Protein AF-A0A175WFE7-F1 (afdb_monomer_lite)

Secondary structure (DSSP, 8-state):
-------------------------EEEEETTTEEEEE-TTSPPEEEE---------TT--SSEEPPPEEEEEPP---HHHHHHHHHHHHHHHT-S---S--------SSS-TTTGGG--HHHHHHHHS-EEEEE-HHHHHHTTTS-HHHHHHHHHHHHH--GGGGS--SEEEEEEEETT-SEEEEEEEEEEE-TTT--EEEEEEEEEEEEEEHHHHHHHHT-TT---EEEEE-STTS--EEEESS-TT---EEEPBPGGG--S-----TT--------SS--------SEEEEEHHHHHHHHHHH-SS--SEEE---EEEEBTTS-EEEEEEEEEPPPP---SSSSEEEEEE--TT-GGGG-EEEEEETTS-TTTTSHHHHHHHS---------------S-------------------------

Radius of gyration: 33.76 Å; chains: 1; bounding box: 78×84×144 Å

Sequence (427 aa):
MLSTTDEHPVQEQGPTSGRNKLLSVVVESSCESHLRLVAPGFEPITIVVEDHAPSEPQHAGFLDWTKFDEATLPPKANPRKSRLRKLFSPLNSIKAELPGNVTVEGLGGAIESAHNLFHSVRRLDFMESERRIYLPPEASLGLQNLPRRRELERFENELFDVSKYNGSCDYLTALAWAEESFCGSITLYRVLFDEVDGKMTGIRPVAAMRDVPIPVLVRMRTHETVKRKVVFVPVDEDAGSFRWSANPSRGPTYVKLNNAARSLPPPRSPGRSRSRSRSRHGSSRLADADGVCATIPQFLALLHAARSILEDVKSNNVAPLGTEDGDVKSAVALIDPPRPNPHAGGSVHVAVLLPNDAPWADEEIVWTDQNGLAEFRQRKYWDLIDLPSPRKSRGRSRSRARGWSRSRSRHPSHSRHGSRSQSRHVY

pLDDT: mean 72.41, std 21.55, range [31.78, 98.19]

Organism: NCBI:txid100816

Structure (mmCIF, N/CA/C/O backbone):
data_AF-A0A175WFE7-F1
#
_entry.id   AF-A0A175WFE7-F1
#
loop_
_atom_site.group_PDB
_atom_site.id
_atom_site.type_symbol
_atom_site.label_atom_id
_atom_site.label_alt_id
_atom_site.label_comp_id
_atom_site.label_asym_id
_atom_site.label_entity_id
_atom_site.label_seq_id
_atom_site.pdbx_PDB_ins_code
_atom_site.Cartn_x
_atom_site.Cartn_y
_atom_site.Cartn_z
_atom_site.occupancy
_atom_site.B_iso_or_equiv
_atom_site.auth_seq_id
_atom_site.auth_comp_id
_atom_site.auth_asym_id
_atom_site.auth_atom_id
_atom_site.pdbx_PDB_model_num
ATOM 1 N N . MET A 1 1 ? -3.155 52.609 80.205 1.00 40.59 1 MET A N 1
ATOM 2 C CA . MET A 1 1 ? -4.532 52.448 80.713 1.00 40.59 1 MET A CA 1
ATOM 3 C C . MET A 1 1 ? -5.471 53.129 79.736 1.00 40.59 1 MET A C 1
ATOM 5 O O . MET A 1 1 ? -5.237 54.290 79.450 1.00 40.59 1 MET A O 1
ATOM 9 N N . LEU A 1 2 ? -6.467 52.375 79.259 1.00 37.00 2 LEU A N 1
ATOM 10 C CA . LEU A 1 2 ? -7.699 52.804 78.581 1.00 37.00 2 LEU A CA 1
ATOM 11 C C . LEU A 1 2 ? -7.566 53.629 77.285 1.00 37.00 2 LEU A C 1
ATOM 13 O O . LEU A 1 2 ? -7.269 54.815 77.300 1.00 37.00 2 LEU A O 1
ATOM 17 N N . SER A 1 3 ? -7.938 53.013 76.164 1.00 38.44 3 SER A N 1
ATOM 18 C CA . SER A 1 3 ? -9.006 53.566 75.317 1.00 38.44 3 SER A CA 1
ATOM 19 C C . SER A 1 3 ? -9.631 52.442 74.490 1.00 38.44 3 SER A C 1
ATOM 21 O O . SER A 1 3 ? -9.117 51.987 73.474 1.00 38.44 3 SER A O 1
ATOM 23 N N . THR A 1 4 ? -10.734 51.950 75.035 1.00 37.62 4 THR A N 1
ATOM 24 C CA . THR A 1 4 ? -11.813 51.199 74.399 1.00 37.62 4 THR A CA 1
ATOM 25 C C . THR A 1 4 ? -12.770 52.189 73.733 1.00 37.62 4 THR A C 1
ATOM 27 O O . THR A 1 4 ? -13.110 53.198 74.341 1.00 37.62 4 THR A O 1
ATOM 30 N N . THR A 1 5 ? -13.195 51.894 72.507 1.00 44.00 5 THR A N 1
ATOM 31 C CA . THR A 1 5 ? -14.443 52.367 71.871 1.00 44.00 5 THR A CA 1
ATOM 32 C C . THR A 1 5 ? -14.895 51.199 70.986 1.00 44.00 5 THR A C 1
ATOM 34 O O . THR A 1 5 ? -14.147 50.770 70.112 1.00 44.00 5 THR A O 1
ATOM 37 N N . ASP A 1 6 ? -15.820 50.373 71.469 1.00 43.97 6 ASP A N 1
ATOM 38 C CA . ASP A 1 6 ? -17.292 50.501 71.435 1.00 43.97 6 ASP A CA 1
ATOM 39 C C . ASP A 1 6 ? -17.912 50.155 70.067 1.00 43.97 6 ASP A C 1
ATOM 41 O O . ASP A 1 6 ? -17.958 50.954 69.137 1.00 43.97 6 ASP A O 1
ATOM 45 N N . GLU A 1 7 ? -18.293 48.874 69.986 1.00 40.06 7 GLU A N 1
ATOM 46 C CA . GLU A 1 7 ? -19.631 48.323 69.702 1.00 40.06 7 GLU A CA 1
ATOM 47 C C . GLU A 1 7 ? -20.493 48.834 68.517 1.00 40.06 7 GLU A C 1
ATOM 49 O O . GLU A 1 7 ? -21.059 49.917 68.558 1.00 40.06 7 GLU A O 1
ATOM 54 N N . HIS A 1 8 ? -20.672 47.919 67.538 1.00 32.72 8 HIS A N 1
ATOM 55 C CA . HIS A 1 8 ? -21.932 47.309 67.024 1.00 32.72 8 HIS A CA 1
ATOM 56 C C . HIS A 1 8 ? -23.123 48.177 66.501 1.00 32.72 8 HIS A C 1
ATOM 58 O O . HIS A 1 8 ? -23.290 49.329 66.866 1.00 32.72 8 HIS A O 1
ATOM 64 N N . PRO A 1 9 ? -24.091 47.599 65.744 1.00 50.19 9 PRO A N 1
ATOM 65 C CA . PRO A 1 9 ? -23.977 46.954 64.427 1.00 50.19 9 PRO A CA 1
ATOM 66 C C . PRO A 1 9 ? -25.057 47.456 63.424 1.00 50.19 9 PRO A C 1
ATOM 68 O O . PRO A 1 9 ? -26.112 47.941 63.823 1.00 50.19 9 PRO A O 1
ATOM 71 N N . VAL A 1 10 ? -24.872 47.241 62.113 1.00 52.31 10 VAL A N 1
ATOM 72 C CA . VAL A 1 10 ? -25.982 47.299 61.134 1.00 52.31 10 VAL A CA 1
ATOM 73 C C . VAL A 1 10 ? -25.945 46.082 60.210 1.00 52.31 10 VAL A C 1
ATOM 75 O O . VAL A 1 10 ? -24.902 45.643 59.733 1.00 52.31 10 VAL A O 1
ATOM 78 N N . GLN A 1 11 ? -27.139 45.532 60.049 1.00 34.09 11 GLN A N 1
ATOM 79 C CA . GLN A 1 11 ? -27.571 44.297 59.417 1.00 34.09 11 GLN A CA 1
ATOM 80 C C . GLN A 1 11 ? -28.134 44.630 58.021 1.00 34.09 11 GLN A C 1
ATOM 82 O O . GLN A 1 11 ? -28.847 45.617 57.924 1.00 34.09 11 GLN A O 1
ATOM 87 N N . GLU A 1 12 ? -27.825 43.832 56.985 1.00 43.03 12 GLU A N 1
ATOM 88 C CA . GLU A 1 12 ? -28.624 43.539 55.759 1.00 43.03 12 GLU A CA 1
ATOM 89 C C . GLU A 1 12 ? -27.697 42.870 54.717 1.00 43.03 12 GLU A C 1
ATOM 91 O O . GLU A 1 12 ? -26.717 43.447 54.259 1.00 43.03 12 GLU A O 1
ATOM 96 N N . GLN A 1 13 ? -27.747 41.547 54.539 1.00 33.09 13 GLN A N 1
ATOM 97 C CA . GLN A 1 13 ? -28.576 40.812 53.566 1.00 33.09 13 GLN A CA 1
ATOM 98 C C . GLN A 1 13 ? -28.474 41.295 52.107 1.00 33.09 13 GLN A C 1
ATOM 100 O O . GLN A 1 13 ? -29.147 42.222 51.678 1.00 33.09 13 GLN A O 1
ATOM 105 N N . GLY A 1 14 ? -27.705 40.545 51.312 1.00 38.72 14 GLY A N 1
ATOM 106 C CA . GLY A 1 14 ? -27.768 40.555 49.851 1.00 38.72 14 GLY A CA 1
ATOM 107 C C . GLY A 1 14 ? -26.701 39.640 49.235 1.00 38.72 14 GLY A C 1
ATOM 108 O O . GLY A 1 14 ? -25.521 39.982 49.295 1.00 38.72 14 GLY A O 1
ATOM 109 N N . PRO A 1 15 ? -27.052 38.478 48.649 1.00 44.41 15 PRO A N 1
ATOM 110 C CA . PRO A 1 15 ? -26.086 37.639 47.948 1.00 44.41 15 PRO A CA 1
ATOM 111 C C . PRO A 1 15 ? -25.718 38.298 46.614 1.00 44.41 15 PRO A C 1
ATOM 113 O O . PRO A 1 15 ? -26.460 38.233 45.633 1.00 44.41 15 PRO A O 1
ATOM 116 N N . THR A 1 16 ? -24.556 38.947 46.560 1.00 45.03 16 THR A N 1
ATOM 117 C CA . THR A 1 16 ? -23.978 39.406 45.300 1.00 45.03 16 THR A CA 1
ATOM 118 C C . THR A 1 16 ? -23.462 38.197 44.527 1.00 45.03 16 THR A C 1
ATOM 120 O O . THR A 1 16 ? -22.509 37.525 44.907 1.00 45.03 16 THR A O 1
ATOM 123 N N . SER A 1 17 ? -24.155 37.918 43.425 1.00 39.78 17 SER A N 1
ATOM 124 C CA . SER A 1 17 ? -23.744 37.063 42.315 1.00 39.78 17 SER A CA 1
ATOM 125 C C . SER A 1 17 ? -22.228 37.126 42.089 1.00 39.78 17 SER A C 1
ATOM 127 O O . SER A 1 17 ? -21.718 38.064 41.468 1.00 39.78 17 SER A O 1
ATOM 129 N N . GLY A 1 18 ? -21.519 36.102 42.569 1.00 40.62 18 GLY A N 1
ATOM 130 C CA . GLY A 1 18 ? -20.104 35.881 42.315 1.00 40.62 18 GLY A CA 1
ATOM 131 C C . GLY A 1 18 ? -19.883 35.671 40.824 1.00 40.62 18 GLY A C 1
ATOM 132 O O . GLY A 1 18 ? -19.991 34.561 40.309 1.00 40.62 18 GLY A O 1
ATOM 133 N N . ARG A 1 19 ? -19.598 36.762 40.110 1.00 41.56 19 ARG A N 1
ATOM 134 C CA . ARG A 1 19 ? -19.010 36.714 38.775 1.00 41.56 19 ARG A CA 1
ATOM 135 C C . ARG A 1 19 ? -17.703 35.939 38.900 1.00 41.56 19 ARG A C 1
ATOM 137 O O . ARG A 1 19 ? -16.709 36.485 39.374 1.00 41.56 19 ARG A O 1
ATOM 144 N N . ASN A 1 20 ? -17.718 34.686 38.455 1.00 42.47 20 ASN A N 1
ATOM 145 C CA . ASN A 1 20 ? -16.519 33.943 38.104 1.00 42.47 20 ASN A CA 1
ATOM 146 C C . ASN A 1 20 ? -15.754 34.787 37.080 1.00 42.47 20 ASN A C 1
ATOM 148 O O . ASN A 1 20 ? -16.072 34.781 35.891 1.00 42.47 20 ASN A O 1
ATOM 152 N N . LYS A 1 21 ? -14.784 35.576 37.551 1.00 48.03 21 LYS A N 1
ATOM 153 C CA . LYS A 1 21 ? -13.765 36.171 36.694 1.00 48.03 21 LYS A CA 1
ATOM 154 C C . LYS A 1 21 ? -12.977 34.994 36.132 1.00 48.03 21 LYS A C 1
ATOM 156 O O . LYS A 1 21 ? -12.112 34.448 36.807 1.00 48.03 21 LYS A O 1
ATOM 161 N N . LEU A 1 22 ? -13.359 34.552 34.936 1.00 45.78 22 LEU A N 1
ATOM 162 C CA . LEU A 1 22 ? -12.583 33.609 34.145 1.00 45.78 22 LEU A CA 1
ATOM 163 C C . LEU A 1 22 ? -11.166 34.179 34.033 1.00 45.78 22 LEU A C 1
ATOM 165 O O . LEU A 1 22 ? -10.972 35.260 33.479 1.00 45.78 22 LEU A O 1
ATOM 169 N N . LEU A 1 23 ? -10.199 33.479 34.623 1.00 51.06 23 LEU A N 1
ATOM 170 C CA . LEU A 1 23 ? -8.780 33.749 34.436 1.00 51.06 23 LEU A CA 1
ATOM 171 C C . LEU A 1 23 ? -8.477 33.534 32.950 1.00 51.06 23 LEU A C 1
ATOM 173 O O . LEU A 1 23 ? -8.456 32.401 32.475 1.00 51.06 23 LEU A O 1
ATOM 177 N N . SER A 1 24 ? -8.302 34.618 32.197 1.00 62.31 24 SER A N 1
ATOM 178 C CA . SER A 1 24 ? -7.821 34.544 30.821 1.00 62.31 24 SER A CA 1
ATOM 179 C C . SER A 1 24 ? -6.335 34.195 30.857 1.00 62.31 24 SER A C 1
ATOM 181 O O . SER A 1 24 ? -5.506 35.047 31.174 1.00 62.31 24 SER A O 1
ATOM 183 N N . VAL A 1 25 ? -6.004 32.938 30.577 1.00 62.44 25 VAL A N 1
ATOM 184 C CA . VAL A 1 25 ? -4.627 32.519 30.301 1.00 62.44 25 VAL A CA 1
ATOM 185 C C . VAL A 1 25 ? -4.343 32.853 28.842 1.00 62.44 25 VAL A C 1
ATOM 187 O O . VAL A 1 25 ? -5.033 32.356 27.951 1.00 62.44 25 VAL A O 1
ATOM 190 N N . VAL A 1 26 ? -3.364 33.721 28.598 1.00 69.94 26 VAL A N 1
ATOM 191 C CA . VAL A 1 26 ? -2.921 34.072 27.245 1.00 69.94 26 VAL A CA 1
ATOM 192 C C . VAL A 1 26 ? -1.714 33.200 26.917 1.00 69.94 26 VAL A C 1
ATOM 194 O O . VAL A 1 26 ? -0.733 33.178 27.662 1.00 69.94 26 VAL A O 1
ATOM 197 N N . VAL A 1 27 ? -1.809 32.441 25.824 1.00 69.50 27 VAL A N 1
ATOM 198 C CA . VAL A 1 27 ? -0.679 31.696 25.260 1.00 69.50 27 VAL A CA 1
ATOM 199 C C . VAL A 1 27 ? 0.036 32.636 24.298 1.00 69.50 27 VAL A C 1
ATOM 201 O O . VAL A 1 27 ? -0.483 32.931 23.222 1.00 69.50 27 VAL A O 1
ATOM 204 N N . GLU A 1 28 ? 1.208 33.126 24.687 1.00 64.31 28 GLU A N 1
ATOM 205 C CA . GLU A 1 28 ? 2.076 33.888 23.794 1.00 64.31 28 GLU A CA 1
ATOM 206 C C . GLU A 1 28 ? 3.030 32.912 23.096 1.00 64.31 28 GLU A C 1
ATOM 208 O O . GLU A 1 28 ? 3.887 32.278 23.715 1.00 64.31 28 GLU A O 1
ATOM 213 N N . SER A 1 29 ? 2.843 32.758 21.785 1.00 53.94 29 SER A N 1
ATOM 214 C CA . SER A 1 29 ? 3.751 32.014 20.912 1.00 53.94 29 SER A CA 1
ATOM 215 C C . SER A 1 29 ? 5.013 32.849 20.680 1.00 53.94 29 SER A C 1
ATOM 217 O O . SER A 1 29 ? 4.949 33.876 20.005 1.00 53.94 29 SER A O 1
ATOM 219 N N . SER A 1 30 ? 6.157 32.402 21.197 1.00 46.78 30 SER A N 1
ATOM 220 C CA . SER A 1 30 ? 7.468 33.013 20.961 1.00 46.78 30 SER A CA 1
ATOM 221 C C . SER A 1 30 ? 8.389 31.966 20.342 1.00 46.78 30 SER A C 1
ATOM 223 O O . SER A 1 30 ? 8.785 31.056 21.053 1.00 46.78 30 SER A O 1
ATOM 225 N N . CYS A 1 31 ? 8.725 32.125 19.054 1.00 49.97 31 CYS A N 1
ATOM 226 C CA . CYS A 1 31 ? 9.692 31.344 18.260 1.00 49.97 31 CYS A CA 1
ATOM 227 C C . CYS A 1 31 ? 9.706 29.821 18.516 1.00 49.97 31 CYS A C 1
ATOM 229 O O . CYS A 1 31 ? 10.268 29.391 19.513 1.00 49.97 31 CYS A O 1
ATOM 231 N N . GLU A 1 32 ? 9.130 29.057 17.574 1.00 64.19 32 GLU A N 1
ATOM 232 C CA . GLU A 1 32 ? 9.047 27.587 17.346 1.00 64.19 32 GLU A CA 1
ATOM 233 C C . GLU A 1 32 ? 9.223 26.575 18.504 1.00 64.19 32 GLU A C 1
ATOM 235 O O . GLU A 1 32 ? 8.507 25.582 18.523 1.00 64.19 32 GLU A O 1
ATOM 240 N N . SER A 1 33 ? 10.087 26.786 19.493 1.00 70.00 33 SER A N 1
ATOM 241 C CA . SER A 1 33 ? 10.422 25.817 20.548 1.00 70.00 33 SER A CA 1
ATOM 242 C C . SER A 1 33 ? 9.921 26.200 21.949 1.00 70.00 33 SER A C 1
ATOM 244 O O . SER A 1 33 ? 10.081 25.420 22.894 1.00 70.00 33 SER A O 1
ATOM 246 N N . HIS A 1 34 ? 9.367 27.404 22.143 1.00 67.44 34 HIS A N 1
ATOM 247 C CA . HIS A 1 34 ? 8.983 27.904 23.470 1.00 67.44 34 HIS A CA 1
ATOM 248 C C . HIS A 1 34 ? 7.524 28.381 23.513 1.00 67.44 34 HIS A C 1
ATOM 250 O O . HIS A 1 34 ? 7.133 29.350 22.864 1.00 67.44 34 HIS A O 1
ATOM 256 N N . LEU A 1 35 ? 6.708 27.729 24.346 1.00 75.06 35 LEU A N 1
ATOM 257 C CA . LEU A 1 35 ? 5.372 28.221 24.687 1.00 75.06 35 LEU A CA 1
ATOM 258 C C . LEU A 1 35 ? 5.447 29.007 25.993 1.00 75.06 35 LEU A C 1
ATOM 260 O O . LEU A 1 35 ? 5.873 28.471 27.019 1.00 75.06 35 LEU A O 1
ATOM 264 N N . ARG A 1 36 ? 5.012 30.271 25.968 1.00 74.38 36 ARG A N 1
ATOM 265 C CA . ARG A 1 36 ? 4.955 31.119 27.160 1.00 74.38 36 ARG A CA 1
ATOM 266 C C . ARG A 1 36 ? 3.506 31.284 27.609 1.00 74.38 36 ARG A C 1
ATOM 268 O O . ARG A 1 36 ? 2.675 31.834 26.889 1.00 74.38 36 ARG A O 1
ATOM 275 N N . LEU A 1 37 ? 3.195 30.790 28.805 1.00 80.25 37 LEU A N 1
ATOM 276 C CA . LEU A 1 37 ? 1.884 30.952 29.434 1.00 80.25 37 LEU A CA 1
ATOM 277 C C . LEU A 1 37 ? 1.915 32.175 30.346 1.00 80.25 37 LEU A C 1
ATOM 279 O O . LEU A 1 37 ? 2.690 32.214 31.305 1.00 80.25 37 LEU A O 1
ATOM 283 N N . VAL A 1 38 ? 1.058 33.156 30.064 1.00 78.06 38 VAL A N 1
ATOM 284 C CA . VAL A 1 38 ? 0.931 34.373 30.869 1.00 78.06 38 VAL A CA 1
ATOM 285 C C . VAL A 1 38 ? -0.453 34.401 31.516 1.00 78.06 38 VAL A C 1
ATOM 287 O O . VAL A 1 38 ? -1.480 34.396 30.833 1.00 78.06 38 VAL A O 1
ATOM 290 N N . ALA A 1 39 ? -0.481 34.425 32.850 1.00 82.19 39 ALA A N 1
ATOM 291 C CA . ALA A 1 39 ? -1.692 34.598 33.647 1.00 82.19 39 ALA A CA 1
ATOM 292 C C . ALA A 1 39 ? -1.562 35.863 34.521 1.00 82.19 39 ALA A C 1
ATOM 294 O O . ALA A 1 39 ? -0.491 36.097 35.086 1.00 82.19 39 ALA A O 1
ATOM 295 N N . PRO A 1 40 ? -2.619 36.686 34.671 1.00 80.19 40 PRO A N 1
ATOM 296 C CA . PRO A 1 40 ? -2.551 37.903 35.477 1.00 80.19 40 PRO A CA 1
ATOM 297 C C . PRO A 1 40 ? -2.164 37.602 36.932 1.00 80.19 40 PRO A C 1
ATOM 299 O O . PRO A 1 40 ? -2.855 36.843 37.609 1.00 80.19 40 PRO A O 1
ATOM 302 N N . GLY A 1 41 ? -1.079 38.215 37.416 1.00 85.12 41 GLY A N 1
ATOM 303 C CA . GLY A 1 41 ? -0.593 38.059 38.793 1.00 85.12 41 GLY A CA 1
ATOM 304 C C . GLY A 1 41 ? 0.370 36.889 39.033 1.00 85.12 41 GLY A C 1
ATOM 305 O O . GLY A 1 41 ? 0.762 36.680 40.177 1.00 85.12 41 GLY A O 1
ATOM 306 N N . PHE A 1 42 ? 0.770 36.156 37.990 1.00 82.81 42 PHE A N 1
ATOM 307 C CA . PHE A 1 42 ? 1.757 35.074 38.074 1.00 82.81 42 PHE A CA 1
ATOM 308 C C . PHE A 1 42 ? 2.973 35.366 37.193 1.00 82.81 42 PHE A C 1
ATOM 310 O O . PHE A 1 42 ? 2.855 36.024 36.157 1.00 82.81 42 PHE A O 1
ATOM 317 N N . GLU A 1 43 ? 4.142 34.858 37.589 1.00 80.31 43 GLU A N 1
ATOM 318 C CA . GLU A 1 43 ? 5.314 34.878 36.715 1.00 80.31 43 GLU A CA 1
ATOM 319 C C . GLU A 1 43 ? 5.082 33.982 35.481 1.00 80.31 43 GLU A C 1
ATOM 321 O O . GLU A 1 43 ? 4.471 32.915 35.604 1.00 80.31 43 GLU A O 1
ATOM 326 N N . PRO A 1 44 ? 5.541 34.386 34.281 1.00 83.06 44 PRO A N 1
ATOM 327 C CA . PRO A 1 44 ? 5.354 33.604 33.063 1.00 83.06 44 PRO A CA 1
ATOM 328 C C . PRO A 1 44 ? 6.026 32.231 33.148 1.00 83.06 44 PRO A C 1
ATOM 330 O O . PRO A 1 44 ? 7.222 32.140 33.424 1.00 83.06 44 PRO A O 1
ATOM 333 N N . ILE A 1 45 ? 5.289 31.169 32.821 1.00 82.56 45 ILE A N 1
ATOM 334 C CA . ILE A 1 45 ? 5.839 29.811 32.737 1.00 82.56 45 ILE A CA 1
ATOM 335 C C . ILE A 1 45 ? 6.275 29.565 31.293 1.00 82.56 45 ILE A C 1
ATOM 337 O O . ILE A 1 45 ? 5.464 29.671 30.371 1.00 82.56 45 ILE A O 1
ATOM 341 N N . THR A 1 46 ? 7.554 29.239 31.100 1.00 78.56 46 THR A N 1
ATOM 342 C CA . THR A 1 46 ? 8.104 28.855 29.792 1.00 78.56 46 THR A CA 1
ATOM 343 C C . THR A 1 46 ? 8.149 27.337 29.714 1.00 78.56 46 THR A C 1
ATOM 345 O O . THR A 1 46 ? 8.851 26.700 30.497 1.00 78.56 46 THR A O 1
ATOM 348 N N . ILE A 1 47 ? 7.388 26.754 28.791 1.00 76.94 47 ILE A N 1
ATOM 349 C CA . ILE A 1 47 ? 7.450 25.326 28.485 1.00 76.94 47 ILE A CA 1
ATOM 350 C C . ILE A 1 47 ? 8.389 25.177 27.292 1.00 76.94 47 ILE A C 1
ATOM 352 O O . ILE A 1 47 ? 8.068 25.618 26.186 1.00 76.94 47 ILE A O 1
ATOM 356 N N . VAL A 1 48 ? 9.555 24.577 27.530 1.00 69.75 48 VAL A N 1
ATOM 357 C CA . VAL A 1 48 ? 10.437 24.125 26.454 1.00 69.75 48 VAL A CA 1
ATOM 358 C C . VAL A 1 48 ? 9.841 22.828 25.927 1.00 69.75 48 VAL A C 1
ATOM 360 O O . VAL A 1 48 ? 9.803 21.825 26.640 1.00 69.75 48 VAL A O 1
ATOM 363 N N . VAL A 1 49 ? 9.313 22.865 24.707 1.00 69.38 49 VAL A N 1
ATOM 364 C CA . VAL A 1 49 ? 8.940 21.641 24.003 1.00 69.38 49 VAL A CA 1
ATOM 365 C C . VAL A 1 49 ? 10.237 21.117 23.407 1.00 69.38 49 VAL A C 1
ATOM 367 O O . VAL A 1 49 ? 10.672 21.568 22.352 1.00 69.38 49 VAL A O 1
ATOM 370 N N . GLU A 1 50 ? 10.923 20.239 24.136 1.00 53.66 50 GLU A N 1
ATOM 371 C CA . GLU A 1 50 ? 12.003 19.462 23.539 1.00 53.66 50 GLU A CA 1
ATOM 372 C C . GLU A 1 50 ? 11.355 18.481 22.556 1.00 53.66 50 GLU A C 1
ATOM 374 O O . GLU A 1 50 ? 10.876 17.416 22.954 1.00 53.66 50 GLU A O 1
ATOM 379 N N . ASP A 1 51 ? 11.296 18.863 21.277 1.00 55.56 51 ASP A N 1
ATOM 380 C CA . ASP A 1 51 ? 11.035 17.942 20.171 1.00 55.56 51 ASP A CA 1
ATOM 381 C C . ASP A 1 51 ? 12.221 16.972 20.078 1.00 55.56 51 ASP A C 1
ATOM 383 O O . ASP A 1 51 ? 13.087 17.058 19.209 1.00 55.56 51 ASP A O 1
ATOM 387 N N . HIS A 1 52 ? 12.273 16.013 21.002 1.00 42.62 52 HIS A N 1
ATOM 388 C CA . HIS A 1 52 ? 13.028 14.783 20.809 1.00 42.62 52 HIS A CA 1
ATOM 389 C C . HIS A 1 52 ? 12.280 13.959 19.765 1.00 42.62 52 HIS A C 1
ATOM 391 O O . HIS A 1 52 ? 11.658 12.943 20.082 1.00 42.62 52 HIS A O 1
ATOM 397 N N . ALA A 1 53 ? 12.301 14.404 18.506 1.00 49.06 53 ALA A N 1
ATOM 398 C CA . ALA A 1 53 ? 12.077 13.489 17.404 1.00 49.06 53 ALA A CA 1
ATOM 399 C C . ALA A 1 53 ? 13.125 12.377 17.591 1.00 49.06 53 ALA A C 1
ATOM 401 O O . ALA A 1 53 ? 14.319 12.691 17.617 1.00 49.06 53 ALA A O 1
ATOM 402 N N . PRO A 1 54 ? 12.726 11.116 17.851 1.00 48.91 54 PRO A N 1
ATOM 403 C CA . PRO A 1 54 ? 13.684 10.042 18.066 1.00 48.91 54 PRO A CA 1
ATOM 404 C C . PRO A 1 54 ? 14.628 10.044 16.871 1.00 48.91 54 PRO A C 1
ATOM 406 O O . PRO A 1 54 ? 14.153 9.954 15.742 1.00 48.91 54 PRO A O 1
ATOM 409 N N . SER A 1 55 ? 15.929 10.224 17.119 1.00 46.78 55 SER A N 1
ATOM 410 C CA . SER A 1 55 ? 16.943 10.316 16.068 1.00 46.78 55 SER A CA 1
ATOM 411 C C . SER A 1 55 ? 16.766 9.125 15.133 1.00 46.78 55 SER A C 1
ATOM 413 O O . SER A 1 55 ? 17.004 7.988 15.553 1.00 46.78 55 SER A O 1
ATOM 415 N N . GLU A 1 56 ? 16.252 9.373 13.926 1.00 50.72 56 GLU A N 1
ATOM 416 C CA . GLU A 1 56 ? 15.897 8.303 13.002 1.00 50.72 56 GLU A CA 1
ATOM 417 C C . GLU A 1 56 ? 17.156 7.461 12.732 1.00 50.72 56 GLU A C 1
ATOM 419 O O . GLU A 1 56 ? 18.225 8.022 12.460 1.00 50.72 56 GLU A O 1
ATOM 424 N N . PRO A 1 57 ? 17.090 6.126 12.890 1.00 49.72 57 PRO A N 1
ATOM 425 C CA . PRO A 1 57 ? 18.257 5.269 12.743 1.00 49.72 57 PRO A CA 1
ATOM 426 C C . PRO A 1 57 ? 18.891 5.487 11.367 1.00 49.72 57 PRO A C 1
ATOM 428 O O . PRO A 1 57 ? 18.228 5.377 10.335 1.00 49.72 57 PRO A O 1
ATOM 431 N N . GLN A 1 58 ? 20.186 5.815 11.374 1.00 49.06 58 GLN A N 1
ATOM 432 C CA . GLN A 1 58 ? 20.984 6.076 10.180 1.00 49.06 58 GLN A CA 1
ATOM 433 C C . GLN A 1 58 ? 20.832 4.930 9.167 1.00 49.06 58 GLN A C 1
ATOM 435 O O . GLN A 1 58 ? 21.330 3.825 9.369 1.00 49.06 58 GLN A O 1
ATOM 440 N N . HIS A 1 59 ? 20.149 5.252 8.067 1.00 55.88 59 HIS A N 1
ATOM 441 C CA . HIS A 1 59 ? 20.036 4.502 6.816 1.00 55.88 59 HIS A CA 1
ATOM 442 C C . HIS A 1 59 ? 19.505 3.066 6.928 1.00 55.88 59 HIS A C 1
ATOM 444 O O . HIS A 1 59 ? 20.109 2.127 6.405 1.00 55.88 59 HIS A O 1
ATOM 450 N N . ALA A 1 60 ? 18.323 2.912 7.529 1.00 79.38 60 ALA A N 1
ATOM 451 C CA . ALA A 1 60 ? 17.439 1.806 7.167 1.00 79.38 60 ALA A CA 1
ATOM 452 C C . ALA A 1 60 ? 17.246 1.787 5.634 1.00 79.38 60 ALA A C 1
ATOM 454 O O . ALA A 1 60 ? 17.168 2.844 5.005 1.00 79.38 60 ALA A O 1
ATOM 455 N N . GLY A 1 61 ? 17.221 0.597 5.027 1.00 88.50 61 GLY A N 1
ATOM 456 C CA . GLY A 1 61 ? 16.984 0.449 3.588 1.00 88.50 61 GLY A CA 1
ATOM 457 C C . GLY A 1 61 ? 15.660 1.081 3.141 1.00 88.50 61 GLY A C 1
ATOM 458 O O . GLY A 1 61 ? 14.807 1.399 3.968 1.00 88.50 61 GLY A O 1
ATOM 459 N N . PHE A 1 62 ? 15.440 1.216 1.826 1.00 93.94 62 PHE A N 1
ATOM 460 C CA . PHE A 1 62 ? 14.209 1.835 1.306 1.00 93.94 62 PHE A CA 1
ATOM 461 C C . PHE A 1 62 ? 12.936 1.172 1.871 1.00 93.94 62 PHE A C 1
ATOM 463 O O . PHE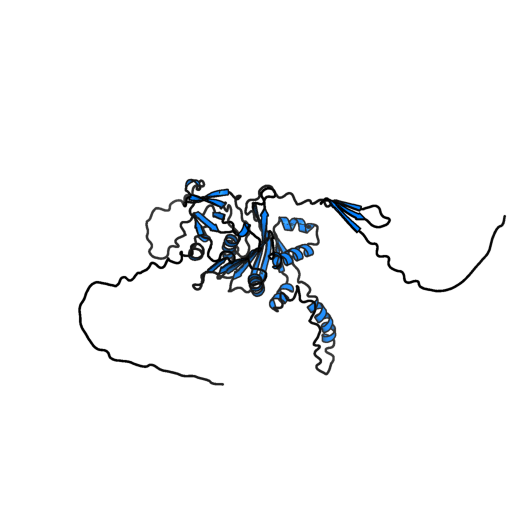 A 1 62 ? 11.971 1.849 2.233 1.00 93.94 62 PHE A O 1
ATOM 470 N N . LEU A 1 63 ? 12.961 -0.159 1.977 1.00 93.94 63 LEU A N 1
ATOM 471 C CA . LEU A 1 63 ? 12.063 -0.987 2.770 1.00 93.94 63 LEU A CA 1
ATOM 472 C C . LEU A 1 63 ? 12.914 -1.714 3.820 1.00 93.94 63 LEU A C 1
ATOM 474 O O . LEU A 1 63 ? 13.737 -2.553 3.461 1.00 93.94 63 LEU A O 1
ATOM 478 N N . ASP A 1 64 ? 12.709 -1.431 5.100 1.00 92.06 64 ASP A N 1
ATOM 479 C CA . ASP A 1 64 ? 13.306 -2.198 6.202 1.00 92.06 64 ASP A CA 1
ATOM 480 C C . ASP A 1 64 ? 12.227 -2.484 7.244 1.00 92.06 64 ASP A C 1
ATOM 482 O O . ASP A 1 64 ? 12.040 -1.781 8.235 1.00 92.06 64 ASP A O 1
ATOM 486 N N . TRP A 1 65 ? 11.380 -3.454 6.916 1.00 93.50 65 TRP A N 1
ATOM 487 C CA . TRP A 1 65 ? 10.192 -3.781 7.685 1.00 93.50 65 TRP A CA 1
ATOM 488 C C . TRP A 1 65 ? 10.471 -4.985 8.559 1.00 93.50 65 TRP A C 1
ATOM 490 O O . TRP A 1 65 ? 10.799 -6.071 8.080 1.00 93.50 65 TRP A O 1
ATOM 500 N N . THR A 1 66 ? 10.265 -4.801 9.853 1.00 91.44 66 THR A N 1
ATOM 501 C CA . THR A 1 66 ? 10.323 -5.866 10.846 1.00 91.44 66 THR A CA 1
ATOM 502 C C . THR A 1 66 ? 8.944 -6.490 11.050 1.00 91.44 66 THR A C 1
ATOM 504 O O . THR A 1 66 ? 7.916 -5.974 10.601 1.00 91.44 66 THR A O 1
ATOM 507 N N . LYS A 1 67 ? 8.913 -7.642 11.717 1.00 92.44 67 LYS A N 1
ATOM 508 C CA . LYS A 1 67 ? 7.673 -8.289 12.138 1.00 92.44 67 LYS A CA 1
ATOM 509 C C . LYS A 1 67 ? 6.847 -7.363 13.041 1.00 92.44 67 LYS A C 1
ATOM 511 O O . LYS A 1 67 ? 7.385 -6.783 13.980 1.00 92.44 67 LYS A O 1
ATOM 516 N N . PHE A 1 68 ? 5.537 -7.291 12.804 1.00 92.88 68 PHE A N 1
ATOM 517 C CA . PHE A 1 68 ? 4.625 -6.554 13.676 1.00 92.88 68 PHE A CA 1
ATOM 518 C C . PHE A 1 68 ? 4.430 -7.239 15.035 1.00 92.88 68 PHE A C 1
ATOM 520 O O . PHE A 1 68 ? 4.334 -8.467 15.131 1.00 92.88 68 PHE A O 1
ATOM 527 N N . ASP A 1 69 ? 4.238 -6.418 16.062 1.00 93.25 69 ASP A N 1
ATOM 528 C CA . ASP A 1 69 ? 3.662 -6.818 17.337 1.00 93.25 69 ASP A CA 1
ATOM 529 C C . ASP A 1 69 ? 2.137 -6.726 17.285 1.00 93.25 69 ASP A C 1
ATOM 531 O O . ASP A 1 69 ? 1.560 -5.766 16.768 1.00 93.25 69 ASP A O 1
ATOM 535 N N . GLU A 1 70 ? 1.466 -7.718 17.862 1.00 93.00 70 GLU A N 1
ATOM 536 C CA . GLU A 1 70 ? 0.010 -7.740 17.966 1.00 93.00 70 GLU A CA 1
ATOM 537 C C . GLU A 1 70 ? -0.445 -7.051 19.260 1.00 93.00 70 GLU A C 1
ATOM 539 O O . GLU A 1 70 ? -0.021 -7.392 20.368 1.00 93.00 70 GLU A O 1
ATOM 544 N N . ALA A 1 71 ? -1.360 -6.095 19.130 1.00 92.38 71 ALA A N 1
ATOM 545 C CA . ALA A 1 71 ? -2.053 -5.458 20.236 1.00 92.38 71 ALA A CA 1
ATOM 546 C C . ALA A 1 71 ? -3.568 -5.625 20.075 1.00 92.38 71 ALA A C 1
ATOM 548 O O . ALA A 1 71 ? -4.123 -5.517 18.983 1.00 92.38 71 ALA A O 1
ATOM 549 N N . THR A 1 72 ? -4.262 -5.888 21.182 1.00 91.50 72 THR A N 1
ATOM 550 C CA . THR A 1 72 ? -5.722 -6.039 21.179 1.00 91.50 72 THR A CA 1
ATOM 551 C C . THR A 1 72 ? -6.389 -4.741 21.618 1.00 91.50 72 THR A C 1
ATOM 553 O O . THR A 1 72 ? -6.074 -4.185 22.671 1.00 91.50 72 THR A O 1
ATOM 556 N N . LEU A 1 73 ? -7.332 -4.271 20.808 1.00 88.75 73 LEU A N 1
ATOM 557 C CA . LEU A 1 73 ? -8.241 -3.181 21.119 1.00 88.75 73 LEU A CA 1
ATOM 558 C C . LEU A 1 73 ? -9.537 -3.753 21.702 1.00 88.75 73 LEU A C 1
ATOM 560 O O . LEU A 1 73 ? -10.190 -4.572 21.044 1.00 88.75 73 LEU A O 1
ATOM 564 N N . PRO A 1 74 ? -9.957 -3.306 22.898 1.00 87.38 74 PRO A N 1
ATOM 565 C CA . PRO A 1 74 ? -11.238 -3.722 23.439 1.00 87.38 74 PRO A CA 1
ATOM 566 C C . PRO A 1 74 ? -12.395 -3.202 22.563 1.00 87.38 74 PRO A C 1
ATOM 568 O O . PRO A 1 74 ? -12.240 -2.221 21.815 1.00 87.38 74 PRO A O 1
ATOM 571 N N . PRO A 1 75 ? -13.588 -3.807 22.681 1.00 86.94 75 PRO A N 1
ATOM 572 C CA . PRO A 1 75 ? -14.805 -3.278 22.086 1.00 86.94 75 PRO A CA 1
ATOM 573 C C . PRO A 1 75 ? -14.978 -1.790 22.391 1.00 86.94 75 PRO A C 1
ATOM 575 O O . PRO A 1 75 ? -14.857 -1.362 23.547 1.00 86.94 75 PRO A O 1
ATOM 578 N N . LYS A 1 76 ? -15.306 -0.979 21.377 1.00 81.50 76 LYS A N 1
ATOM 579 C CA . LYS A 1 76 ? -15.755 0.386 21.654 1.00 81.50 76 LYS A CA 1
ATOM 580 C C . LYS A 1 76 ? -17.144 0.274 22.260 1.00 81.50 76 LYS A C 1
ATOM 582 O O . LYS A 1 76 ? -18.098 -0.126 21.598 1.00 81.50 76 LYS A O 1
ATOM 587 N N . ALA A 1 77 ? -17.261 0.630 23.538 1.00 72.25 77 ALA A N 1
ATOM 588 C CA . ALA A 1 77 ? -18.556 0.750 24.184 1.00 72.25 77 ALA A CA 1
ATOM 589 C C . ALA A 1 77 ? -19.384 1.774 23.400 1.00 72.25 77 ALA A C 1
ATOM 591 O O . ALA A 1 77 ? -19.119 2.972 23.456 1.00 72.25 77 ALA A O 1
ATOM 592 N N . ASN A 1 78 ? -20.364 1.300 22.635 1.00 61.31 78 ASN A N 1
ATOM 593 C CA . ASN A 1 78 ? -21.196 2.169 21.822 1.00 61.31 78 ASN A CA 1
ATOM 594 C C . ASN A 1 78 ? -22.062 3.013 22.772 1.00 61.31 78 ASN A C 1
ATOM 596 O O . ASN A 1 78 ? -22.943 2.444 23.425 1.00 61.31 78 ASN A O 1
ATOM 600 N N . PRO A 1 79 ? -21.884 4.346 22.876 1.00 52.75 79 PRO A N 1
ATOM 601 C CA . PRO A 1 79 ? -22.708 5.158 23.765 1.00 52.75 79 PRO A CA 1
ATOM 602 C C . PRO A 1 79 ? -24.184 5.079 23.366 1.00 52.75 79 PRO A C 1
ATOM 604 O O . PRO A 1 79 ? -25.051 5.170 24.222 1.00 52.75 79 PRO A O 1
ATOM 607 N N . ARG A 1 80 ? -24.498 4.825 22.085 1.00 52.09 80 ARG A N 1
ATOM 608 C CA . ARG A 1 80 ? -25.876 4.594 21.626 1.00 52.09 80 ARG A CA 1
ATOM 609 C C . ARG A 1 80 ? -26.458 3.283 22.147 1.00 52.09 80 ARG A C 1
ATOM 611 O O . ARG A 1 80 ? -27.558 3.318 22.681 1.00 52.09 80 ARG A O 1
ATOM 618 N N . LYS A 1 81 ? -25.743 2.150 22.069 1.00 53.59 81 LYS A N 1
ATOM 619 C CA . LYS A 1 81 ? -26.221 0.892 22.675 1.00 53.59 81 LYS A CA 1
ATOM 620 C C . LYS A 1 81 ? -26.182 0.946 24.193 1.00 53.59 81 LYS A C 1
ATOM 622 O O . LYS A 1 81 ? -27.050 0.346 24.799 1.00 53.59 81 LYS A O 1
ATOM 627 N N . SER A 1 82 ? -25.257 1.670 24.824 1.00 55.38 82 SER A N 1
ATOM 628 C CA . SER A 1 82 ? -25.272 1.844 26.279 1.00 55.38 82 SER A CA 1
ATOM 629 C C . SER A 1 82 ? -26.401 2.774 26.724 1.00 55.38 82 SER A C 1
ATOM 631 O O . SER A 1 82 ? -27.017 2.495 27.738 1.00 55.38 82 SER A O 1
ATOM 633 N N . ARG A 1 83 ? -26.749 3.817 25.958 1.00 54.09 83 ARG A N 1
ATOM 634 C CA . ARG A 1 83 ? -27.886 4.710 26.236 1.00 54.09 83 ARG A CA 1
ATOM 635 C C . ARG A 1 83 ? -29.219 4.029 25.940 1.00 54.09 83 ARG A C 1
ATOM 637 O O . ARG A 1 83 ? -30.097 4.077 26.787 1.00 54.09 83 ARG A O 1
ATOM 644 N N . LEU A 1 84 ? -29.345 3.323 24.814 1.00 55.62 84 LEU A N 1
ATOM 645 C CA . LEU A 1 84 ? -30.513 2.494 24.511 1.00 55.62 84 LEU A CA 1
ATOM 646 C C . LEU A 1 84 ? -30.621 1.318 25.483 1.00 55.62 84 LEU A C 1
ATOM 648 O O . LEU A 1 84 ? -31.691 1.121 26.022 1.00 55.62 84 LEU A O 1
ATOM 652 N N . ARG A 1 85 ? -29.550 0.585 25.821 1.00 55.38 85 ARG A N 1
ATOM 653 C CA . ARG A 1 85 ? -29.596 -0.421 26.902 1.00 55.38 85 ARG A CA 1
ATOM 654 C C . ARG A 1 85 ? -29.877 0.211 28.257 1.00 55.38 85 ARG A C 1
ATOM 656 O O . ARG A 1 85 ? -30.554 -0.423 29.036 1.00 55.38 85 ARG A O 1
ATOM 663 N N . LYS A 1 86 ? -29.409 1.420 28.575 1.00 59.44 86 LYS A N 1
ATOM 664 C CA . LYS A 1 86 ? -29.775 2.110 29.827 1.00 59.44 86 LYS A CA 1
ATOM 665 C C . LYS A 1 86 ? -31.232 2.566 29.835 1.00 59.44 86 LYS A C 1
ATOM 667 O O . LYS A 1 86 ? -31.815 2.607 30.904 1.00 59.44 86 LYS A O 1
ATOM 672 N N . LEU A 1 87 ? -31.815 2.884 28.679 1.00 57.91 87 LEU A N 1
ATOM 673 C CA . LEU A 1 87 ? -33.246 3.173 28.530 1.00 57.91 87 LEU A CA 1
ATOM 674 C C . LEU A 1 87 ? -34.080 1.885 28.579 1.00 57.91 87 LEU A C 1
ATOM 676 O O . LEU A 1 87 ? -35.089 1.824 29.269 1.00 57.91 87 LEU A O 1
ATOM 680 N N . PHE A 1 88 ? -33.628 0.829 27.901 1.00 52.16 88 PHE A N 1
ATOM 681 C CA . PHE A 1 88 ? -34.324 -0.449 27.793 1.00 52.16 88 PHE A CA 1
ATOM 682 C C . PHE A 1 88 ? -34.032 -1.418 28.934 1.00 52.16 88 PHE A C 1
ATOM 684 O O . PHE A 1 88 ? -34.781 -2.359 29.098 1.00 52.16 88 PHE A O 1
ATOM 691 N N . SER A 1 89 ? -32.977 -1.258 29.728 1.00 55.16 89 SER A N 1
ATOM 692 C CA . SER A 1 89 ? -32.718 -2.121 30.889 1.00 55.16 89 SER A CA 1
ATOM 693 C C . SER A 1 89 ? -33.799 -1.921 31.954 1.00 55.16 89 SER A C 1
ATOM 695 O O . SER A 1 89 ? -34.343 -2.930 32.396 1.00 55.16 89 SER A O 1
ATOM 697 N N . PRO A 1 90 ? -34.202 -0.677 32.293 1.00 52.84 90 PRO A N 1
ATOM 698 C CA . PRO A 1 90 ? -35.419 -0.425 33.050 1.00 52.84 90 PRO A CA 1
ATOM 699 C C . PRO A 1 90 ? -36.652 -0.982 32.337 1.00 52.84 90 PRO A C 1
ATOM 701 O O . PRO A 1 90 ? -37.391 -1.742 32.941 1.00 52.84 90 PRO A O 1
ATOM 704 N N . LEU A 1 91 ? -36.857 -0.704 31.043 1.00 44.88 91 LEU A N 1
ATOM 705 C CA . LEU A 1 91 ? -38.073 -1.154 30.339 1.00 44.88 91 LEU A CA 1
ATOM 706 C C . LEU A 1 91 ? -38.175 -2.685 30.196 1.00 44.88 91 LEU A C 1
ATOM 708 O O . LEU A 1 91 ? -39.266 -3.232 30.251 1.00 44.88 91 LEU A O 1
ATOM 712 N N . ASN A 1 92 ? -37.055 -3.396 30.082 1.00 44.06 92 ASN A N 1
ATOM 713 C CA . ASN A 1 92 ? -37.005 -4.857 30.070 1.00 44.06 92 ASN A CA 1
ATOM 714 C C . ASN A 1 92 ? -37.211 -5.435 31.473 1.00 44.06 92 ASN A C 1
ATOM 716 O O . ASN A 1 92 ? -37.782 -6.517 31.592 1.00 44.06 92 ASN A O 1
ATOM 720 N N . SER A 1 93 ? -36.783 -4.725 32.527 1.00 48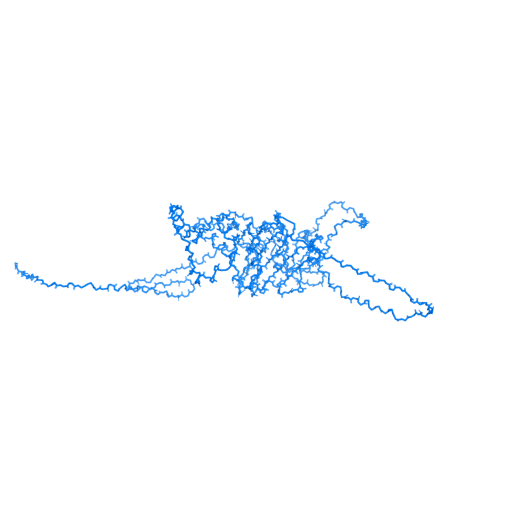.97 93 SER A N 1
ATOM 721 C CA . SER A 1 93 ? -37.172 -5.057 33.905 1.00 48.97 93 SER A CA 1
ATOM 722 C C . SER A 1 93 ? -38.641 -4.722 34.193 1.00 48.97 93 SER A C 1
ATOM 724 O O . SER A 1 93 ? -39.266 -5.382 35.013 1.00 48.97 93 SER A O 1
ATOM 726 N N . ILE A 1 94 ? -39.216 -3.773 33.448 1.00 44.81 94 ILE A N 1
ATOM 727 C CA . ILE A 1 94 ? -40.631 -3.382 33.462 1.00 44.81 94 ILE A CA 1
ATOM 728 C C . ILE A 1 94 ? -41.353 -4.063 32.283 1.00 44.81 94 ILE A C 1
ATOM 730 O O . ILE A 1 94 ? -42.271 -3.524 31.683 1.00 44.81 94 ILE A O 1
ATOM 734 N N . LYS A 1 95 ? -41.035 -5.337 32.008 1.00 39.81 95 LYS A N 1
ATOM 735 C CA . LYS A 1 95 ? -42.000 -6.242 31.352 1.00 39.81 95 LYS A CA 1
ATOM 736 C C . LYS A 1 95 ? -43.289 -6.442 32.181 1.00 39.81 95 LYS A C 1
ATOM 738 O O . LYS A 1 95 ? -44.124 -7.263 31.820 1.00 39.81 95 LYS A O 1
ATOM 743 N N . ALA A 1 96 ? -43.467 -5.679 33.259 1.00 40.41 96 ALA A N 1
ATOM 744 C CA . ALA A 1 96 ? -44.760 -5.322 33.807 1.00 40.41 96 ALA A CA 1
ATOM 745 C C . ALA A 1 96 ? -45.519 -4.418 32.811 1.00 40.41 96 ALA A C 1
ATOM 747 O O . ALA A 1 96 ? -45.343 -3.205 32.782 1.00 40.41 96 ALA A O 1
ATOM 748 N N . GLU A 1 97 ? -46.317 -5.064 31.962 1.00 41.69 97 GLU A N 1
ATOM 749 C CA . GLU A 1 97 ? -47.636 -4.598 31.514 1.00 41.69 97 GLU A CA 1
ATOM 750 C C . GLU A 1 97 ? -47.774 -3.090 31.229 1.00 41.69 97 GLU A C 1
ATOM 752 O O . GLU A 1 97 ? -48.414 -2.355 31.978 1.00 41.69 97 GLU A O 1
ATOM 757 N N . LEU A 1 98 ? -47.239 -2.622 30.097 1.00 42.19 98 LEU A N 1
ATOM 758 C CA . LEU A 1 98 ? -47.675 -1.347 29.523 1.00 42.19 98 LEU A CA 1
ATOM 759 C C . LEU A 1 98 ? -48.594 -1.598 28.316 1.00 42.19 98 LEU A C 1
ATOM 761 O O . LEU A 1 98 ? -48.125 -2.087 27.285 1.00 42.19 98 LEU A O 1
ATOM 765 N N . PRO A 1 99 ? -49.900 -1.286 28.429 1.00 41.47 99 PRO A N 1
ATOM 766 C CA . PRO A 1 99 ? -50.833 -1.326 27.313 1.00 41.47 99 PRO A CA 1
ATOM 767 C C . PRO A 1 99 ? -50.683 -0.075 26.434 1.00 41.47 99 PRO A C 1
ATOM 769 O O . PRO A 1 99 ? -50.748 1.051 26.922 1.00 41.47 99 PRO A O 1
ATOM 772 N N . GLY A 1 100 ? -50.545 -0.274 25.120 1.00 45.22 100 GLY A N 1
ATOM 773 C CA . GLY A 1 100 ? -50.631 0.792 24.114 1.00 45.22 100 GLY A CA 1
ATOM 774 C C . GLY A 1 100 ? -49.316 1.079 23.383 1.00 45.22 100 GLY A C 1
ATOM 775 O O . GLY A 1 100 ? -48.335 1.533 23.964 1.00 45.22 100 GLY A O 1
ATOM 776 N N . ASN A 1 101 ? -49.318 0.832 22.072 1.00 38.81 101 ASN A N 1
ATOM 777 C CA . ASN A 1 101 ? -48.219 1.094 21.141 1.00 38.81 101 ASN A CA 1
ATOM 778 C C . ASN A 1 101 ? -47.929 2.602 21.019 1.00 38.81 101 ASN A C 1
ATOM 780 O O . ASN A 1 101 ? -48.641 3.300 20.300 1.00 38.81 101 ASN A O 1
ATOM 784 N N . VAL A 1 102 ? -46.867 3.103 21.653 1.00 37.72 102 VAL A N 1
ATOM 785 C CA . VAL A 1 102 ? -46.348 4.459 21.399 1.00 37.72 102 VAL A CA 1
ATOM 786 C C . VAL A 1 102 ? -44.905 4.363 20.907 1.00 37.72 102 VAL A C 1
ATOM 788 O O . VAL A 1 102 ? -43.991 4.044 21.666 1.00 37.72 102 VAL A O 1
ATOM 791 N N . THR A 1 103 ? -44.695 4.630 19.618 1.00 36.53 103 THR A N 1
ATOM 792 C CA . THR A 1 103 ? -43.376 4.726 18.978 1.00 36.53 103 THR A CA 1
ATOM 793 C C . THR A 1 103 ? -42.925 6.184 18.944 1.00 36.53 103 THR A C 1
ATOM 795 O O . THR A 1 103 ? -43.577 7.026 18.335 1.00 36.53 103 THR A O 1
ATOM 798 N N . VAL A 1 104 ? -41.809 6.493 19.607 1.00 39.91 104 VAL A N 1
ATOM 799 C CA . VAL A 1 104 ? -41.229 7.844 19.650 1.00 39.91 104 VAL A CA 1
ATOM 800 C C . VAL A 1 104 ? -40.362 8.068 18.406 1.00 39.91 104 VAL A C 1
ATOM 802 O O . VAL A 1 104 ? -39.210 7.639 18.355 1.00 39.91 104 VAL A O 1
ATOM 805 N N . GLU A 1 105 ? -40.916 8.743 17.401 1.00 37.16 105 GLU A N 1
ATOM 806 C CA . GLU A 1 105 ? -40.181 9.314 16.266 1.00 37.16 105 GLU A CA 1
ATOM 807 C C . GLU A 1 105 ? -39.716 10.737 16.626 1.00 37.16 105 GLU A C 1
ATOM 809 O O . GLU A 1 105 ? -40.524 11.538 17.089 1.00 37.16 105 GLU A O 1
ATOM 814 N N . GLY A 1 106 ? -38.434 11.086 16.421 1.00 35.62 106 GLY A N 1
ATOM 815 C CA . GLY A 1 106 ? -38.042 12.511 16.391 1.00 35.62 106 GLY A CA 1
ATOM 816 C C . GLY A 1 106 ? -36.736 12.974 17.053 1.00 35.62 106 GLY A C 1
ATOM 817 O O . GLY A 1 106 ? -36.679 14.124 17.472 1.00 35.62 106 GLY A O 1
ATOM 818 N N . LEU A 1 107 ? -35.664 12.171 17.147 1.00 33.28 107 LEU A N 1
ATOM 819 C CA . LEU A 1 107 ? -34.393 12.654 17.740 1.00 33.28 107 LEU A CA 1
ATOM 820 C C . LEU A 1 107 ? -33.113 12.277 16.961 1.00 33.28 107 LEU A C 1
ATOM 822 O O . LEU A 1 107 ? -32.105 11.890 17.552 1.00 33.28 107 LEU A O 1
ATOM 826 N N . GLY A 1 108 ? -33.145 12.371 15.626 1.00 32.50 108 GLY A N 1
ATOM 827 C CA . GLY A 1 108 ? -32.055 11.908 14.746 1.00 32.50 108 GLY A CA 1
ATOM 828 C C . GLY A 1 108 ? -31.159 12.965 14.076 1.00 32.50 108 GLY A C 1
ATOM 829 O O . GLY A 1 108 ? -30.161 12.583 13.484 1.00 32.50 108 GLY A O 1
ATOM 830 N N . GLY A 1 109 ? -31.464 14.266 14.142 1.00 31.78 109 GLY A N 1
ATOM 831 C CA . GLY A 1 109 ? -31.030 15.196 13.081 1.00 31.78 109 GLY A CA 1
ATOM 832 C C . GLY A 1 109 ? -29.702 15.968 13.195 1.00 31.78 109 GLY A C 1
ATOM 833 O O . GLY A 1 109 ? -29.422 16.724 12.276 1.00 31.78 109 GLY A O 1
ATOM 834 N N . ALA A 1 110 ? -28.890 15.877 14.260 1.00 34.38 110 ALA A N 1
ATOM 835 C CA . ALA A 1 110 ? -27.819 16.884 14.466 1.00 34.38 110 ALA A CA 1
ATOM 836 C C . ALA A 1 110 ? -26.400 16.385 14.823 1.00 34.38 110 ALA A C 1
ATOM 838 O O . ALA A 1 110 ? -25.539 17.204 15.128 1.00 34.38 110 ALA A O 1
ATOM 839 N N . ILE A 1 111 ? -26.094 15.081 14.781 1.00 35.78 111 ILE A N 1
ATOM 840 C CA . ILE A 1 111 ? -24.731 14.565 15.096 1.00 35.78 111 ILE A CA 1
ATOM 841 C C . ILE A 1 111 ? -24.210 13.663 13.962 1.00 35.78 111 ILE A C 1
ATOM 843 O O . ILE A 1 111 ? -23.613 12.609 14.173 1.00 35.78 111 ILE A O 1
ATOM 847 N N . GLU A 1 112 ? -24.500 14.051 12.724 1.00 38.53 112 GLU A N 1
ATOM 848 C CA . GLU A 1 112 ? -24.340 13.195 11.547 1.00 38.53 112 GLU A CA 1
ATOM 849 C C . GLU A 1 112 ? -22.996 13.372 10.816 1.00 38.53 112 GLU A C 1
ATOM 851 O O . GLU A 1 112 ? -22.526 12.435 10.177 1.00 38.53 112 GLU A O 1
ATOM 856 N N . SER A 1 113 ? -22.294 14.497 10.961 1.00 40.34 113 SER A N 1
ATOM 857 C CA . SER A 1 113 ? -21.286 14.885 9.957 1.00 40.34 113 SER A CA 1
ATOM 858 C C . SER A 1 113 ? -19.949 14.124 9.977 1.00 40.34 113 SER A C 1
ATOM 860 O O . SER A 1 113 ? -19.246 14.141 8.976 1.00 40.34 113 SER A O 1
ATOM 862 N N . ALA A 1 114 ? -19.601 13.398 11.045 1.00 41.84 114 ALA A N 1
ATOM 863 C CA . ALA A 1 114 ? -18.421 12.508 11.052 1.00 41.84 114 ALA A CA 1
ATOM 864 C C . ALA A 1 114 ? -18.771 11.024 11.291 1.00 41.84 114 ALA A C 1
ATOM 866 O O . ALA A 1 114 ? -17.979 10.132 10.993 1.00 41.84 114 ALA A O 1
ATOM 867 N N . HIS A 1 115 ? -19.983 10.739 11.786 1.00 37.56 115 HIS A N 1
ATOM 868 C CA . HIS A 1 115 ? -20.428 9.392 12.160 1.00 37.56 115 HIS A CA 1
ATOM 869 C C . HIS A 1 115 ? -21.456 8.763 11.193 1.00 37.56 115 HIS A C 1
ATOM 871 O O . HIS A 1 115 ? -21.611 7.540 11.222 1.00 37.56 115 HIS A O 1
ATOM 877 N N . ASN A 1 116 ? -22.106 9.520 10.291 1.00 40.66 116 ASN A N 1
ATOM 878 C CA . ASN A 1 116 ? -23.001 8.948 9.257 1.00 40.66 116 ASN A CA 1
ATOM 879 C C . ASN A 1 116 ? -22.283 8.310 8.063 1.00 40.66 116 ASN A C 1
ATOM 881 O O . ASN A 1 116 ? -22.886 7.593 7.263 1.00 40.66 116 ASN A O 1
ATOM 885 N N . LEU A 1 117 ? -20.964 8.451 8.066 1.00 49.59 117 LEU A N 1
ATOM 886 C CA . LEU A 1 117 ? -19.966 7.531 7.555 1.00 49.59 117 LEU A CA 1
ATOM 887 C C . LEU A 1 117 ? -20.396 6.081 7.244 1.00 49.59 117 LEU A C 1
ATOM 889 O O . LEU A 1 117 ? -19.964 5.487 6.272 1.00 49.59 117 LEU A O 1
ATOM 893 N N . PHE A 1 118 ? -21.121 5.425 8.163 1.00 51.84 118 PHE A N 1
ATOM 894 C CA . PHE A 1 118 ? -20.771 4.029 8.467 1.00 51.84 118 PHE A CA 1
ATOM 895 C C . PHE A 1 118 ? -21.886 3.093 8.989 1.00 51.84 118 PHE A C 1
ATOM 897 O O . PHE A 1 118 ? -21.578 2.035 9.536 1.00 51.84 118 PHE A O 1
ATOM 904 N N . HIS A 1 119 ? -23.171 3.395 8.772 1.00 43.00 119 HIS A N 1
ATOM 905 C CA . HIS A 1 119 ? -24.318 2.670 9.376 1.00 43.00 119 HIS A CA 1
ATOM 906 C C . HIS A 1 119 ? -24.684 1.273 8.821 1.00 43.00 119 HIS A C 1
ATOM 908 O O . HIS A 1 119 ? -25.836 0.863 8.927 1.00 43.00 119 HIS A O 1
ATOM 914 N N . SER A 1 120 ? -23.758 0.478 8.270 1.00 52.34 120 SER A N 1
ATOM 915 C CA . SER A 1 120 ? -24.102 -0.945 8.055 1.00 52.34 120 SER A CA 1
ATOM 916 C C . SER A 1 120 ? -24.061 -1.686 9.399 1.00 52.34 120 SER A C 1
ATOM 918 O O . SER A 1 120 ? -23.089 -1.521 10.140 1.00 52.34 120 SER A O 1
ATOM 920 N N . VAL A 1 121 ? -25.068 -2.519 9.696 1.00 50.50 121 VAL A N 1
ATOM 921 C CA . VAL A 1 121 ? -25.137 -3.386 10.898 1.00 50.50 121 VAL A CA 1
ATOM 922 C C . VAL A 1 121 ? -23.797 -4.093 11.154 1.00 50.50 121 VAL A C 1
ATOM 924 O O . VAL A 1 121 ? -23.269 -4.046 12.259 1.00 50.50 121 VAL A O 1
ATOM 927 N N . ARG A 1 122 ? -23.157 -4.585 10.084 1.00 57.97 122 ARG A N 1
ATOM 928 C CA . ARG A 1 122 ? -21.858 -5.274 10.132 1.00 57.97 122 ARG A CA 1
ATOM 929 C C . ARG A 1 122 ? -20.696 -4.418 10.652 1.00 57.97 122 ARG A C 1
ATOM 931 O O . ARG A 1 122 ? -19.765 -4.966 11.231 1.00 57.97 122 ARG A O 1
ATOM 938 N N . ARG A 1 123 ? -20.711 -3.089 10.465 1.00 60.31 123 ARG A N 1
ATOM 939 C CA . ARG A 1 123 ? -19.665 -2.219 11.037 1.00 60.31 123 ARG A CA 1
ATOM 940 C C . ARG A 1 123 ? -19.901 -1.952 12.521 1.00 60.31 123 ARG A C 1
ATOM 942 O O . ARG A 1 123 ? -18.927 -1.863 13.261 1.00 60.31 123 ARG A O 1
ATOM 949 N N . LEU A 1 124 ? -21.153 -1.823 12.964 1.00 63.56 124 LEU A N 1
ATOM 950 C CA . LEU A 1 124 ? -21.430 -1.700 14.398 1.00 63.56 124 LEU A CA 1
ATOM 951 C C . LEU A 1 124 ? -20.952 -2.952 15.133 1.00 63.56 124 LEU A C 1
ATOM 953 O O . LEU A 1 124 ? -20.256 -2.816 16.131 1.00 63.56 124 LEU A O 1
ATOM 957 N N . ASP A 1 125 ? -21.221 -4.132 14.575 1.00 74.38 125 ASP A N 1
ATOM 958 C CA . ASP A 1 125 ? -20.758 -5.399 15.143 1.00 74.38 125 ASP A CA 1
ATOM 959 C C . ASP A 1 125 ? -19.221 -5.476 15.195 1.00 74.38 125 ASP A C 1
ATOM 961 O O . ASP A 1 125 ? -18.661 -5.869 16.212 1.00 74.38 125 ASP A O 1
ATOM 965 N N . PHE A 1 126 ? -18.522 -5.001 14.158 1.00 80.94 126 PHE A N 1
ATOM 966 C CA . PHE A 1 126 ? -17.054 -4.923 14.142 1.00 80.94 126 PHE A CA 1
ATOM 967 C C . PHE A 1 126 ? -16.472 -3.959 15.193 1.00 80.94 126 PHE A C 1
ATOM 969 O O . PHE A 1 126 ? -15.491 -4.266 15.869 1.00 80.94 126 PHE A O 1
ATOM 976 N N . MET A 1 127 ? -17.075 -2.782 15.380 1.00 81.12 127 MET A N 1
ATOM 977 C CA . MET A 1 127 ? -16.634 -1.850 16.432 1.00 81.12 127 MET A CA 1
ATOM 978 C C . MET A 1 127 ? -16.984 -2.352 17.845 1.00 81.12 127 MET A C 1
ATOM 980 O O . MET A 1 127 ? -16.418 -1.879 18.833 1.00 81.12 127 MET A O 1
ATOM 984 N N . GLU A 1 128 ? -17.909 -3.304 17.948 1.00 82.12 128 GLU A N 1
ATOM 985 C CA . GLU A 1 128 ? -18.335 -3.944 19.192 1.00 82.12 128 GLU A CA 1
ATOM 986 C C . GLU A 1 128 ? -17.623 -5.271 19.480 1.00 82.12 128 GLU A C 1
ATOM 988 O O . GLU A 1 128 ? -17.774 -5.806 20.577 1.00 82.12 128 GLU A O 1
ATOM 993 N N . SER A 1 129 ? -16.822 -5.787 18.549 1.00 85.38 129 SER A N 1
ATOM 994 C CA . SER A 1 129 ? -15.953 -6.935 18.787 1.00 85.38 129 SER A CA 1
ATOM 995 C C . SER A 1 129 ? -14.589 -6.497 19.317 1.00 85.38 129 SER A C 1
ATOM 997 O O . SER A 1 129 ? -14.207 -5.329 19.235 1.00 85.38 129 SER A O 1
ATOM 999 N N . GLU A 1 130 ? -13.825 -7.434 19.868 1.00 88.56 130 GLU A N 1
ATOM 1000 C CA . GLU A 1 130 ? -12.385 -7.235 20.028 1.00 88.56 130 GLU A CA 1
ATOM 1001 C C . GLU A 1 130 ? -11.739 -7.127 18.644 1.00 88.56 130 GLU A C 1
ATOM 1003 O O . GLU A 1 130 ? -12.154 -7.800 17.696 1.00 88.56 130 GLU A O 1
ATOM 1008 N N . ARG A 1 131 ? -10.752 -6.239 18.513 1.00 91.50 131 ARG A N 1
ATOM 1009 C CA . ARG A 1 131 ? -10.031 -6.002 17.256 1.00 91.50 131 ARG A CA 1
ATOM 1010 C C . ARG A 1 131 ? -8.539 -6.114 17.504 1.00 91.50 131 ARG A C 1
ATOM 1012 O O . ARG A 1 131 ? -8.059 -5.763 18.578 1.00 91.50 131 ARG A O 1
ATOM 1019 N N . ARG A 1 132 ? -7.801 -6.593 16.508 1.00 93.38 132 ARG A N 1
ATOM 1020 C CA . ARG A 1 132 ? -6.351 -6.793 16.592 1.00 93.38 132 ARG A CA 1
ATOM 1021 C C . ARG A 1 132 ? -5.655 -5.804 15.681 1.00 93.38 132 ARG A C 1
ATOM 1023 O O . ARG A 1 132 ? -5.900 -5.801 14.478 1.00 93.38 132 ARG A O 1
ATOM 1030 N N . ILE A 1 133 ? -4.813 -4.966 16.264 1.00 94.56 133 ILE A N 1
ATOM 1031 C CA . ILE A 1 133 ? -3.969 -4.027 15.537 1.00 94.56 133 ILE A CA 1
ATOM 1032 C C . ILE A 1 133 ? -2.522 -4.507 15.612 1.00 94.56 133 ILE A C 1
ATOM 1034 O O . ILE A 1 133 ? -2.052 -4.949 16.657 1.00 94.56 133 ILE A O 1
ATOM 1038 N N . TYR A 1 134 ? -1.845 -4.452 14.480 1.00 95.62 134 TYR A N 1
ATOM 1039 C CA . TYR A 1 134 ? -0.471 -4.873 14.281 1.00 95.62 134 TYR A CA 1
ATOM 1040 C C . TYR A 1 134 ? 0.385 -3.615 14.156 1.00 95.62 134 TYR A C 1
ATOM 1042 O O . TYR A 1 134 ? 0.111 -2.778 13.294 1.00 95.62 134 TYR A O 1
ATOM 1050 N N . LEU A 1 135 ? 1.383 -3.456 15.024 1.00 94.31 135 LEU A N 1
ATOM 1051 C CA . LEU A 1 135 ? 2.243 -2.270 15.086 1.00 94.31 135 LEU A CA 1
ATOM 1052 C C . LEU A 1 135 ? 3.718 -2.654 14.917 1.00 94.31 135 LEU A C 1
ATOM 1054 O O . LEU A 1 135 ? 4.114 -3.713 15.400 1.00 94.31 135 LEU A O 1
ATOM 1058 N N . PRO A 1 136 ? 4.535 -1.851 14.216 1.00 90.69 136 PRO A N 1
ATOM 1059 C CA . PRO A 1 136 ? 5.974 -2.071 14.183 1.00 90.69 136 PRO A CA 1
ATOM 1060 C C . PRO A 1 136 ? 6.555 -2.024 15.608 1.00 90.69 136 PRO A C 1
ATOM 1062 O O . PRO A 1 136 ? 6.071 -1.231 16.421 1.00 90.69 136 PRO A O 1
ATOM 1065 N N . PRO A 1 137 ? 7.622 -2.783 15.911 1.00 86.50 137 PRO A N 1
ATOM 1066 C CA . PRO A 1 137 ? 8.239 -2.810 17.239 1.00 86.50 137 PRO A CA 1
ATOM 1067 C C . PRO A 1 137 ? 8.643 -1.425 17.758 1.00 86.50 137 PRO A C 1
ATOM 1069 O O . PRO A 1 137 ? 8.499 -1.134 18.941 1.00 86.50 137 PRO A O 1
ATOM 1072 N N . GLU A 1 138 ? 9.083 -0.531 16.869 1.00 82.19 138 GLU A N 1
ATOM 1073 C CA . GLU A 1 138 ? 9.424 0.859 17.203 1.00 82.19 138 GLU A CA 1
ATOM 1074 C C . GLU A 1 138 ? 8.229 1.626 17.789 1.00 82.19 138 GLU A C 1
ATOM 1076 O O . GLU A 1 138 ? 8.366 2.329 18.790 1.00 82.19 138 GLU A O 1
ATOM 1081 N N . ALA A 1 139 ? 7.036 1.439 17.215 1.00 75.00 139 ALA A N 1
ATOM 1082 C CA . ALA A 1 139 ? 5.801 2.018 17.736 1.00 75.00 139 ALA A CA 1
ATOM 1083 C C . ALA A 1 139 ? 5.354 1.324 19.038 1.00 75.00 139 ALA A C 1
ATOM 1085 O O . ALA A 1 139 ? 4.776 1.963 19.916 1.00 75.00 139 ALA A O 1
ATOM 1086 N N . SER A 1 140 ? 5.665 0.034 19.204 1.00 64.81 140 SER A N 1
ATOM 1087 C CA . SER A 1 140 ? 5.393 -0.728 20.431 1.00 64.81 140 SER A CA 1
ATOM 1088 C C . SER A 1 140 ? 6.225 -0.285 21.635 1.00 64.81 140 SER A C 1
ATOM 1090 O O . SER A 1 140 ? 5.748 -0.378 22.767 1.00 64.81 140 SER A O 1
ATOM 1092 N N . LEU A 1 141 ? 7.457 0.190 21.426 1.00 67.31 141 LEU A N 1
ATOM 1093 C CA . LEU A 1 141 ? 8.337 0.624 22.517 1.00 67.31 141 LEU A CA 1
ATOM 1094 C C . LEU A 1 141 ? 7.829 1.905 23.195 1.00 67.31 141 LEU A C 1
ATOM 1096 O O . LEU A 1 141 ? 7.847 1.989 24.424 1.00 67.31 141 LEU A O 1
ATOM 1100 N N . GLY A 1 142 ? 7.301 2.863 22.422 1.00 60.12 142 GLY A N 1
ATOM 1101 C CA . GLY A 1 142 ? 6.706 4.097 22.959 1.00 60.12 142 GLY A CA 1
ATOM 1102 C C . GLY A 1 142 ? 5.464 3.854 23.830 1.00 60.12 142 GLY A C 1
ATOM 1103 O O . GLY A 1 142 ? 5.227 4.568 24.807 1.00 60.12 142 GLY A O 1
ATOM 1104 N N . LEU A 1 143 ? 4.727 2.774 23.549 1.00 58.72 143 LEU A N 1
ATOM 1105 C CA . LEU A 1 143 ? 3.487 2.401 24.235 1.00 58.72 143 LEU A CA 1
ATOM 1106 C C . LEU A 1 143 ? 3.670 1.929 25.688 1.00 58.72 143 LEU A C 1
ATOM 1108 O O . LEU A 1 143 ? 2.667 1.737 26.380 1.00 58.72 143 LEU A O 1
ATOM 1112 N N . GLN A 1 144 ? 4.900 1.710 26.171 1.00 61.34 144 GLN A N 1
ATOM 1113 C CA . GLN A 1 144 ? 5.118 1.301 27.567 1.00 61.34 144 GLN A CA 1
ATOM 1114 C C . GLN A 1 144 ? 4.849 2.433 28.573 1.00 61.34 144 GLN A C 1
ATOM 1116 O O . GLN A 1 144 ? 4.503 2.151 29.719 1.00 61.34 144 GLN A O 1
ATOM 1121 N N . ASN A 1 145 ? 4.953 3.699 28.146 1.00 55.72 145 ASN A N 1
ATOM 1122 C CA . ASN A 1 145 ? 4.879 4.860 29.044 1.00 55.72 145 ASN A CA 1
ATOM 1123 C C . ASN A 1 145 ? 3.517 5.577 29.038 1.00 55.72 145 ASN A C 1
ATOM 1125 O O . ASN A 1 145 ? 3.168 6.261 30.000 1.00 55.72 145 ASN A O 1
ATOM 1129 N N . LEU A 1 146 ? 2.730 5.429 27.974 1.00 56.97 146 LEU A N 1
ATOM 1130 C CA . LEU A 1 146 ? 1.417 6.057 27.813 1.00 56.97 146 LEU A CA 1
ATOM 1131 C C . LEU A 1 146 ? 0.292 5.042 28.073 1.00 56.97 146 LEU A C 1
ATOM 1133 O O . LEU A 1 146 ? 0.520 3.831 28.038 1.00 56.97 146 LEU A O 1
ATOM 1137 N N . PRO A 1 147 ? -0.958 5.478 28.343 1.00 59.69 147 PRO A N 1
ATOM 1138 C CA . PRO A 1 147 ? -2.077 4.551 28.419 1.00 59.69 147 PRO A CA 1
ATOM 1139 C C . PRO A 1 147 ? -2.283 3.929 27.036 1.00 59.69 147 PRO A C 1
ATOM 1141 O O . PRO A 1 147 ? -2.990 4.499 26.205 1.00 59.69 147 PRO A O 1
ATOM 1144 N N . ARG A 1 148 ? -1.680 2.747 26.831 1.00 79.50 148 ARG A N 1
ATOM 1145 C CA . ARG A 1 148 ? -1.610 1.945 25.596 1.00 79.50 148 ARG A CA 1
ATOM 1146 C C . ARG A 1 148 ? -2.864 2.076 24.730 1.00 79.50 148 ARG A C 1
ATOM 1148 O O . ARG A 1 148 ? -2.795 2.298 23.532 1.00 79.50 148 ARG A O 1
ATOM 1155 N N . ARG A 1 149 ? -4.037 2.044 25.362 1.00 84.25 149 ARG A N 1
ATOM 1156 C CA . ARG A 1 149 ? -5.343 2.199 24.715 1.00 84.25 149 ARG A CA 1
ATOM 1157 C C . ARG A 1 149 ? -5.517 3.474 23.872 1.00 84.25 149 ARG A C 1
ATOM 1159 O O . ARG A 1 149 ? -6.059 3.360 22.780 1.00 84.25 149 ARG A O 1
ATOM 1166 N N . ARG A 1 150 ? -5.120 4.663 24.347 1.00 85.81 150 ARG A N 1
ATOM 1167 C CA . ARG A 1 150 ? -5.364 5.934 23.624 1.00 85.81 150 ARG A CA 1
ATOM 1168 C C . ARG A 1 150 ? -4.611 5.984 22.298 1.00 85.81 150 ARG A C 1
ATOM 1170 O O . ARG A 1 150 ? -5.156 6.434 21.297 1.00 85.81 150 ARG A O 1
ATOM 1177 N N . GLU A 1 151 ? -3.379 5.497 22.288 1.00 87.88 151 GLU A N 1
ATOM 1178 C CA . GLU A 1 151 ? -2.571 5.402 21.074 1.00 87.88 151 GLU A CA 1
ATOM 1179 C C . GLU A 1 151 ? -3.075 4.323 20.122 1.00 87.88 151 GLU A C 1
ATOM 1181 O O . GLU A 1 151 ? -3.189 4.582 18.929 1.00 87.88 151 GLU A O 1
ATOM 1186 N N . LEU A 1 152 ? -3.458 3.145 20.628 1.00 90.50 152 LEU A N 1
ATOM 1187 C CA . LEU A 1 152 ? -4.084 2.129 19.777 1.00 90.50 152 LEU A CA 1
ATOM 1188 C C . LEU A 1 152 ? -5.371 2.667 19.125 1.00 90.50 152 LEU A C 1
ATOM 1190 O O . LEU A 1 152 ? -5.614 2.426 17.946 1.00 90.50 152 LEU A O 1
ATOM 1194 N N . GLU A 1 153 ? -6.183 3.425 19.871 1.00 90.44 153 GLU A N 1
ATOM 1195 C CA . GLU A 1 153 ? -7.375 4.099 19.340 1.00 90.44 153 GLU A CA 1
ATOM 1196 C C . GLU A 1 153 ? -7.011 5.177 18.305 1.00 90.44 153 GLU A C 1
ATOM 1198 O O . GLU A 1 153 ? -7.727 5.330 17.316 1.00 90.44 153 GLU A O 1
ATOM 1203 N N . ARG A 1 154 ? -5.894 5.896 18.486 1.00 90.94 154 ARG A N 1
ATOM 1204 C CA . ARG A 1 154 ? -5.366 6.840 17.492 1.00 90.94 154 ARG A CA 1
ATOM 1205 C C . ARG A 1 154 ? -4.973 6.123 16.200 1.00 90.94 154 ARG A C 1
ATOM 1207 O O . ARG A 1 154 ? -5.457 6.525 15.149 1.00 90.94 154 ARG A O 1
ATOM 1214 N N . PHE A 1 155 ? -4.168 5.062 16.264 1.00 92.88 155 PHE A N 1
ATOM 1215 C CA . PHE A 1 155 ? -3.764 4.301 15.075 1.00 92.88 155 PHE A CA 1
ATOM 1216 C C . PHE A 1 155 ? -4.956 3.648 14.371 1.00 92.88 155 PHE A C 1
ATOM 1218 O O . PHE A 1 155 ? -5.022 3.631 13.145 1.00 92.88 155 PHE A O 1
ATOM 1225 N N . GLU A 1 156 ? -5.938 3.152 15.126 1.00 93.00 156 GLU A N 1
ATOM 1226 C CA . GLU A 1 156 ? -7.194 2.673 14.552 1.00 93.00 156 GLU A CA 1
ATOM 1227 C C . GLU A 1 156 ? -7.931 3.791 13.804 1.00 93.00 156 GLU A C 1
ATOM 1229 O O . GLU A 1 156 ? -8.380 3.586 12.677 1.00 93.00 156 GLU A O 1
ATOM 1234 N N . ASN A 1 157 ? -8.041 4.982 14.396 1.00 91.94 157 ASN A N 1
ATOM 1235 C CA . ASN A 1 157 ? -8.652 6.120 13.716 1.00 91.94 157 ASN A CA 1
ATOM 1236 C C . ASN A 1 157 ? -7.858 6.496 12.453 1.00 91.94 157 ASN A C 1
ATOM 1238 O O . ASN A 1 157 ? -8.470 6.680 11.407 1.00 91.94 157 ASN A O 1
ATOM 1242 N N . GLU A 1 158 ? -6.525 6.535 12.515 1.00 92.69 158 GLU A N 1
ATOM 1243 C CA . GLU A 1 158 ? -5.661 6.821 11.363 1.00 92.69 158 GLU A CA 1
ATOM 1244 C C . GLU A 1 158 ? -5.799 5.766 10.254 1.00 92.69 158 GLU A C 1
ATOM 1246 O O . GLU A 1 158 ? -5.813 6.128 9.080 1.00 92.69 158 GLU A O 1
ATOM 1251 N N . LEU A 1 159 ? -5.972 4.479 10.578 1.00 94.75 159 LEU A N 1
ATOM 1252 C CA . LEU A 1 159 ? -6.237 3.425 9.589 1.00 94.75 159 LEU A CA 1
ATOM 1253 C C . LEU A 1 159 ? -7.532 3.694 8.810 1.00 94.75 159 LEU A C 1
ATOM 1255 O O . LEU A 1 159 ? -7.547 3.594 7.584 1.00 94.75 159 LEU A O 1
ATOM 1259 N N . PHE A 1 160 ? -8.613 4.056 9.506 1.00 93.69 160 PHE A N 1
ATOM 1260 C CA . PHE A 1 160 ? -9.942 4.230 8.904 1.00 93.69 160 PHE A CA 1
ATOM 1261 C C . PHE A 1 160 ? -10.248 5.652 8.419 1.00 93.69 160 PHE A C 1
ATOM 1263 O O . PHE A 1 160 ? -11.261 5.854 7.741 1.00 93.69 160 PHE A O 1
ATOM 1270 N N . ASP A 1 161 ? -9.408 6.631 8.745 1.00 91.62 161 ASP A N 1
ATOM 1271 C CA . ASP A 1 161 ? -9.578 8.009 8.307 1.00 91.62 161 ASP A CA 1
ATOM 1272 C C . ASP A 1 161 ? -9.179 8.167 6.834 1.00 91.62 161 ASP A C 1
ATOM 1274 O O . ASP A 1 161 ? -8.012 8.080 6.461 1.00 91.62 161 ASP A O 1
ATOM 1278 N N . VAL A 1 162 ? -10.166 8.402 5.975 1.00 92.56 162 VAL A N 1
ATOM 1279 C CA . VAL A 1 162 ? -9.968 8.690 4.546 1.00 92.56 162 VAL A CA 1
ATOM 1280 C C . VAL A 1 162 ? -9.905 10.189 4.249 1.00 92.56 162 VAL A C 1
ATOM 1282 O O . VAL A 1 162 ? -9.610 10.570 3.116 1.00 92.56 162 VAL A O 1
ATOM 1285 N N . SER A 1 163 ? -10.195 11.048 5.234 1.00 91.44 163 SER A N 1
ATOM 1286 C CA . SER A 1 163 ? -10.156 12.503 5.060 1.00 91.44 163 SER A CA 1
ATOM 1287 C C . SER A 1 163 ? -8.724 13.017 4.915 1.00 91.44 163 SER A C 1
ATOM 1289 O O . SER A 1 163 ? -8.503 13.970 4.169 1.00 91.44 163 SER A O 1
ATOM 1291 N N . LYS A 1 164 ? -7.745 12.307 5.498 1.00 93.19 164 LYS A N 1
ATOM 1292 C CA . LYS A 1 164 ? -6.307 12.589 5.359 1.00 93.19 164 LYS A CA 1
ATOM 1293 C C . LYS A 1 164 ? -5.794 12.628 3.912 1.00 93.19 164 LYS A C 1
ATOM 1295 O O . LYS A 1 164 ? -4.764 13.230 3.651 1.00 93.19 164 LYS A O 1
ATOM 1300 N N . TYR A 1 165 ? -6.527 12.058 2.953 1.00 93.00 165 TYR A N 1
ATOM 1301 C CA . TYR A 1 165 ? -6.155 12.072 1.532 1.00 93.00 165 TYR A CA 1
ATOM 1302 C C . TYR A 1 165 ? -6.640 13.301 0.747 1.00 93.00 165 TYR A C 1
ATOM 1304 O O . TYR A 1 165 ? -6.366 13.407 -0.449 1.00 93.00 165 TYR A O 1
ATOM 1312 N N . ASN A 1 166 ? -7.347 14.236 1.391 1.00 89.25 166 ASN A N 1
ATOM 1313 C CA . ASN A 1 166 ? -7.876 15.447 0.750 1.00 89.25 166 ASN A CA 1
ATOM 1314 C C . ASN A 1 166 ? -6.849 16.569 0.515 1.00 89.25 166 ASN A C 1
ATOM 1316 O O . ASN A 1 166 ? -7.244 17.644 0.074 1.00 89.25 166 ASN A O 1
ATOM 1320 N N . GLY A 1 167 ? -5.561 16.333 0.750 1.00 89.50 167 GLY A N 1
ATOM 1321 C CA . GLY A 1 167 ? -4.498 17.300 0.477 1.00 89.50 167 GLY A CA 1
ATOM 1322 C C . GLY A 1 167 ? -3.147 16.611 0.338 1.00 89.50 167 GLY A C 1
ATOM 1323 O O . GLY A 1 167 ? -3.069 15.499 -0.198 1.00 89.50 167 GLY A O 1
ATOM 1324 N N . SER A 1 168 ? -2.103 17.251 0.859 1.00 89.62 168 SER A N 1
ATOM 1325 C CA . SER A 1 168 ? -0.784 16.652 1.037 1.00 89.62 168 SER A CA 1
ATOM 1326 C C . SER A 1 168 ? -0.728 15.872 2.353 1.00 89.62 168 SER A C 1
ATOM 1328 O O . SER A 1 168 ? -1.065 16.377 3.423 1.00 89.62 168 SER A O 1
ATOM 1330 N N . CYS A 1 169 ? -0.308 14.614 2.283 1.00 93.38 169 CYS A N 1
ATOM 1331 C CA . CYS A 1 169 ? 0.121 13.862 3.454 1.00 93.38 169 CYS A CA 1
ATOM 1332 C C . CYS A 1 169 ? 1.119 12.788 3.029 1.00 93.38 169 CYS A C 1
ATOM 1334 O O . CYS A 1 169 ? 1.093 12.326 1.889 1.00 93.38 169 CYS A O 1
ATOM 1336 N N . ASP A 1 170 ? 1.922 12.312 3.969 1.00 94.88 170 ASP A N 1
ATOM 1337 C CA . ASP A 1 170 ? 2.949 11.305 3.678 1.00 94.88 170 ASP A CA 1
ATOM 1338 C C . ASP A 1 170 ? 2.425 9.876 3.849 1.00 94.88 170 ASP A C 1
ATOM 1340 O O . ASP A 1 170 ? 3.186 8.915 3.878 1.00 94.88 170 ASP A O 1
ATOM 1344 N N . TYR A 1 171 ? 1.112 9.715 4.004 1.00 97.06 171 TYR A N 1
ATOM 1345 C CA . TYR A 1 171 ? 0.488 8.421 4.230 1.00 97.06 171 TYR A CA 1
ATOM 1346 C C . TYR A 1 171 ? -0.087 7.828 2.952 1.00 97.06 171 TYR A C 1
ATOM 1348 O O . TYR A 1 171 ? -0.649 8.520 2.104 1.00 97.06 171 TYR A O 1
ATOM 1356 N N . LEU A 1 172 ? -0.064 6.503 2.887 1.00 96.94 172 LEU A N 1
ATOM 1357 C CA . LEU A 1 172 ? -0.866 5.711 1.961 1.00 96.94 172 LEU A CA 1
ATOM 1358 C C . LEU A 1 172 ? -1.469 4.524 2.714 1.00 96.94 172 L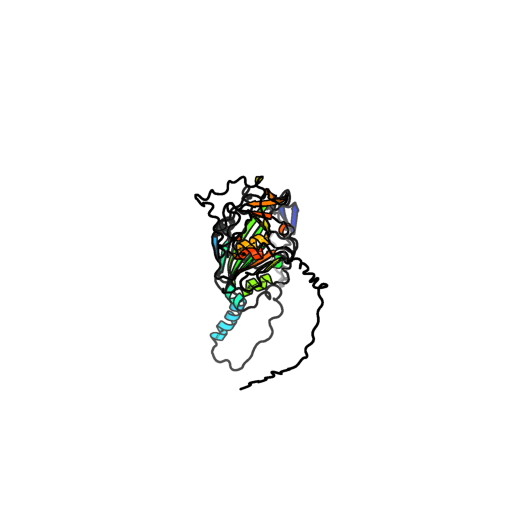EU A C 1
ATOM 1360 O O . LEU A 1 172 ? -0.905 4.047 3.699 1.00 96.94 172 LEU A O 1
ATOM 1364 N N . THR A 1 173 ? -2.623 4.040 2.268 1.00 98.00 173 THR A N 1
ATOM 1365 C CA . THR A 1 173 ? -3.286 2.883 2.883 1.00 98.00 173 THR A CA 1
ATOM 1366 C C . THR A 1 173 ? -3.544 1.812 1.843 1.00 98.00 173 THR A C 1
ATOM 1368 O O . THR A 1 173 ? -4.238 2.055 0.859 1.00 98.00 173 THR A O 1
ATOM 1371 N N . ALA A 1 174 ? -3.026 0.613 2.083 1.00 98.19 174 ALA A N 1
ATOM 1372 C CA . ALA A 1 174 ? -3.355 -0.573 1.312 1.00 98.19 174 ALA A CA 1
ATOM 1373 C C . ALA A 1 174 ? -4.546 -1.299 1.949 1.00 98.19 174 ALA A C 1
ATOM 1375 O O . ALA A 1 174 ? -4.576 -1.538 3.154 1.00 98.19 174 ALA A O 1
ATOM 1376 N N . LEU A 1 175 ? -5.525 -1.649 1.127 1.00 97.62 175 LEU A N 1
ATOM 1377 C CA . LEU A 1 175 ? -6.691 -2.458 1.457 1.00 97.62 175 LEU A CA 1
ATOM 1378 C C . LEU A 1 175 ? -6.596 -3.734 0.633 1.00 97.62 175 LEU A C 1
ATOM 1380 O O . LEU A 1 175 ? -6.457 -3.632 -0.584 1.00 97.62 175 LEU A O 1
ATOM 1384 N N . ALA A 1 176 ? -6.711 -4.905 1.246 1.00 96.88 176 ALA A N 1
ATOM 1385 C CA . ALA A 1 176 ? -6.683 -6.164 0.512 1.00 96.88 176 ALA A CA 1
ATOM 1386 C C . ALA A 1 176 ? -7.733 -7.141 1.044 1.00 96.88 176 ALA A C 1
ATOM 1388 O O . ALA A 1 176 ? -7.921 -7.262 2.251 1.00 96.88 176 ALA A O 1
ATOM 1389 N N . TRP A 1 177 ? -8.457 -7.816 0.157 1.00 94.81 177 TRP A N 1
ATOM 1390 C CA . TRP A 1 177 ? -9.471 -8.802 0.535 1.00 94.81 177 TRP A CA 1
ATOM 1391 C C . TRP A 1 177 ? -9.679 -9.819 -0.580 1.00 94.81 177 TRP A C 1
ATOM 1393 O O . TRP A 1 177 ? -9.508 -9.490 -1.747 1.00 94.81 177 TRP A O 1
ATOM 1403 N N . ALA A 1 178 ? -10.086 -11.037 -0.232 1.00 92.44 178 ALA A N 1
ATOM 1404 C CA . ALA A 1 178 ? -10.509 -12.035 -1.211 1.00 92.44 178 ALA A CA 1
ATOM 1405 C C . ALA A 1 178 ? -12.037 -12.023 -1.373 1.00 92.44 178 ALA A C 1
ATOM 1407 O O . ALA A 1 178 ? -12.743 -11.783 -0.391 1.00 92.44 178 ALA A O 1
ATOM 1408 N N . GLU A 1 179 ? -12.557 -12.279 -2.577 1.00 87.81 179 GLU A N 1
ATOM 1409 C CA . GLU A 1 179 ? -14.013 -12.356 -2.810 1.00 87.81 179 GLU A CA 1
ATOM 1410 C C . GLU A 1 179 ? -14.684 -13.466 -1.999 1.00 87.81 179 GLU A C 1
ATOM 1412 O O . GLU A 1 179 ? -15.810 -13.295 -1.536 1.00 87.81 179 GLU A O 1
ATOM 1417 N N . GLU A 1 180 ? -13.983 -14.584 -1.794 1.00 89.00 180 GLU A N 1
ATOM 1418 C CA . GLU A 1 180 ? -14.510 -15.740 -1.065 1.00 89.00 180 GLU A CA 1
ATOM 1419 C C . GLU A 1 180 ? -14.474 -15.556 0.463 1.00 89.00 180 GLU A C 1
ATOM 1421 O O . GLU A 1 180 ? -15.033 -16.364 1.206 1.00 89.00 180 GLU A O 1
ATOM 1426 N N . SER A 1 181 ? -13.812 -14.500 0.945 1.00 90.31 181 SER A N 1
ATOM 1427 C CA . SER A 1 181 ? -13.690 -14.189 2.368 1.00 90.31 181 SER A CA 1
ATOM 1428 C C . SER A 1 181 ? -14.865 -13.347 2.873 1.00 90.31 181 SER A C 1
ATOM 1430 O O . SER A 1 181 ? -15.582 -12.704 2.113 1.00 90.31 181 SER A O 1
ATOM 1432 N N . PHE A 1 182 ? -15.033 -13.273 4.194 1.00 89.44 182 PHE A N 1
ATOM 1433 C CA . PHE A 1 182 ? -15.897 -12.272 4.840 1.00 89.44 182 PHE A CA 1
ATOM 1434 C C . PHE A 1 182 ? -15.127 -11.026 5.296 1.00 89.44 182 PHE A C 1
ATOM 1436 O O . PHE A 1 182 ? -15.723 -9.974 5.564 1.00 89.44 182 PHE A O 1
ATOM 1443 N N . CYS A 1 183 ? -13.804 -11.139 5.375 1.00 92.12 183 CYS A N 1
ATOM 1444 C CA . CYS A 1 183 ? -12.906 -10.117 5.880 1.00 92.12 183 CYS A CA 1
ATOM 1445 C C . CYS A 1 183 ? -11.655 -9.956 5.005 1.00 92.12 183 CYS A C 1
ATOM 1447 O O . CYS A 1 183 ? -11.333 -10.788 4.158 1.00 92.12 183 CYS A O 1
ATOM 1449 N N . GLY A 1 184 ? -10.942 -8.861 5.220 1.00 94.94 184 GLY A N 1
ATOM 1450 C CA . GLY A 1 184 ? -9.656 -8.581 4.604 1.00 94.94 184 GLY A CA 1
ATOM 1451 C C . GLY A 1 184 ? -8.709 -7.898 5.581 1.00 94.94 184 GLY A C 1
ATOM 1452 O O . GLY A 1 184 ? -8.905 -7.928 6.799 1.00 94.94 184 GLY A O 1
ATOM 1453 N N . SER A 1 185 ? -7.686 -7.264 5.032 1.00 96.81 185 SER A N 1
ATOM 1454 C CA . SER A 1 185 ? -6.689 -6.500 5.763 1.00 96.81 185 SER A CA 1
ATOM 1455 C C . SER A 1 185 ? -6.635 -5.048 5.304 1.00 96.81 185 SER A C 1
ATOM 1457 O O . SER A 1 185 ? -7.003 -4.687 4.181 1.00 96.81 185 SER A O 1
ATOM 1459 N N . ILE A 1 186 ? -6.156 -4.212 6.215 1.00 97.31 186 ILE A N 1
ATOM 1460 C CA . ILE A 1 186 ? -5.821 -2.814 5.985 1.00 97.31 186 ILE A CA 1
ATOM 1461 C C . ILE A 1 186 ? -4.436 -2.549 6.564 1.00 97.31 186 ILE A C 1
ATOM 1463 O O . ILE A 1 186 ? -4.162 -2.931 7.699 1.00 97.31 186 ILE A O 1
ATOM 1467 N N . THR A 1 187 ? -3.583 -1.874 5.803 1.00 98.12 187 THR A N 1
ATOM 1468 C CA . THR A 1 187 ? -2.249 -1.469 6.248 1.00 98.12 187 THR A CA 1
ATOM 1469 C C . THR A 1 187 ? -2.027 0.001 5.932 1.00 98.12 187 THR A C 1
ATOM 1471 O O . THR A 1 187 ? -2.210 0.438 4.797 1.00 98.12 187 THR A O 1
ATOM 1474 N N . LEU A 1 188 ? -1.633 0.769 6.942 1.00 97.75 188 LEU A N 1
ATOM 1475 C CA . LEU A 1 188 ? -1.189 2.150 6.831 1.00 97.75 188 LEU A CA 1
ATOM 1476 C C . LEU A 1 188 ? 0.331 2.173 6.693 1.00 97.75 188 LEU A C 1
ATOM 1478 O O . LEU A 1 188 ? 1.045 1.606 7.520 1.00 97.75 188 LEU A O 1
ATOM 1482 N N . TYR A 1 189 ? 0.808 2.874 5.675 1.00 97.81 189 TYR A N 1
ATOM 1483 C CA . TYR A 1 189 ? 2.219 3.137 5.438 1.00 97.81 189 TYR A CA 1
ATOM 1484 C C . TYR A 1 189 ? 2.482 4.635 5.504 1.00 97.81 189 TYR A C 1
ATOM 1486 O O . TYR A 1 189 ? 1.612 5.436 5.149 1.00 97.81 189 TYR A O 1
ATOM 1494 N N . ARG A 1 190 ? 3.698 4.993 5.906 1.00 96.56 190 ARG A N 1
ATOM 1495 C CA . ARG A 1 190 ? 4.239 6.347 5.838 1.00 96.56 190 ARG A CA 1
ATOM 1496 C C . ARG A 1 190 ? 5.439 6.360 4.903 1.00 96.56 190 ARG A C 1
ATOM 1498 O O . ARG A 1 190 ? 6.342 5.536 5.041 1.00 96.56 190 ARG A O 1
ATOM 1505 N N . VAL A 1 191 ? 5.420 7.288 3.963 1.00 96.44 191 VAL A N 1
ATOM 1506 C CA . VAL A 1 191 ? 6.534 7.625 3.085 1.00 96.44 191 VAL A CA 1
ATOM 1507 C C . VAL A 1 191 ? 7.507 8.500 3.869 1.00 96.44 191 VAL A C 1
ATOM 1509 O O . VAL A 1 191 ? 7.093 9.379 4.624 1.00 96.44 191 VAL A O 1
ATOM 1512 N N . LEU A 1 192 ? 8.792 8.205 3.735 1.00 95.69 192 LEU A N 1
ATOM 1513 C CA . LEU A 1 192 ? 9.884 8.922 4.379 1.00 95.69 192 LEU A CA 1
ATOM 1514 C C . LEU A 1 192 ? 10.579 9.788 3.336 1.00 95.69 192 LEU A C 1
ATOM 1516 O O . LEU A 1 192 ? 10.768 9.352 2.196 1.00 95.69 192 LEU A O 1
ATOM 1520 N N . PHE A 1 193 ? 10.948 10.999 3.735 1.00 94.44 193 PHE A N 1
ATOM 1521 C CA . PHE A 1 193 ? 11.611 11.978 2.885 1.00 94.44 193 PHE A CA 1
ATOM 1522 C C . PHE A 1 193 ? 12.915 12.425 3.537 1.00 94.44 193 PHE A C 1
ATOM 1524 O O . PHE A 1 193 ? 13.001 12.514 4.757 1.00 94.44 193 PHE A O 1
ATOM 1531 N N . ASP A 1 194 ? 13.919 12.694 2.711 1.00 92.19 194 ASP A N 1
ATOM 1532 C CA . ASP A 1 194 ? 15.134 13.397 3.101 1.00 92.19 194 ASP A CA 1
ATOM 1533 C C . ASP A 1 194 ? 14.772 14.843 3.459 1.00 92.19 194 ASP A C 1
ATOM 1535 O O . ASP A 1 194 ? 14.131 15.534 2.662 1.00 92.19 194 ASP A O 1
ATOM 1539 N N . GLU A 1 195 ? 15.186 15.300 4.638 1.00 90.06 195 GLU A N 1
ATOM 1540 C CA . GLU A 1 195 ? 14.944 16.664 5.117 1.00 90.06 195 GLU A CA 1
ATOM 1541 C C . GLU A 1 195 ? 15.591 17.729 4.221 1.00 90.06 195 GLU A C 1
ATOM 1543 O O . GLU A 1 195 ? 15.078 18.843 4.121 1.00 90.06 195 GLU A O 1
ATOM 1548 N N . VAL A 1 196 ? 16.703 17.396 3.555 1.00 90.19 196 VAL A N 1
ATOM 1549 C CA . VAL A 1 196 ? 17.488 18.353 2.764 1.00 90.19 196 VAL A CA 1
ATOM 1550 C C . VAL A 1 196 ? 16.926 18.494 1.353 1.00 90.19 196 VAL A C 1
ATOM 1552 O O . VAL A 1 196 ? 16.659 19.600 0.886 1.00 90.19 196 VAL A O 1
ATOM 1555 N N . ASP A 1 197 ? 16.745 17.366 0.669 1.00 89.31 197 ASP A N 1
ATOM 1556 C CA . ASP A 1 197 ? 16.372 17.338 -0.747 1.00 89.31 197 ASP A CA 1
ATOM 1557 C C . ASP A 1 197 ? 14.855 17.205 -0.970 1.00 89.31 197 ASP A C 1
ATOM 1559 O O . ASP A 1 197 ? 14.386 17.333 -2.104 1.00 89.31 197 ASP A O 1
ATOM 1563 N N . GLY A 1 198 ? 14.082 16.864 0.070 1.00 90.06 198 GLY A N 1
ATOM 1564 C CA . GLY A 1 198 ? 12.663 16.507 -0.048 1.00 90.06 198 GLY A CA 1
ATOM 1565 C C . GLY A 1 198 ? 12.415 15.248 -0.889 1.00 90.06 198 GLY A C 1
ATOM 1566 O O . GLY A 1 198 ? 11.280 14.958 -1.272 1.00 90.06 198 GLY A O 1
ATOM 1567 N N . LYS A 1 199 ? 13.476 14.504 -1.224 1.00 91.38 199 LYS A N 1
ATOM 1568 C CA . LYS A 1 199 ? 13.396 13.257 -1.985 1.00 91.38 199 LYS A CA 1
ATOM 1569 C C . LYS A 1 199 ? 12.933 12.144 -1.079 1.00 91.38 199 LYS A C 1
ATOM 1571 O O . LYS A 1 199 ? 13.324 12.064 0.077 1.00 91.38 199 LYS A O 1
ATOM 1576 N N . MET A 1 200 ? 12.141 11.241 -1.625 1.00 93.56 200 MET A N 1
ATOM 1577 C CA . MET A 1 200 ? 11.724 10.074 -0.877 1.00 93.56 200 MET A CA 1
ATOM 1578 C C . MET A 1 200 ? 12.919 9.148 -0.605 1.00 93.56 200 MET A C 1
ATOM 1580 O O . MET A 1 200 ? 13.636 8.752 -1.523 1.00 93.56 200 MET A O 1
ATOM 1584 N N . THR A 1 201 ? 13.089 8.762 0.655 1.00 94.06 201 THR A N 1
ATOM 1585 C CA . THR A 1 201 ? 14.167 7.885 1.135 1.00 94.06 201 THR A CA 1
ATOM 1586 C C . THR A 1 201 ? 13.686 6.478 1.455 1.00 94.06 201 THR A C 1
ATOM 1588 O O . THR A 1 201 ? 14.480 5.541 1.406 1.00 94.06 201 THR A O 1
ATOM 1591 N N . GLY A 1 202 ? 12.393 6.303 1.733 1.00 95.44 202 GLY A N 1
ATOM 1592 C CA . GLY A 1 202 ? 11.850 5.003 2.098 1.00 95.44 202 GLY A CA 1
ATOM 1593 C C . GLY A 1 202 ? 10.353 5.000 2.345 1.00 95.44 202 GLY A C 1
ATOM 1594 O O . GLY A 1 202 ? 9.657 6.006 2.208 1.00 95.44 202 GLY A O 1
ATOM 1595 N N . ILE A 1 203 ? 9.848 3.832 2.720 1.00 95.88 203 ILE A N 1
ATOM 1596 C CA . ILE A 1 203 ? 8.461 3.619 3.129 1.00 95.88 203 ILE A CA 1
ATOM 1597 C C . ILE A 1 203 ? 8.491 2.697 4.335 1.00 95.88 203 ILE A C 1
ATOM 1599 O O . ILE A 1 203 ? 9.141 1.656 4.283 1.00 95.88 203 ILE A O 1
ATOM 1603 N N . ARG A 1 204 ? 7.738 3.016 5.388 1.00 94.94 204 ARG A N 1
ATOM 1604 C CA . ARG A 1 204 ? 7.565 2.124 6.543 1.00 94.94 204 ARG A CA 1
ATOM 1605 C C . ARG A 1 204 ? 6.095 1.852 6.839 1.00 94.94 204 ARG A C 1
ATOM 1607 O O . ARG A 1 204 ? 5.265 2.751 6.675 1.00 94.94 204 ARG A O 1
ATOM 1614 N N . PRO A 1 205 ? 5.735 0.637 7.278 1.00 96.06 205 PRO A N 1
ATOM 1615 C CA . PRO A 1 205 ? 4.426 0.411 7.859 1.00 96.06 205 PRO A CA 1
ATOM 1616 C C . PRO A 1 205 ? 4.298 1.197 9.166 1.00 96.06 205 PRO A C 1
ATOM 1618 O O . PRO A 1 205 ? 5.267 1.369 9.897 1.00 96.06 205 PRO A O 1
ATOM 1621 N N . VAL A 1 206 ? 3.090 1.663 9.461 1.00 95.25 206 VAL A N 1
ATOM 1622 C CA . VAL A 1 206 ? 2.765 2.391 10.698 1.00 95.25 206 VAL A CA 1
ATOM 1623 C C . VAL A 1 206 ? 1.822 1.571 11.559 1.00 95.25 206 VAL A C 1
ATOM 1625 O O . VAL A 1 206 ? 2.031 1.423 12.757 1.00 95.25 206 VAL A O 1
ATOM 1628 N N . ALA A 1 207 ? 0.795 1.006 10.934 1.00 96.38 207 ALA A N 1
ATOM 1629 C CA . ALA A 1 207 ? -0.153 0.123 11.584 1.00 96.38 207 ALA A CA 1
ATOM 1630 C C . ALA A 1 207 ? -0.805 -0.780 10.542 1.00 96.38 207 ALA A C 1
ATOM 1632 O O . ALA A 1 207 ? -0.941 -0.408 9.377 1.00 96.38 207 ALA A O 1
ATOM 1633 N N . ALA A 1 208 ? -1.264 -1.947 10.964 1.00 97.44 208 ALA A N 1
ATOM 1634 C CA . ALA A 1 208 ? -2.094 -2.814 10.150 1.00 97.44 208 ALA A CA 1
ATOM 1635 C C . ALA A 1 208 ? -3.201 -3.451 10.989 1.00 97.44 208 ALA A C 1
ATOM 1637 O O . ALA A 1 208 ? -3.126 -3.521 12.212 1.00 97.44 208 ALA A O 1
ATOM 1638 N N . MET A 1 209 ? -4.249 -3.929 10.336 1.00 95.75 209 MET A N 1
ATOM 1639 C CA . MET A 1 209 ? -5.348 -4.642 10.975 1.00 95.75 209 MET A CA 1
ATOM 1640 C C . MET A 1 209 ? -5.832 -5.743 10.034 1.00 95.75 209 MET A C 1
ATOM 1642 O O . MET A 1 209 ? -5.972 -5.530 8.827 1.00 95.75 209 MET A O 1
ATOM 1646 N N . ARG A 1 210 ? -6.059 -6.933 10.591 1.00 94.19 210 ARG A N 1
ATOM 1647 C CA . ARG A 1 210 ? -6.712 -8.055 9.900 1.00 94.19 210 ARG A CA 1
ATOM 1648 C C . ARG A 1 210 ? -8.184 -8.108 10.285 1.00 94.19 210 ARG A C 1
ATOM 1650 O O . ARG A 1 210 ? -8.646 -7.333 11.120 1.00 94.19 210 ARG A O 1
ATOM 1657 N N . ASP A 1 211 ? -8.905 -9.031 9.662 1.00 92.19 211 ASP A N 1
ATOM 1658 C CA . ASP A 1 211 ? -10.302 -9.328 9.966 1.00 92.19 211 ASP A CA 1
ATOM 1659 C C . ASP A 1 211 ? -11.239 -8.121 9.795 1.00 92.19 211 ASP A C 1
ATOM 1661 O O . ASP A 1 211 ? -12.295 -8.025 10.420 1.00 92.19 211 ASP A O 1
ATOM 1665 N N . VAL A 1 212 ? -10.878 -7.199 8.896 1.00 92.81 212 VAL A N 1
ATOM 1666 C CA . VAL A 1 212 ? -11.708 -6.035 8.582 1.00 92.81 212 VAL A CA 1
ATOM 1667 C C . VAL A 1 212 ? -12.833 -6.462 7.641 1.00 92.81 212 VAL A C 1
ATOM 1669 O O . VAL A 1 212 ? -12.544 -7.002 6.572 1.00 92.81 212 VAL A O 1
ATOM 1672 N N . PRO A 1 213 ? -14.115 -6.212 7.964 1.00 92.31 213 PRO A N 1
ATOM 1673 C CA . PRO A 1 213 ? -15.220 -6.628 7.109 1.00 92.31 213 PRO A CA 1
ATOM 1674 C C . PRO A 1 213 ? -15.120 -6.036 5.698 1.00 92.31 213 PRO A C 1
ATOM 1676 O O . PRO A 1 213 ? -14.949 -4.824 5.538 1.00 92.31 213 PRO A O 1
ATOM 1679 N N . ILE A 1 214 ? -15.331 -6.861 4.668 1.00 90.81 214 ILE A N 1
ATOM 1680 C CA . ILE A 1 214 ? -15.259 -6.432 3.257 1.00 90.81 214 ILE A CA 1
ATOM 1681 C C . ILE A 1 214 ? -16.119 -5.194 2.946 1.00 90.81 214 ILE A C 1
ATOM 1683 O O . ILE A 1 214 ? -15.617 -4.291 2.278 1.00 90.81 214 ILE A O 1
ATOM 1687 N N . PRO A 1 215 ? -17.366 -5.053 3.452 1.00 89.06 215 PRO A N 1
ATOM 1688 C CA . PRO A 1 215 ? -18.161 -3.848 3.204 1.00 89.06 215 PRO A CA 1
ATOM 1689 C C . PRO A 1 215 ? -17.491 -2.549 3.679 1.00 89.06 215 PRO A C 1
ATOM 1691 O O . PRO A 1 215 ? -17.722 -1.494 3.091 1.00 89.06 215 PRO A O 1
ATOM 1694 N N . VAL A 1 216 ? -16.653 -2.612 4.721 1.00 90.19 216 VAL A N 1
ATOM 1695 C CA . VAL A 1 216 ? -15.879 -1.461 5.202 1.00 90.19 216 VAL A CA 1
ATOM 1696 C C . VAL A 1 216 ? -14.775 -1.131 4.198 1.00 90.19 216 VAL A C 1
ATOM 1698 O O . VAL A 1 216 ? -14.693 0.013 3.752 1.00 90.19 216 VAL A O 1
ATOM 1701 N N . LEU A 1 217 ? -13.994 -2.131 3.780 1.00 92.88 217 LEU A N 1
ATOM 1702 C CA . LEU A 1 217 ? -12.897 -1.964 2.819 1.00 92.88 217 LEU A CA 1
ATOM 1703 C C . LEU A 1 217 ? -13.397 -1.444 1.463 1.00 92.88 217 LEU A C 1
ATOM 1705 O O . LEU A 1 217 ? -12.862 -0.471 0.929 1.00 92.88 217 LEU A O 1
ATOM 1709 N N . VAL A 1 218 ? -14.475 -2.032 0.933 1.00 90.50 218 VAL A N 1
ATOM 1710 C CA . VAL A 1 218 ? -15.099 -1.604 -0.328 1.00 90.50 218 VAL A CA 1
ATOM 1711 C C . VAL A 1 218 ? -15.559 -0.151 -0.232 1.00 90.50 218 VAL A C 1
ATOM 1713 O O . VAL A 1 218 ? -15.258 0.639 -1.126 1.00 90.50 218 VAL A O 1
ATOM 1716 N N . ARG A 1 219 ? -16.217 0.236 0.870 1.00 88.56 219 ARG A N 1
ATOM 1717 C CA . ARG A 1 219 ? -16.675 1.617 1.068 1.00 88.56 219 ARG A CA 1
ATOM 1718 C C . ARG A 1 219 ? -15.518 2.608 1.169 1.00 88.56 219 ARG A C 1
ATOM 1720 O O . ARG A 1 219 ? -15.627 3.699 0.618 1.00 88.56 219 ARG A O 1
ATOM 1727 N N . MET A 1 220 ? -14.420 2.243 1.834 1.00 92.75 220 MET A N 1
ATOM 1728 C CA . MET A 1 220 ? -13.209 3.071 1.877 1.00 92.75 220 MET A CA 1
ATOM 1729 C C . MET A 1 220 ? -12.615 3.261 0.479 1.00 92.75 220 MET A C 1
ATOM 1731 O O . MET A 1 220 ? -12.336 4.388 0.077 1.00 92.75 220 MET A O 1
ATOM 1735 N N . ARG A 1 221 ? -12.499 2.180 -0.306 1.00 92.62 221 ARG A N 1
ATOM 1736 C CA . ARG A 1 221 ? -12.042 2.241 -1.704 1.00 92.62 221 ARG A CA 1
ATOM 1737 C C . ARG A 1 221 ? -12.911 3.168 -2.554 1.00 92.62 221 ARG A C 1
ATOM 1739 O O . ARG A 1 221 ? -12.381 3.858 -3.427 1.00 92.62 221 ARG A O 1
ATOM 1746 N N . THR A 1 222 ? -14.229 3.150 -2.379 1.00 90.00 222 THR A N 1
ATOM 1747 C CA . THR A 1 222 ? -15.176 3.935 -3.192 1.00 90.00 222 THR A CA 1
ATOM 1748 C C . THR A 1 222 ? -15.540 5.284 -2.577 1.00 90.00 222 THR A C 1
ATOM 1750 O O . THR A 1 222 ? -16.450 5.937 -3.078 1.00 90.00 222 THR A O 1
ATOM 1753 N N . HIS A 1 223 ? -14.865 5.704 -1.507 1.00 89.50 223 HIS A N 1
ATOM 1754 C CA . HIS A 1 223 ? -15.156 6.968 -0.846 1.00 89.50 223 HIS A CA 1
ATOM 1755 C C . HIS A 1 223 ? -14.897 8.160 -1.782 1.00 89.50 223 HIS A C 1
ATOM 1757 O O . HIS A 1 223 ? -13.889 8.190 -2.488 1.00 89.50 223 HIS A O 1
ATOM 1763 N N . GLU A 1 224 ? -15.791 9.150 -1.779 1.00 89.69 224 GLU A N 1
ATOM 1764 C CA . GLU A 1 224 ? -15.769 10.293 -2.710 1.00 89.69 224 GLU A CA 1
ATOM 1765 C C . GLU A 1 224 ? -14.539 11.202 -2.554 1.00 89.69 224 GLU A C 1
ATOM 1767 O O . GLU A 1 224 ? -14.058 11.780 -3.528 1.00 89.69 224 GLU A O 1
ATOM 1772 N N . THR A 1 225 ? -13.981 11.277 -1.343 1.00 87.88 225 THR A N 1
ATOM 1773 C CA . THR A 1 225 ? -12.740 12.020 -1.054 1.00 87.88 225 THR A CA 1
ATOM 1774 C C . THR A 1 225 ? -11.502 11.364 -1.670 1.00 87.88 225 THR A C 1
ATOM 1776 O O . THR A 1 225 ? -10.506 12.033 -1.940 1.00 87.88 225 THR A O 1
ATOM 1779 N N . VAL A 1 226 ? -11.561 10.056 -1.935 1.00 90.44 226 VAL A N 1
ATOM 1780 C CA . VAL A 1 226 ? -10.432 9.267 -2.433 1.00 90.44 226 VAL A CA 1
ATOM 1781 C C . VAL A 1 226 ? -10.445 9.259 -3.961 1.00 90.44 226 VAL A C 1
ATOM 1783 O O . VAL A 1 226 ? -10.961 8.336 -4.614 1.00 90.44 226 VAL A O 1
ATOM 1786 N N . LYS A 1 227 ? -9.857 10.312 -4.539 1.00 92.38 227 LYS A N 1
ATOM 1787 C CA . LYS A 1 227 ? -9.763 10.497 -5.996 1.00 92.38 227 LYS A CA 1
ATOM 1788 C C . LYS A 1 227 ? -8.579 9.727 -6.585 1.00 92.38 227 LYS A C 1
ATOM 1790 O O . LYS A 1 227 ? -8.710 9.107 -7.648 1.00 92.38 227 LYS A O 1
ATOM 1795 N N . ARG A 1 228 ? -7.440 9.701 -5.884 1.00 93.88 228 ARG A N 1
ATOM 1796 C CA . ARG A 1 228 ? -6.241 8.956 -6.294 1.00 93.88 228 ARG A CA 1
ATOM 1797 C C . ARG A 1 228 ? -6.158 7.595 -5.611 1.00 93.88 228 ARG A C 1
ATOM 1799 O O . ARG A 1 228 ? -6.195 7.483 -4.390 1.00 93.88 228 ARG A O 1
ATOM 1806 N N . LYS A 1 229 ? -6.073 6.546 -6.427 1.00 95.12 229 LYS A N 1
ATOM 1807 C CA . LYS A 1 229 ? -5.908 5.164 -5.979 1.00 95.12 229 LYS A CA 1
ATOM 1808 C C . LYS A 1 229 ? -5.377 4.270 -7.086 1.00 95.12 229 LYS A C 1
ATOM 1810 O O . LYS A 1 229 ? -5.650 4.490 -8.269 1.00 95.12 229 LYS A O 1
ATOM 1815 N N . VAL A 1 230 ? -4.676 3.223 -6.682 1.00 93.94 230 VAL A N 1
ATOM 1816 C CA . VAL A 1 230 ? -4.405 2.061 -7.527 1.00 93.94 230 VAL A CA 1
ATOM 1817 C C . VAL A 1 230 ? -5.341 0.944 -7.105 1.00 93.94 230 VAL A C 1
ATOM 1819 O O . VAL A 1 230 ? -5.516 0.699 -5.917 1.00 93.94 230 VAL A O 1
ATOM 1822 N N . VAL A 1 231 ? -5.965 0.288 -8.075 1.00 92.06 231 VAL A N 1
ATOM 1823 C CA . VAL A 1 231 ? -6.843 -0.857 -7.863 1.00 92.06 231 VAL A CA 1
ATOM 1824 C C . VAL A 1 231 ? -6.310 -2.031 -8.667 1.00 92.06 231 VAL A C 1
ATOM 1826 O O . VAL A 1 231 ? -6.094 -1.915 -9.871 1.00 92.06 231 VAL A O 1
ATOM 1829 N N . PHE A 1 232 ? -6.151 -3.158 -7.991 1.00 89.38 232 PHE A N 1
ATOM 1830 C CA . PHE A 1 232 ? -5.816 -4.452 -8.556 1.00 89.38 232 PHE A CA 1
ATOM 1831 C C . PHE A 1 232 ? -7.019 -5.383 -8.385 1.00 89.38 232 PHE A C 1
ATOM 1833 O O . PHE A 1 232 ? -7.533 -5.537 -7.274 1.00 89.38 232 PHE A O 1
ATOM 1840 N N . VAL A 1 233 ? -7.461 -5.988 -9.485 1.00 84.06 233 VAL A N 1
ATOM 1841 C CA . VAL A 1 233 ? -8.490 -7.035 -9.518 1.00 84.06 233 VAL A CA 1
ATOM 1842 C C . VAL A 1 233 ? -7.883 -8.266 -10.204 1.00 84.06 233 VAL A C 1
ATOM 1844 O O . VAL A 1 233 ? -7.298 -8.110 -11.283 1.00 84.06 233 VAL A O 1
ATOM 1847 N N . PRO A 1 234 ? -7.984 -9.464 -9.602 1.00 71.38 234 PRO A N 1
ATOM 1848 C CA . PRO A 1 234 ? -7.360 -10.678 -10.119 1.00 71.38 234 PRO A CA 1
ATOM 1849 C C . PRO A 1 234 ? -8.005 -11.134 -11.439 1.00 71.38 234 PRO A C 1
ATOM 1851 O O . PRO A 1 234 ? -9.104 -10.714 -11.797 1.00 71.38 234 PRO A O 1
ATOM 1854 N N . VAL A 1 235 ? -7.292 -11.986 -12.182 1.00 64.19 235 VAL A N 1
ATOM 1855 C CA . VAL A 1 235 ? -7.585 -12.356 -13.585 1.00 64.19 235 VAL A CA 1
ATOM 1856 C C . VAL A 1 235 ? -8.483 -13.595 -13.722 1.00 64.19 235 VAL A C 1
ATOM 1858 O O . VAL A 1 235 ? -8.416 -14.274 -14.740 1.00 64.19 235 VAL A O 1
ATOM 1861 N N . ASP A 1 236 ? -9.309 -13.940 -12.735 1.00 59.91 236 ASP A N 1
ATOM 1862 C CA . ASP A 1 236 ? -9.996 -15.243 -12.792 1.00 59.91 236 ASP A CA 1
ATOM 1863 C C . ASP A 1 236 ? -11.237 -15.288 -13.712 1.00 59.91 236 ASP A C 1
ATOM 1865 O O . ASP A 1 236 ? -11.702 -16.377 -14.029 1.00 59.91 236 ASP A O 1
ATOM 1869 N N . GLU A 1 237 ? -11.696 -14.164 -14.286 1.00 52.06 237 GLU A N 1
ATOM 1870 C CA . GLU A 1 237 ? -12.811 -14.152 -15.261 1.00 52.06 237 GLU A CA 1
ATOM 1871 C C . GLU A 1 237 ? -12.665 -13.079 -16.366 1.00 52.06 237 GLU A C 1
ATOM 1873 O O . GLU A 1 237 ? -13.456 -12.142 -16.447 1.00 52.06 237 GLU A O 1
ATOM 1878 N N . ASP A 1 238 ? -11.630 -13.160 -17.215 1.00 50.38 238 ASP A N 1
ATOM 1879 C CA . ASP A 1 238 ? -11.418 -12.277 -18.392 1.00 50.38 238 ASP A CA 1
ATOM 1880 C C . ASP A 1 238 ? -11.368 -10.749 -18.108 1.00 50.38 238 ASP A C 1
ATOM 1882 O O . ASP A 1 238 ? -11.294 -9.933 -19.031 1.00 50.38 238 ASP A O 1
ATOM 1886 N N . ALA A 1 239 ? -11.350 -10.340 -16.836 1.00 56.81 239 ALA A N 1
ATOM 1887 C CA . ALA A 1 239 ? -11.382 -8.944 -16.396 1.00 56.81 239 ALA A CA 1
ATOM 1888 C C . ALA A 1 239 ? -10.288 -8.608 -15.369 1.00 56.81 239 ALA A C 1
ATOM 1890 O O . ALA A 1 239 ? -10.433 -7.676 -14.570 1.00 56.81 239 ALA A O 1
ATOM 1891 N N . GLY A 1 240 ? -9.170 -9.341 -15.424 1.00 61.75 240 GLY A N 1
ATOM 1892 C CA . GLY A 1 240 ? -7.941 -8.956 -14.743 1.00 61.75 240 GLY A CA 1
ATOM 1893 C C . GLY A 1 240 ? -7.603 -7.515 -15.084 1.00 61.75 240 GLY A C 1
ATOM 1894 O O . GLY A 1 240 ? -7.333 -7.194 -16.241 1.00 61.75 240 GLY A O 1
ATOM 1895 N N . SER A 1 241 ? -7.690 -6.626 -14.099 1.00 77.56 241 SER A N 1
ATOM 1896 C CA . SER A 1 241 ? -7.504 -5.204 -14.345 1.00 77.56 241 SER A CA 1
ATOM 1897 C C . SER A 1 241 ? -6.609 -4.595 -13.291 1.00 77.56 241 SER A C 1
ATOM 1899 O O . SER A 1 241 ? -6.845 -4.662 -12.084 1.00 77.56 241 SER A O 1
ATOM 1901 N N . PHE A 1 242 ? -5.561 -3.967 -13.796 1.00 80.88 242 PHE A N 1
ATOM 1902 C CA . PHE A 1 242 ? -4.740 -3.057 -13.044 1.00 80.88 242 PHE A CA 1
ATOM 1903 C C . PHE A 1 242 ? -5.178 -1.640 -13.416 1.00 80.88 242 PHE A C 1
ATOM 1905 O O . PHE A 1 242 ? -4.951 -1.187 -14.537 1.00 80.88 242 PHE A O 1
ATOM 1912 N N . ARG A 1 243 ? -5.864 -0.942 -12.507 1.00 84.00 243 ARG A N 1
ATOM 1913 C CA . ARG A 1 243 ? -6.388 0.405 -12.758 1.00 84.00 243 ARG A CA 1
ATOM 1914 C C . ARG A 1 243 ? -5.745 1.408 -11.823 1.00 84.00 243 ARG A C 1
ATOM 1916 O O . ARG A 1 243 ? -6.052 1.457 -10.634 1.00 84.00 243 ARG A O 1
ATOM 1923 N N . TRP A 1 244 ? -4.934 2.287 -12.388 1.00 85.44 244 TRP A N 1
ATOM 1924 C CA . TRP A 1 244 ? -4.445 3.466 -11.691 1.00 85.44 244 TRP A CA 1
ATOM 1925 C C . TRP A 1 244 ? -5.331 4.668 -12.019 1.00 85.44 244 TRP A C 1
ATOM 1927 O O . TRP A 1 244 ? -5.454 5.049 -13.177 1.00 85.44 244 TRP A O 1
ATOM 1937 N N . SER A 1 245 ? -5.996 5.267 -11.027 1.00 84.31 245 SER A N 1
ATOM 1938 C CA . SER A 1 245 ? -6.936 6.363 -11.308 1.00 84.31 245 SER A CA 1
ATOM 1939 C C . SER A 1 245 ? -6.254 7.645 -11.789 1.00 84.31 245 SER A C 1
ATOM 1941 O O . SER A 1 245 ? -6.871 8.384 -12.551 1.00 84.31 245 SER A O 1
ATOM 1943 N N . ALA A 1 246 ? -5.003 7.894 -11.383 1.00 79.00 246 ALA A N 1
ATOM 1944 C CA . ALA A 1 246 ? -4.245 9.067 -11.818 1.00 79.00 246 ALA A CA 1
ATOM 1945 C C . ALA A 1 246 ? -3.699 8.911 -13.248 1.00 79.00 246 ALA A C 1
ATOM 1947 O O . ALA A 1 246 ? -3.675 9.877 -14.002 1.00 79.00 246 ALA A O 1
ATOM 1948 N N . ASN A 1 247 ? -3.320 7.691 -13.646 1.00 80.62 247 ASN A N 1
ATOM 1949 C CA . ASN A 1 247 ? -2.877 7.392 -15.006 1.00 80.62 247 ASN A CA 1
ATOM 1950 C C . ASN A 1 247 ? -3.450 6.042 -15.480 1.00 80.62 247 ASN A C 1
ATOM 1952 O O . ASN A 1 247 ? -2.776 5.013 -15.407 1.00 80.62 247 ASN A O 1
ATOM 1956 N N . PRO A 1 248 ? -4.703 6.019 -15.972 1.00 80.81 248 PRO A N 1
ATOM 1957 C CA . PRO A 1 248 ? -5.408 4.777 -16.296 1.00 80.81 248 PRO A CA 1
ATOM 1958 C C . PRO A 1 248 ? -4.783 3.997 -17.455 1.00 80.81 248 PRO A C 1
ATOM 1960 O O . PRO A 1 248 ? -5.065 2.813 -17.605 1.00 80.81 248 PRO A O 1
ATOM 1963 N N . SER A 1 249 ? -3.947 4.643 -18.270 1.00 77.25 249 SER A N 1
ATOM 1964 C CA . SER A 1 249 ? -3.216 4.013 -19.372 1.00 77.25 249 SER A CA 1
ATOM 1965 C C . SER A 1 249 ? -1.917 3.323 -18.953 1.00 77.25 249 SER A C 1
ATOM 1967 O O . SER A 1 249 ? -1.313 2.649 -19.785 1.00 77.25 249 SER A O 1
ATOM 1969 N N . ARG A 1 250 ? -1.459 3.504 -17.709 1.00 82.50 250 ARG A N 1
ATOM 1970 C CA . ARG A 1 250 ? -0.125 3.081 -17.270 1.00 82.50 250 ARG A CA 1
ATOM 1971 C C . ARG A 1 250 ? -0.227 2.049 -16.151 1.00 82.50 250 ARG A C 1
ATOM 1973 O O . ARG A 1 250 ? -0.550 2.382 -15.013 1.00 82.50 250 ARG A O 1
ATOM 1980 N N . GLY A 1 251 ? 0.032 0.792 -16.496 1.00 87.38 251 GLY A N 1
ATOM 1981 C CA . GLY A 1 251 ? 0.245 -0.289 -15.534 1.00 87.38 251 GLY A CA 1
ATOM 1982 C C . GLY A 1 251 ? 1.726 -0.437 -15.160 1.00 87.38 251 GLY A C 1
ATOM 1983 O O . GLY A 1 251 ? 2.562 0.246 -15.757 1.00 87.38 251 GLY A O 1
ATOM 1984 N N . PRO A 1 252 ? 2.050 -1.316 -14.195 1.00 91.44 252 PRO A N 1
ATOM 1985 C CA . PRO A 1 252 ? 3.421 -1.802 -14.014 1.00 91.44 252 PRO A CA 1
ATOM 1986 C C . PRO A 1 252 ? 3.901 -2.460 -15.313 1.00 91.44 252 PRO A C 1
ATOM 1988 O O . PRO A 1 252 ? 3.051 -2.904 -16.066 1.00 91.44 252 PRO A O 1
ATOM 1991 N N . THR A 1 253 ? 5.207 -2.545 -15.573 1.00 91.50 253 THR A N 1
ATOM 1992 C CA . THR A 1 253 ? 5.777 -3.210 -16.766 1.00 91.50 253 THR A CA 1
ATOM 1993 C C . THR A 1 253 ? 7.000 -4.046 -16.414 1.00 91.50 253 THR A C 1
ATOM 1995 O O . THR A 1 253 ? 7.748 -3.704 -15.496 1.00 91.50 253 THR A O 1
ATOM 1998 N N . TYR A 1 254 ? 7.263 -5.125 -17.150 1.00 91.31 254 TYR A N 1
ATOM 1999 C CA . TYR A 1 254 ? 8.512 -5.864 -16.969 1.00 91.31 254 TYR A CA 1
ATOM 2000 C C . TYR A 1 254 ? 9.699 -5.083 -17.537 1.00 91.31 254 TYR A C 1
ATOM 2002 O O . TYR A 1 254 ? 9.572 -4.386 -18.541 1.00 91.31 254 TYR A O 1
ATOM 2010 N N . VAL A 1 255 ? 10.867 -5.215 -16.904 1.00 89.25 255 VAL A N 1
ATOM 2011 C CA . VAL A 1 255 ? 12.103 -4.562 -17.357 1.00 89.25 255 VAL A CA 1
ATOM 2012 C C . VAL A 1 255 ? 13.269 -5.542 -17.342 1.00 89.25 255 VAL A C 1
ATOM 2014 O O . VAL A 1 255 ? 13.402 -6.375 -16.441 1.00 89.25 255 VAL A O 1
ATOM 2017 N N . LYS A 1 256 ? 14.136 -5.424 -18.350 1.00 89.25 256 LYS A N 1
ATOM 2018 C CA . LYS A 1 256 ? 15.442 -6.083 -18.404 1.00 89.25 256 LYS A CA 1
ATOM 2019 C C . LYS A 1 256 ? 16.542 -5.103 -18.026 1.00 89.25 256 LYS A C 1
ATOM 2021 O O . LYS A 1 256 ? 16.527 -3.944 -18.441 1.00 89.25 256 LYS A O 1
ATOM 2026 N N . LEU A 1 257 ? 17.487 -5.569 -17.221 1.00 86.81 257 LEU A N 1
ATOM 2027 C CA . LEU A 1 257 ? 18.608 -4.767 -16.755 1.00 86.81 257 LEU A CA 1
ATOM 2028 C C . LEU A 1 257 ? 19.792 -4.932 -17.703 1.00 86.81 257 LEU A C 1
ATOM 2030 O O . LEU A 1 257 ? 20.059 -6.028 -18.201 1.00 86.81 257 LEU A O 1
ATOM 2034 N N . ASN A 1 258 ? 20.538 -3.849 -17.920 1.00 84.75 258 ASN A N 1
ATOM 2035 C CA . ASN A 1 258 ? 21.776 -3.920 -18.687 1.00 84.75 258 ASN A CA 1
ATOM 2036 C C . ASN A 1 258 ? 22.755 -4.896 -17.999 1.00 84.75 258 ASN A C 1
ATOM 2038 O O . ASN A 1 258 ? 22.887 -4.894 -16.777 1.00 84.75 258 ASN A O 1
ATOM 2042 N N . ASN A 1 259 ? 23.479 -5.720 -18.763 1.00 71.50 259 ASN A N 1
ATOM 2043 C CA . ASN A 1 259 ? 24.425 -6.706 -18.224 1.00 71.50 259 ASN A CA 1
ATOM 2044 C C . ASN A 1 259 ? 25.467 -6.095 -17.269 1.00 71.50 259 ASN A C 1
ATOM 2046 O O . ASN A 1 259 ? 25.889 -6.773 -16.338 1.00 71.50 259 ASN A O 1
ATOM 2050 N N . ALA A 1 260 ? 25.849 -4.826 -17.460 1.00 62.91 260 ALA A N 1
ATOM 2051 C CA . ALA A 1 260 ? 26.747 -4.112 -16.546 1.00 62.91 260 ALA A CA 1
ATOM 2052 C C . ALA A 1 260 ? 26.160 -3.941 -15.128 1.00 62.91 260 ALA A C 1
ATOM 2054 O O . ALA A 1 260 ? 26.903 -3.934 -14.151 1.00 62.91 260 ALA A O 1
ATOM 2055 N N . ALA A 1 261 ? 24.833 -3.853 -15.010 1.00 59.22 261 ALA A N 1
ATOM 2056 C CA . ALA A 1 261 ? 24.118 -3.768 -13.741 1.00 59.22 261 ALA A CA 1
ATOM 2057 C C . ALA A 1 261 ? 23.947 -5.133 -13.044 1.00 59.22 261 ALA A C 1
ATOM 2059 O O . ALA A 1 261 ? 23.633 -5.185 -11.859 1.00 59.22 261 ALA A O 1
ATOM 2060 N N . ARG A 1 262 ? 24.186 -6.251 -13.745 1.00 58.09 262 ARG A N 1
ATOM 2061 C CA . ARG A 1 262 ? 24.093 -7.620 -13.202 1.00 58.09 262 ARG A CA 1
ATOM 2062 C C . ARG A 1 262 ? 25.338 -8.029 -12.403 1.00 58.09 262 ARG A C 1
ATOM 2064 O O . ARG A 1 262 ? 25.743 -9.186 -12.449 1.00 58.09 262 ARG A O 1
ATOM 2071 N N . SER A 1 263 ? 25.975 -7.106 -11.683 1.00 48.66 263 SER A N 1
ATOM 2072 C CA . SER A 1 263 ? 27.216 -7.380 -10.938 1.00 48.66 263 SER A CA 1
ATOM 2073 C C . SER A 1 263 ? 27.068 -8.433 -9.826 1.00 48.66 263 SER A C 1
ATOM 2075 O O . SER A 1 263 ? 28.073 -8.891 -9.287 1.00 48.66 263 SER A O 1
ATOM 2077 N N . LEU A 1 264 ? 25.849 -8.899 -9.534 1.00 49.81 264 LEU A N 1
ATOM 2078 C CA . LEU A 1 264 ? 25.614 -10.140 -8.802 1.00 49.81 264 LEU A CA 1
ATOM 2079 C C . LEU A 1 264 ? 25.559 -11.317 -9.794 1.00 49.81 264 LEU A C 1
ATOM 2081 O O . LEU A 1 264 ? 24.631 -11.380 -10.606 1.00 49.81 264 LEU A O 1
ATOM 2085 N N . PRO A 1 265 ? 26.519 -12.265 -9.763 1.00 41.09 265 PRO A N 1
ATOM 2086 C CA . PRO A 1 265 ? 26.435 -13.448 -10.606 1.00 41.09 265 PRO A CA 1
ATOM 2087 C C . PRO A 1 265 ? 25.114 -14.167 -10.300 1.00 41.09 265 PRO A C 1
ATOM 2089 O O . PRO A 1 265 ? 24.831 -14.417 -9.126 1.00 41.09 265 PRO A O 1
ATOM 2092 N N . PRO A 1 266 ? 24.300 -14.518 -11.315 1.00 46.50 266 PRO A N 1
ATOM 2093 C CA . PRO A 1 266 ? 23.081 -15.271 -11.063 1.00 46.50 266 PRO A CA 1
ATOM 2094 C C . PRO A 1 266 ? 23.456 -16.556 -10.317 1.00 46.50 266 PRO A C 1
ATOM 2096 O O . PRO A 1 266 ? 24.507 -17.137 -10.633 1.00 46.50 266 PRO A O 1
ATOM 2099 N N . PRO A 1 267 ? 22.636 -17.030 -9.358 1.00 42.94 267 PRO A N 1
ATOM 2100 C CA . PRO A 1 267 ? 22.896 -18.302 -8.712 1.00 42.94 267 PRO A CA 1
ATOM 2101 C C . PRO A 1 267 ? 23.050 -19.345 -9.814 1.00 42.94 267 PRO A C 1
ATOM 2103 O O . PRO A 1 267 ? 22.123 -19.623 -10.582 1.00 42.94 267 PRO A O 1
ATOM 2106 N N . ARG A 1 268 ? 24.270 -19.880 -9.938 1.00 36.91 268 ARG A N 1
ATOM 2107 C CA . ARG A 1 268 ? 24.564 -21.019 -10.800 1.00 36.91 268 ARG A CA 1
ATOM 2108 C C . ARG A 1 268 ? 23.679 -22.146 -10.299 1.00 36.91 268 ARG A C 1
ATOM 2110 O O . ARG A 1 268 ? 24.056 -22.842 -9.368 1.00 36.91 268 ARG A O 1
ATOM 2117 N N . SER A 1 269 ? 22.500 -22.314 -10.890 1.00 42.19 269 SER A N 1
ATOM 2118 C CA . SER A 1 269 ? 21.710 -23.522 -10.690 1.00 42.19 269 SER A CA 1
ATOM 2119 C C . SER A 1 269 ? 22.609 -24.684 -11.114 1.00 42.19 269 SER A C 1
ATOM 2121 O O . SER A 1 269 ? 22.959 -24.755 -12.300 1.00 42.19 269 SER A O 1
ATOM 2123 N N . PRO A 1 270 ? 23.058 -25.552 -10.192 1.00 39.91 270 PRO A N 1
ATOM 2124 C CA . PRO A 1 270 ? 23.914 -26.654 -10.576 1.00 39.91 270 PRO A CA 1
ATOM 2125 C C . PRO A 1 270 ? 23.094 -27.578 -11.482 1.00 39.91 270 PRO A C 1
ATOM 2127 O O . PRO A 1 270 ? 22.029 -28.061 -11.111 1.00 39.91 270 PRO A O 1
ATOM 2130 N N . GLY A 1 271 ? 23.568 -27.793 -12.708 1.00 41.28 271 GLY A N 1
ATOM 2131 C CA . GLY A 1 271 ? 23.164 -28.960 -13.491 1.00 41.28 271 GLY A CA 1
ATOM 2132 C C . GLY A 1 271 ? 21.901 -28.868 -14.351 1.00 41.28 271 GLY A C 1
ATOM 2133 O O . GLY A 1 271 ? 21.395 -29.916 -14.747 1.00 41.28 271 GLY A O 1
ATOM 2134 N N . ARG A 1 272 ? 21.402 -27.687 -14.750 1.00 43.12 272 ARG A N 1
ATOM 2135 C CA . ARG A 1 272 ? 20.424 -27.643 -15.860 1.00 43.12 272 ARG A CA 1
ATOM 2136 C C . ARG A 1 272 ? 21.134 -27.709 -17.212 1.00 43.12 272 ARG A C 1
ATOM 2138 O O . ARG A 1 272 ? 21.351 -26.705 -17.888 1.00 43.12 272 ARG A O 1
ATOM 2145 N N . SER A 1 273 ? 21.486 -28.935 -17.598 1.00 40.16 273 SER A N 1
ATOM 2146 C CA . SER A 1 273 ? 21.812 -29.306 -18.974 1.00 40.16 273 SER A CA 1
ATOM 2147 C C . SER A 1 273 ? 20.845 -28.629 -19.942 1.00 40.16 273 SER A C 1
ATOM 2149 O O . SER A 1 273 ? 19.629 -28.643 -19.737 1.00 40.16 273 SER A O 1
ATOM 2151 N N . ARG A 1 274 ? 21.401 -28.030 -21.002 1.00 40.12 274 ARG A N 1
ATOM 2152 C CA . ARG A 1 274 ? 20.692 -27.397 -22.124 1.00 40.12 274 ARG A CA 1
ATOM 2153 C C . ARG A 1 274 ? 19.907 -28.433 -22.941 1.00 40.12 274 ARG A C 1
ATOM 2155 O O . ARG A 1 274 ? 20.116 -28.589 -24.140 1.00 40.12 274 ARG A O 1
ATOM 2162 N N . SER A 1 275 ? 18.968 -29.131 -22.322 1.00 42.06 275 SER A N 1
ATOM 2163 C CA . SER A 1 275 ? 17.956 -29.888 -23.037 1.00 42.06 275 SER A CA 1
ATOM 2164 C C . SER A 1 275 ? 16.947 -28.883 -23.570 1.00 42.06 275 SER A C 1
ATOM 2166 O O . SER A 1 275 ? 16.068 -28.410 -22.851 1.00 42.06 275 SER A O 1
ATOM 2168 N N . ARG A 1 276 ? 17.093 -28.544 -24.856 1.00 39.47 276 ARG A N 1
ATOM 2169 C CA . ARG A 1 276 ? 16.105 -27.847 -25.695 1.00 39.47 276 ARG A CA 1
ATOM 2170 C C . ARG A 1 276 ? 14.836 -28.704 -25.864 1.00 39.47 276 ARG A C 1
ATOM 2172 O O . ARG A 1 276 ? 14.400 -28.972 -26.981 1.00 39.47 276 ARG A O 1
ATOM 2179 N N . SER A 1 277 ? 14.235 -29.144 -24.762 1.00 39.75 277 SER A N 1
ATOM 2180 C CA . SER A 1 277 ? 12.910 -29.746 -24.761 1.00 39.75 277 SER A CA 1
ATOM 2181 C C . SER A 1 277 ? 11.903 -28.622 -24.958 1.00 39.75 277 SER A C 1
ATOM 2183 O O . SER A 1 277 ? 11.535 -27.895 -24.037 1.00 39.75 277 SER A O 1
ATOM 2185 N N . ARG A 1 278 ? 11.503 -28.435 -26.217 1.00 37.62 278 ARG A N 1
ATOM 2186 C CA . ARG A 1 278 ? 10.309 -27.682 -26.590 1.00 37.62 278 ARG A CA 1
ATOM 2187 C C . ARG A 1 278 ? 9.092 -28.480 -26.113 1.00 37.62 278 ARG A C 1
ATOM 2189 O O . ARG A 1 278 ? 8.424 -29.108 -26.931 1.00 37.62 278 ARG A O 1
ATOM 2196 N N . SER A 1 279 ? 8.782 -28.470 -24.817 1.00 42.53 279 SER A N 1
ATOM 2197 C CA . SER A 1 279 ? 7.450 -28.888 -24.390 1.00 42.53 279 SER A CA 1
ATOM 2198 C C . SER A 1 279 ? 6.454 -27.864 -24.946 1.00 42.53 279 SER A C 1
ATOM 2200 O O . SER A 1 279 ? 6.392 -26.704 -24.543 1.00 42.53 279 SER A O 1
ATOM 2202 N N . ARG A 1 280 ? 5.702 -28.283 -25.970 1.00 40.34 280 ARG A N 1
ATOM 2203 C CA . ARG A 1 280 ? 4.559 -27.539 -26.526 1.00 40.34 280 ARG A CA 1
ATOM 2204 C C . ARG A 1 280 ? 3.359 -27.521 -25.568 1.00 40.34 280 ARG A C 1
ATOM 2206 O O . ARG A 1 280 ? 2.363 -26.865 -25.855 1.00 40.34 280 ARG A O 1
ATOM 2213 N N . HIS A 1 281 ? 3.461 -28.196 -24.426 1.00 37.94 281 HIS A N 1
ATOM 2214 C CA . HIS A 1 281 ? 2.443 -28.242 -23.389 1.00 37.94 281 HIS A CA 1
ATOM 2215 C C . HIS A 1 281 ? 3.047 -27.846 -22.035 1.00 37.94 281 HIS A C 1
ATOM 2217 O O . HIS A 1 281 ? 3.971 -28.485 -21.541 1.00 37.94 281 HIS A O 1
ATOM 2223 N N . GLY A 1 282 ? 2.516 -26.773 -21.447 1.00 44.94 282 GLY A N 1
ATOM 2224 C CA . GLY A 1 282 ? 2.336 -26.677 -19.995 1.00 44.94 282 GLY A CA 1
ATOM 2225 C C . GLY A 1 282 ? 3.497 -26.220 -19.107 1.00 44.94 282 GLY A C 1
ATOM 2226 O O . GLY A 1 282 ? 3.293 -26.120 -17.904 1.00 44.94 282 GLY A O 1
ATOM 2227 N N . SER A 1 283 ? 4.687 -25.900 -19.620 1.00 46.12 283 SER A N 1
ATOM 2228 C CA . SER A 1 283 ? 5.746 -25.338 -18.766 1.00 46.12 283 SER A CA 1
ATOM 2229 C C . SER A 1 283 ? 5.529 -23.837 -18.584 1.00 46.12 283 SER A C 1
ATOM 2231 O O . SER A 1 283 ? 5.679 -23.077 -19.539 1.00 46.12 283 SER A O 1
ATOM 2233 N N . SER A 1 284 ? 5.165 -23.443 -17.359 1.00 50.12 284 SER A N 1
ATOM 2234 C CA . SER A 1 284 ? 5.183 -22.077 -16.819 1.00 50.12 284 SER A CA 1
ATOM 2235 C C . SER A 1 284 ? 6.371 -21.282 -17.363 1.00 50.12 284 SER A C 1
ATOM 2237 O O . SER A 1 284 ? 7.477 -21.357 -16.827 1.00 50.12 284 SER A O 1
ATOM 2239 N N . ARG A 1 285 ? 6.170 -20.552 -18.462 1.00 53.94 285 ARG A N 1
ATOM 2240 C CA . ARG A 1 285 ? 7.157 -19.588 -18.934 1.00 53.94 285 ARG A CA 1
ATOM 2241 C C . ARG A 1 285 ? 7.147 -18.472 -17.901 1.00 53.94 285 ARG A C 1
ATOM 2243 O O . ARG A 1 285 ? 6.158 -17.760 -17.795 1.00 53.94 285 ARG A O 1
ATOM 2250 N N . LEU A 1 286 ? 8.200 -18.401 -17.095 1.00 61.22 286 LEU A N 1
ATOM 2251 C CA . LEU A 1 286 ? 8.480 -17.205 -16.316 1.00 61.22 286 LEU A CA 1
ATOM 2252 C C . LEU A 1 286 ? 8.772 -16.083 -17.315 1.00 61.22 286 LEU A C 1
ATOM 2254 O O . LEU A 1 286 ? 9.429 -16.340 -18.331 1.00 61.22 286 LEU A O 1
ATOM 2258 N N . ALA A 1 287 ? 8.267 -14.879 -17.055 1.00 64.62 287 ALA A N 1
ATOM 2259 C CA . ALA A 1 287 ? 8.687 -13.709 -17.814 1.00 64.62 287 ALA A CA 1
ATOM 2260 C C . ALA A 1 287 ? 10.223 -13.603 -17.753 1.00 64.62 287 ALA A C 1
ATOM 2262 O O . ALA A 1 287 ? 10.821 -13.710 -16.680 1.00 64.62 287 ALA A O 1
ATOM 2263 N N . ASP A 1 288 ? 10.862 -13.449 -18.913 1.00 75.88 288 ASP A N 1
ATOM 2264 C CA . ASP A 1 288 ? 12.301 -13.199 -19.017 1.00 75.88 288 ASP A CA 1
ATOM 2265 C C . ASP A 1 288 ? 12.541 -11.714 -18.722 1.00 75.88 288 ASP A C 1
ATOM 2267 O O . ASP A 1 288 ? 12.671 -10.910 -19.639 1.00 75.88 288 ASP A O 1
ATOM 2271 N N . ALA A 1 289 ? 12.470 -11.336 -17.448 1.00 79.19 289 ALA A N 1
ATOM 2272 C CA . ALA A 1 289 ? 12.536 -9.952 -16.986 1.00 79.19 289 ALA A CA 1
ATOM 2273 C C . ALA A 1 289 ? 13.310 -9.884 -15.679 1.00 79.19 289 ALA A C 1
ATOM 2275 O O . ALA A 1 289 ? 13.010 -10.647 -14.773 1.00 79.19 289 ALA A O 1
ATOM 2276 N N . ASP A 1 290 ? 14.276 -8.985 -15.546 1.00 84.31 290 ASP A N 1
ATOM 2277 C CA . ASP A 1 290 ? 15.116 -8.871 -14.348 1.00 84.31 290 ASP A CA 1
ATOM 2278 C C . ASP A 1 290 ? 14.412 -8.143 -13.191 1.00 84.31 290 ASP A C 1
ATOM 2280 O O . ASP A 1 290 ? 14.801 -8.307 -12.038 1.00 84.31 290 ASP A O 1
ATOM 2284 N N . GLY A 1 291 ? 13.363 -7.374 -13.487 1.00 90.38 291 GLY A N 1
ATOM 2285 C CA . GLY A 1 291 ? 12.556 -6.676 -12.493 1.00 90.38 291 GLY A CA 1
ATOM 2286 C C . GLY A 1 291 ? 11.220 -6.181 -13.047 1.00 90.38 291 GLY A C 1
ATOM 2287 O O . GLY A 1 291 ? 10.819 -6.513 -14.167 1.00 90.38 291 GLY A O 1
ATOM 2288 N N . VAL A 1 292 ? 10.537 -5.370 -12.243 1.00 92.44 292 VAL A N 1
ATOM 2289 C CA . VAL A 1 292 ? 9.254 -4.735 -12.562 1.00 92.44 292 VAL A CA 1
ATOM 2290 C C . VAL A 1 292 ? 9.405 -3.229 -12.385 1.00 92.44 292 VAL A C 1
ATOM 2292 O O . VAL A 1 292 ? 9.780 -2.766 -11.314 1.00 92.44 292 VAL A O 1
ATOM 2295 N N . CYS A 1 293 ? 9.106 -2.450 -13.417 1.00 93.19 293 CYS A N 1
ATOM 2296 C CA . CYS A 1 293 ? 8.982 -1.004 -13.304 1.00 93.19 293 CYS A CA 1
ATOM 2297 C C . CYS A 1 293 ? 7.550 -0.660 -12.910 1.00 93.19 293 CYS A C 1
ATOM 2299 O O . CYS A 1 293 ? 6.603 -1.029 -13.601 1.00 93.19 293 CYS A O 1
ATOM 2301 N N . ALA A 1 294 ? 7.392 -0.012 -11.765 1.00 94.75 294 ALA A N 1
ATOM 2302 C CA . ALA A 1 294 ? 6.092 0.316 -11.207 1.00 94.75 294 ALA A CA 1
ATOM 2303 C C . ALA A 1 294 ? 6.225 1.521 -10.283 1.00 94.75 294 ALA A C 1
ATOM 2305 O O . ALA A 1 294 ? 7.269 1.718 -9.652 1.00 94.75 294 ALA A O 1
ATOM 2306 N N . THR A 1 295 ? 5.156 2.298 -10.144 1.00 95.75 295 THR A N 1
ATOM 2307 C CA . THR A 1 295 ? 5.113 3.290 -9.069 1.00 95.75 295 THR A CA 1
ATOM 2308 C C . THR A 1 295 ? 4.910 2.617 -7.717 1.00 95.75 295 THR A C 1
ATOM 2310 O O . THR A 1 295 ? 4.514 1.451 -7.627 1.00 95.75 295 THR A O 1
ATOM 2313 N N . ILE A 1 296 ? 5.165 3.342 -6.634 1.00 96.06 296 ILE A N 1
ATOM 2314 C CA . ILE A 1 296 ? 5.050 2.809 -5.271 1.00 96.06 296 ILE A CA 1
ATOM 2315 C C . ILE A 1 296 ? 3.666 2.216 -4.981 1.00 96.06 296 ILE A C 1
ATOM 2317 O O . ILE A 1 296 ? 3.603 1.049 -4.583 1.00 96.06 296 ILE A O 1
ATOM 2321 N N . PRO A 1 297 ? 2.540 2.931 -5.211 1.00 96.94 297 PRO A N 1
ATOM 2322 C CA . PRO A 1 297 ? 1.226 2.340 -4.985 1.00 96.94 297 PRO A CA 1
ATOM 2323 C C . PRO A 1 297 ? 0.988 1.090 -5.831 1.00 96.94 297 PRO A C 1
ATOM 2325 O O . PRO A 1 297 ? 0.279 0.181 -5.404 1.00 96.94 297 PRO A O 1
ATOM 2328 N N . GLN A 1 298 ? 1.581 1.029 -7.026 1.00 95.12 298 GLN A N 1
ATOM 2329 C CA . GLN A 1 298 ? 1.440 -0.123 -7.902 1.00 95.12 298 GLN A CA 1
ATOM 2330 C C . GLN A 1 298 ? 2.197 -1.341 -7.390 1.00 95.12 298 GLN A C 1
ATOM 2332 O O . GLN A 1 298 ? 1.646 -2.439 -7.348 1.00 95.12 298 GLN A O 1
ATOM 2337 N N . PHE A 1 299 ? 3.435 -1.138 -6.954 1.00 95.19 299 PHE A N 1
ATOM 2338 C CA . PHE A 1 299 ? 4.253 -2.194 -6.384 1.00 95.19 299 PHE A CA 1
ATOM 2339 C C . PHE A 1 299 ? 3.666 -2.731 -5.075 1.00 95.19 299 PHE A C 1
ATOM 2341 O O . PHE A 1 299 ? 3.556 -3.944 -4.899 1.00 95.19 299 PHE A O 1
ATOM 2348 N N . LEU A 1 300 ? 3.186 -1.847 -4.195 1.00 96.12 300 LEU A N 1
ATOM 2349 C CA . LEU A 1 300 ? 2.485 -2.256 -2.976 1.00 96.12 300 LEU A CA 1
ATOM 2350 C C . LEU A 1 300 ? 1.207 -3.038 -3.289 1.00 96.12 300 LEU A C 1
ATOM 2352 O O . LEU A 1 300 ? 0.932 -4.033 -2.621 1.00 96.12 300 LEU A O 1
ATOM 2356 N N . ALA A 1 301 ? 0.455 -2.646 -4.325 1.00 95.25 301 ALA A N 1
ATOM 2357 C CA . ALA A 1 301 ? -0.711 -3.406 -4.764 1.00 95.25 301 ALA A CA 1
ATOM 2358 C C . ALA A 1 301 ? -0.334 -4.827 -5.218 1.00 95.25 301 ALA A C 1
ATOM 2360 O O . ALA A 1 301 ? -1.010 -5.784 -4.846 1.00 95.25 301 ALA A O 1
ATOM 2361 N N . LEU A 1 302 ? 0.767 -4.980 -5.965 1.00 93.06 302 LEU A N 1
ATOM 2362 C CA . LEU A 1 302 ? 1.282 -6.287 -6.390 1.00 93.06 302 LEU A CA 1
ATOM 2363 C C . LEU A 1 302 ? 1.726 -7.150 -5.200 1.00 93.06 302 LEU A C 1
ATOM 2365 O O . LEU A 1 302 ? 1.373 -8.328 -5.136 1.00 93.06 302 LEU A O 1
ATOM 2369 N N . LEU A 1 303 ? 2.451 -6.580 -4.232 1.00 93.50 303 LEU A N 1
ATOM 2370 C CA . LEU A 1 303 ? 2.868 -7.303 -3.025 1.00 93.50 303 LEU A CA 1
ATOM 2371 C C . LEU A 1 303 ? 1.660 -7.765 -2.199 1.00 93.50 303 LEU A C 1
ATOM 2373 O O . LEU A 1 303 ? 1.597 -8.925 -1.777 1.00 93.50 303 LEU A O 1
ATOM 2377 N N . HIS A 1 304 ? 0.676 -6.882 -2.018 1.00 95.00 304 HIS A N 1
ATOM 2378 C CA . HIS A 1 304 ? -0.557 -7.196 -1.306 1.00 95.00 304 HIS A CA 1
ATOM 2379 C C . HIS A 1 304 ? -1.488 -8.137 -2.071 1.00 95.00 304 HIS A C 1
ATOM 2381 O O . HIS A 1 304 ? -2.320 -8.778 -1.444 1.00 95.00 304 HIS A O 1
ATOM 2387 N N . ALA A 1 305 ? -1.346 -8.309 -3.387 1.00 91.56 305 ALA A N 1
ATOM 2388 C CA . ALA A 1 305 ? -2.129 -9.307 -4.121 1.00 91.56 305 ALA A CA 1
ATOM 2389 C C . ALA A 1 305 ? -1.794 -10.741 -3.674 1.00 91.56 305 ALA A C 1
ATOM 2391 O O . ALA A 1 305 ? -2.618 -11.645 -3.777 1.00 91.56 305 ALA A O 1
ATOM 2392 N N . ALA A 1 306 ? -0.582 -10.953 -3.160 1.00 89.19 306 ALA A N 1
ATOM 2393 C CA . ALA A 1 306 ? -0.135 -12.239 -2.641 1.00 89.19 306 ALA A CA 1
ATOM 2394 C C . ALA A 1 306 ? -0.255 -12.368 -1.116 1.00 89.19 306 ALA A C 1
ATOM 2396 O O . ALA A 1 306 ? -0.278 -13.485 -0.595 1.00 89.19 306 ALA A O 1
ATOM 2397 N N . ARG A 1 307 ? -0.278 -11.242 -0.391 1.00 92.50 307 ARG A N 1
ATOM 2398 C CA . ARG A 1 307 ? -0.116 -11.215 1.068 1.00 92.50 307 ARG A CA 1
ATOM 2399 C C . ARG A 1 307 ? -1.082 -10.248 1.744 1.00 92.50 307 ARG A C 1
ATOM 2401 O O . ARG A 1 307 ? -1.241 -9.111 1.309 1.00 92.50 307 ARG A O 1
ATOM 2408 N N . SER A 1 308 ? -1.684 -10.676 2.849 1.00 93.62 308 SER A N 1
ATOM 2409 C CA . SER A 1 308 ? -2.606 -9.833 3.622 1.00 93.62 308 SER A CA 1
ATOM 2410 C C . SER A 1 308 ? -1.885 -8.671 4.304 1.00 93.62 308 SER A C 1
ATOM 2412 O O . SER A 1 308 ? -2.285 -7.517 4.154 1.00 93.62 308 SER A O 1
ATOM 2414 N N . ILE A 1 309 ? -0.787 -8.964 4.995 1.00 94.50 309 ILE A N 1
ATOM 2415 C CA . ILE A 1 309 ? 0.116 -7.996 5.625 1.00 94.50 309 ILE A CA 1
ATOM 2416 C C . ILE A 1 309 ? 1.547 -8.340 5.206 1.00 94.50 309 ILE A C 1
ATOM 2418 O O . ILE A 1 309 ? 1.887 -9.522 5.108 1.00 94.50 309 ILE A O 1
ATOM 2422 N N . LEU A 1 310 ? 2.356 -7.312 4.948 1.00 94.56 310 LEU A N 1
ATOM 2423 C CA . LEU A 1 310 ? 3.748 -7.436 4.527 1.00 94.56 310 LEU A CA 1
ATOM 2424 C C . LEU A 1 310 ? 4.673 -7.301 5.741 1.00 94.56 310 LEU A C 1
ATOM 2426 O O . LEU A 1 310 ? 4.674 -6.264 6.394 1.00 94.56 310 LEU A O 1
ATOM 2430 N N . GLU A 1 311 ? 5.442 -8.346 6.023 1.00 92.94 311 GLU A N 1
ATOM 2431 C CA . GLU A 1 311 ? 6.365 -8.464 7.159 1.00 92.94 311 GLU A CA 1
ATOM 2432 C C . GLU A 1 311 ? 7.730 -8.941 6.663 1.00 92.94 311 GLU A C 1
ATOM 2434 O O . GLU A 1 311 ? 7.801 -9.595 5.616 1.00 92.94 311 GLU A O 1
ATOM 2439 N N . ASP A 1 312 ? 8.776 -8.665 7.445 1.00 92.38 312 ASP A N 1
ATOM 2440 C CA . ASP A 1 312 ? 10.141 -9.154 7.220 1.00 92.38 312 ASP A CA 1
ATOM 2441 C C . ASP A 1 312 ? 10.653 -8.822 5.803 1.00 92.38 312 ASP A C 1
ATOM 2443 O O . ASP A 1 312 ? 11.083 -9.700 5.056 1.00 92.38 312 ASP A O 1
ATOM 2447 N N . VAL A 1 313 ? 10.545 -7.549 5.406 1.00 92.81 313 VAL A N 1
ATOM 2448 C CA . VAL A 1 313 ? 10.977 -7.058 4.085 1.00 92.81 313 VAL A CA 1
ATOM 2449 C C . VAL A 1 313 ? 12.240 -6.245 4.247 1.00 92.81 313 VAL A C 1
ATOM 2451 O O . VAL A 1 313 ? 12.246 -5.291 5.017 1.00 92.81 313 VAL A O 1
ATOM 2454 N N . LYS A 1 314 ? 13.272 -6.562 3.467 1.00 93.25 314 LYS A N 1
ATOM 2455 C CA . LYS A 1 314 ? 14.491 -5.754 3.412 1.00 93.25 314 LYS A CA 1
ATOM 2456 C C . LYS A 1 314 ? 14.832 -5.391 1.988 1.00 93.25 314 LYS A C 1
ATOM 2458 O O . LYS A 1 314 ? 14.776 -6.242 1.102 1.00 93.25 314 LYS A O 1
ATOM 2463 N N . SER A 1 315 ? 15.256 -4.158 1.771 1.00 93.81 315 SER A N 1
ATOM 2464 C CA . SER A 1 315 ? 15.791 -3.687 0.503 1.00 93.81 315 SER A CA 1
ATOM 2465 C C . SER A 1 315 ? 17.040 -2.844 0.712 1.00 93.81 315 SER A C 1
ATOM 2467 O O . SER A 1 315 ? 17.357 -2.409 1.814 1.00 93.81 315 SER A O 1
ATOM 2469 N N . ASN A 1 316 ? 17.752 -2.586 -0.375 1.00 92.88 316 ASN A N 1
ATOM 2470 C CA . ASN A 1 316 ? 18.741 -1.516 -0.413 1.00 92.88 316 ASN A CA 1
ATOM 2471 C C . ASN A 1 316 ? 18.065 -0.129 -0.478 1.00 92.88 316 ASN A C 1
ATOM 2473 O O . ASN A 1 316 ? 16.839 -0.012 -0.586 1.00 92.88 316 ASN A O 1
ATOM 2477 N N . ASN A 1 317 ? 18.887 0.919 -0.422 1.00 92.88 317 ASN A N 1
ATOM 2478 C CA . ASN A 1 317 ? 18.478 2.289 -0.733 1.00 92.88 317 ASN A CA 1
ATOM 2479 C C . ASN A 1 317 ? 18.218 2.462 -2.233 1.00 92.88 317 ASN A C 1
ATOM 2481 O O . ASN A 1 317 ? 18.709 1.679 -3.052 1.00 92.88 317 ASN A O 1
ATOM 2485 N N . VAL A 1 318 ? 17.489 3.525 -2.586 1.00 92.69 318 VAL A N 1
ATOM 2486 C CA . VAL A 1 318 ? 17.266 3.899 -3.987 1.00 92.69 318 VAL A CA 1
ATOM 2487 C C . VAL A 1 318 ? 18.606 4.181 -4.662 1.00 92.69 318 VAL A C 1
ATOM 2489 O O . VAL A 1 318 ? 19.397 4.991 -4.181 1.00 92.69 318 VAL A O 1
ATOM 2492 N N . ALA A 1 319 ? 18.852 3.529 -5.793 1.00 92.25 319 ALA A N 1
ATOM 2493 C CA . ALA A 1 319 ? 20.040 3.748 -6.608 1.00 92.25 319 ALA A CA 1
ATOM 2494 C C . ALA A 1 319 ? 19.664 3.867 -8.092 1.00 92.25 319 ALA A C 1
ATOM 2496 O O . ALA A 1 319 ? 18.718 3.213 -8.534 1.00 92.25 319 ALA A O 1
ATOM 2497 N N . PRO A 1 320 ? 20.385 4.672 -8.890 1.00 93.06 320 PRO A N 1
ATOM 2498 C CA . PRO A 1 320 ? 20.164 4.727 -10.328 1.00 93.06 320 PRO A CA 1
ATOM 2499 C C . PRO A 1 320 ? 20.594 3.411 -10.990 1.00 93.06 320 PRO A C 1
ATOM 2501 O O . PRO A 1 320 ? 21.672 2.883 -10.713 1.00 93.06 320 PRO A O 1
ATOM 2504 N N . LEU A 1 321 ? 19.767 2.896 -11.898 1.00 91.00 321 LEU A N 1
ATOM 2505 C CA . LEU A 1 321 ? 19.990 1.626 -12.581 1.00 91.00 321 LEU A CA 1
ATOM 2506 C C . LEU A 1 321 ? 19.689 1.744 -14.076 1.00 91.00 321 LEU A C 1
ATOM 2508 O O . LEU A 1 321 ? 18.633 2.233 -14.476 1.00 91.00 321 LEU A O 1
ATOM 2512 N N . GLY A 1 322 ? 20.629 1.278 -14.900 1.00 90.75 322 GLY A N 1
ATOM 2513 C CA . GLY A 1 322 ? 20.487 1.245 -16.354 1.00 90.75 322 GLY A CA 1
ATOM 2514 C C . GLY A 1 322 ? 19.675 0.040 -16.833 1.00 90.75 322 GLY A C 1
ATOM 2515 O O . GLY A 1 322 ? 19.989 -1.111 -16.515 1.00 90.75 322 GLY A O 1
ATOM 2516 N N . THR A 1 323 ? 18.657 0.307 -17.640 1.00 90.75 323 THR A N 1
ATOM 2517 C CA . THR A 1 323 ? 17.829 -0.698 -18.318 1.00 90.75 323 THR A CA 1
ATOM 2518 C C . THR A 1 323 ? 18.431 -1.098 -19.670 1.00 90.75 323 THR A C 1
ATOM 2520 O O . THR A 1 323 ? 19.310 -0.414 -20.198 1.00 90.75 323 THR A O 1
ATOM 2523 N N . GLU A 1 324 ? 17.994 -2.227 -20.238 1.00 88.50 324 GLU A N 1
ATOM 2524 C CA . GLU A 1 324 ? 18.424 -2.674 -21.576 1.00 88.50 324 GLU A CA 1
ATOM 2525 C C . GLU A 1 324 ? 17.993 -1.697 -22.686 1.00 88.50 324 GLU A C 1
ATOM 2527 O O . GLU A 1 324 ? 18.697 -1.559 -23.684 1.00 88.50 324 GLU A O 1
ATOM 2532 N N . ASP A 1 325 ? 16.901 -0.956 -22.474 1.00 87.69 325 ASP A N 1
ATOM 2533 C CA . ASP A 1 325 ? 16.399 0.064 -23.403 1.00 87.69 325 ASP A CA 1
ATOM 2534 C C . ASP A 1 325 ? 17.263 1.343 -23.425 1.00 87.69 325 ASP A C 1
ATOM 2536 O O . ASP A 1 325 ? 17.062 2.217 -24.267 1.00 87.69 325 ASP A O 1
ATOM 2540 N N . GLY A 1 326 ? 18.253 1.450 -22.530 1.00 88.94 326 GLY A N 1
ATOM 2541 C CA . GLY A 1 326 ? 19.156 2.599 -22.413 1.00 88.94 326 GLY A CA 1
ATOM 2542 C C . GLY A 1 326 ? 18.707 3.657 -21.403 1.00 88.94 326 GLY A C 1
ATOM 2543 O O . GLY A 1 326 ? 19.476 4.574 -21.113 1.00 88.94 326 GLY A O 1
ATOM 2544 N N . ASP A 1 327 ? 17.517 3.513 -20.817 1.00 91.00 327 ASP A N 1
ATOM 2545 C CA . ASP A 1 327 ? 17.019 4.421 -19.783 1.00 91.00 327 ASP A CA 1
ATOM 2546 C C . ASP A 1 327 ? 17.707 4.156 -18.439 1.00 91.00 327 ASP A C 1
ATOM 2548 O O . ASP A 1 327 ? 17.889 3.002 -18.038 1.00 91.00 327 ASP A O 1
ATOM 2552 N N . VAL A 1 328 ? 18.025 5.226 -17.707 1.00 92.44 328 VAL A N 1
ATOM 2553 C CA . VAL A 1 328 ? 18.471 5.168 -16.308 1.00 92.44 328 VAL A CA 1
ATOM 2554 C C . VAL A 1 328 ? 17.298 5.560 -15.417 1.00 92.44 328 VAL A C 1
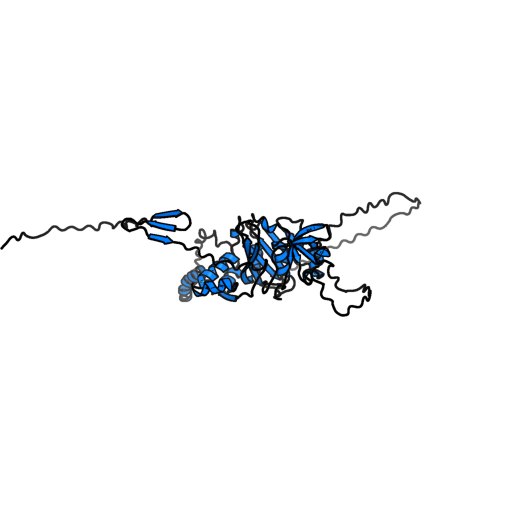ATOM 2556 O O . VAL A 1 328 ? 16.768 6.661 -15.547 1.00 92.44 328 VAL A O 1
ATOM 2559 N N . LYS A 1 329 ? 16.890 4.665 -14.514 1.00 92.56 329 LYS A N 1
ATOM 2560 C CA . LYS A 1 329 ? 15.767 4.885 -13.589 1.00 92.56 329 LYS A CA 1
ATOM 2561 C C . LYS A 1 329 ? 16.194 4.677 -12.138 1.00 92.56 329 LYS A C 1
ATOM 2563 O O . LYS A 1 329 ? 17.135 3.930 -11.876 1.00 92.56 329 LYS A O 1
ATOM 2568 N N . SER A 1 330 ? 15.478 5.302 -11.203 1.00 94.56 330 SER A N 1
ATOM 2569 C CA . SER A 1 330 ? 15.536 4.959 -9.777 1.00 94.56 330 SER A CA 1
ATOM 2570 C C . SER A 1 330 ? 15.200 3.478 -9.597 1.00 94.56 330 SER A C 1
ATOM 2572 O O . SER A 1 330 ? 14.242 2.983 -10.196 1.00 94.56 330 SER A O 1
ATOM 2574 N N . ALA A 1 331 ? 15.968 2.755 -8.789 1.00 94.25 331 ALA A N 1
ATOM 2575 C CA . ALA A 1 331 ? 15.760 1.335 -8.557 1.00 94.25 331 ALA A CA 1
ATOM 2576 C C . ALA A 1 331 ? 15.910 0.956 -7.088 1.00 94.25 331 ALA A C 1
ATOM 2578 O O . ALA A 1 331 ? 16.743 1.507 -6.368 1.00 94.25 331 ALA A O 1
ATOM 2579 N N . VAL A 1 332 ? 15.120 -0.036 -6.686 1.00 94.44 332 VAL A N 1
ATOM 2580 C CA . VAL A 1 332 ? 15.136 -0.651 -5.361 1.00 94.44 332 VAL A CA 1
ATOM 2581 C C . VAL A 1 332 ? 15.202 -2.166 -5.545 1.00 94.44 332 VAL A C 1
ATOM 2583 O O . VAL A 1 332 ? 14.365 -2.776 -6.211 1.00 94.44 332 VAL A O 1
ATOM 2586 N N . ALA A 1 333 ? 16.222 -2.775 -4.960 1.00 92.50 333 ALA A N 1
ATOM 2587 C CA . ALA A 1 333 ? 16.460 -4.206 -4.919 1.00 92.50 333 ALA A CA 1
ATOM 2588 C C . ALA A 1 333 ? 16.053 -4.771 -3.555 1.00 92.50 333 ALA A C 1
ATOM 2590 O O . ALA A 1 333 ? 16.623 -4.411 -2.522 1.00 92.50 333 ALA A O 1
ATOM 2591 N N . LEU A 1 334 ? 15.095 -5.696 -3.548 1.00 92.50 334 LEU A N 1
ATOM 2592 C CA . LEU A 1 334 ? 14.779 -6.476 -2.362 1.00 92.50 334 LEU A CA 1
ATOM 2593 C C . LEU A 1 334 ? 15.944 -7.423 -2.055 1.00 92.50 334 LEU A C 1
ATOM 2595 O O . LEU A 1 334 ? 16.393 -8.196 -2.907 1.00 92.50 334 LEU A O 1
ATOM 2599 N N . ILE A 1 335 ? 16.415 -7.343 -0.819 1.00 91.38 335 ILE A N 1
ATOM 2600 C CA . ILE A 1 335 ? 17.374 -8.263 -0.216 1.00 91.38 335 ILE A CA 1
ATOM 2601 C C . ILE A 1 335 ? 16.608 -9.491 0.275 1.00 91.38 335 ILE A C 1
ATOM 2603 O O . ILE A 1 335 ? 16.922 -10.603 -0.140 1.00 91.38 335 ILE A O 1
ATOM 2607 N N . ASP A 1 336 ? 15.556 -9.257 1.069 1.00 88.88 336 ASP A N 1
ATOM 2608 C CA . ASP A 1 336 ? 14.660 -10.289 1.584 1.00 88.88 336 ASP A CA 1
ATOM 2609 C C . ASP A 1 336 ? 13.228 -10.027 1.084 1.00 88.88 336 ASP A C 1
ATOM 2611 O O . ASP A 1 336 ? 12.686 -8.936 1.308 1.00 88.88 336 ASP A O 1
ATOM 2615 N N . PRO A 1 337 ? 12.589 -10.992 0.393 1.00 85.56 337 PRO A N 1
ATOM 2616 C CA . PRO A 1 337 ? 11.198 -10.850 -0.010 1.00 85.56 337 PRO A CA 1
ATOM 2617 C C . PRO A 1 337 ? 10.273 -10.959 1.213 1.00 85.56 337 PRO A C 1
ATOM 2619 O O . PRO A 1 337 ? 10.579 -11.709 2.141 1.00 85.56 337 PRO A O 1
ATOM 2622 N N . PRO A 1 338 ? 9.091 -10.311 1.191 1.00 89.25 338 PRO A N 1
ATOM 2623 C CA . PRO A 1 338 ? 8.171 -10.372 2.316 1.00 89.25 338 PRO A CA 1
ATOM 2624 C C . PRO A 1 338 ? 7.774 -11.798 2.668 1.00 89.25 338 PRO A C 1
ATOM 2626 O O . PRO A 1 338 ? 7.466 -12.619 1.784 1.00 89.25 338 PRO A O 1
ATOM 2629 N N . ARG A 1 339 ? 7.677 -12.051 3.974 1.00 89.00 339 ARG A N 1
ATOM 2630 C CA . ARG A 1 339 ? 7.250 -13.334 4.522 1.00 89.00 339 ARG A CA 1
ATOM 2631 C C . ARG A 1 339 ? 5.921 -13.790 3.898 1.00 89.00 339 ARG A C 1
ATOM 2633 O O . ARG A 1 339 ? 5.017 -12.973 3.697 1.00 89.00 339 ARG A O 1
ATOM 2640 N N . PRO A 1 340 ? 5.754 -15.091 3.594 1.00 85.56 340 PRO A N 1
ATOM 2641 C CA . PRO A 1 340 ? 4.474 -15.613 3.138 1.00 85.56 340 PRO A CA 1
ATOM 2642 C C . PRO A 1 340 ? 3.394 -15.403 4.201 1.00 85.56 340 PRO A C 1
ATOM 2644 O O . PRO A 1 340 ? 3.515 -15.877 5.330 1.00 85.56 340 PRO A O 1
ATOM 2647 N N . ASN A 1 341 ? 2.327 -14.711 3.822 1.00 89.44 341 ASN A N 1
ATOM 2648 C CA . ASN A 1 341 ? 1.179 -14.449 4.678 1.00 89.44 341 ASN A CA 1
ATOM 2649 C C . ASN A 1 341 ? -0.086 -14.355 3.808 1.00 89.44 341 ASN A C 1
ATOM 2651 O O . ASN A 1 341 ? -0.569 -13.251 3.533 1.00 89.44 341 ASN A O 1
ATOM 2655 N N . PRO A 1 342 ? -0.559 -15.497 3.280 1.00 89.19 342 PRO A N 1
ATOM 2656 C CA . PRO A 1 342 ? -1.586 -15.521 2.248 1.00 89.19 342 PRO A CA 1
ATOM 2657 C C . PRO A 1 342 ? -2.932 -15.002 2.763 1.00 89.19 342 PRO A C 1
ATOM 2659 O O . PRO A 1 342 ? -3.199 -14.958 3.965 1.00 89.19 342 PRO A O 1
ATOM 2662 N N . HIS A 1 343 ? -3.788 -14.613 1.826 1.00 90.12 343 HIS A N 1
ATOM 2663 C CA . HIS A 1 343 ? -5.176 -14.252 2.101 1.00 90.12 343 HIS A CA 1
ATOM 2664 C C . HIS A 1 343 ? -6.027 -15.486 2.401 1.00 90.12 343 HIS A C 1
ATOM 2666 O O . HIS A 1 343 ? -5.708 -16.597 1.979 1.00 90.12 343 HIS A O 1
ATOM 2672 N N . ALA A 1 344 ? -7.153 -15.279 3.082 1.00 86.25 344 ALA A N 1
ATOM 2673 C CA . ALA A 1 344 ? -8.195 -16.291 3.217 1.00 86.25 344 ALA A CA 1
ATOM 2674 C C . ALA A 1 344 ? -9.042 -16.353 1.928 1.00 86.25 344 ALA A C 1
ATOM 2676 O O . ALA A 1 344 ? -10.154 -15.844 1.896 1.00 86.25 344 ALA A O 1
ATOM 2677 N N . GLY A 1 345 ? -8.498 -16.910 0.844 1.00 85.94 345 GLY A N 1
ATOM 2678 C CA . GLY A 1 345 ? -9.183 -17.006 -0.454 1.00 85.94 345 GLY A CA 1
ATOM 2679 C C . GLY A 1 345 ? -8.231 -16.875 -1.643 1.00 85.94 345 GLY A C 1
ATOM 2680 O O . GLY A 1 345 ? -7.036 -16.634 -1.461 1.00 85.94 345 GLY A O 1
ATOM 2681 N N . GLY A 1 346 ? -8.757 -17.074 -2.853 1.00 83.56 346 GLY A N 1
ATOM 2682 C CA . GLY A 1 346 ? -7.977 -17.079 -4.097 1.00 83.56 346 GLY A CA 1
ATOM 2683 C C . GLY A 1 346 ? -8.064 -15.763 -4.870 1.00 83.56 346 GLY A C 1
ATOM 2684 O O . GLY A 1 346 ? -7.043 -15.264 -5.351 1.00 83.56 346 GLY A O 1
ATOM 2685 N N . SER A 1 347 ? -9.257 -15.164 -4.924 1.00 87.94 347 SER A N 1
ATOM 2686 C CA . SER A 1 347 ? -9.546 -13.981 -5.741 1.00 87.94 347 SER A CA 1
ATOM 2687 C C . SER A 1 347 ? -9.289 -12.693 -4.962 1.00 87.94 347 SER A C 1
ATOM 2689 O O . SER A 1 347 ? -10.211 -12.042 -4.469 1.00 87.94 347 SER A O 1
ATOM 2691 N N . VAL A 1 348 ? -8.016 -12.320 -4.825 1.00 91.62 348 VAL A N 1
ATOM 2692 C CA . VAL A 1 348 ? -7.585 -11.167 -4.019 1.00 91.62 348 VAL A CA 1
ATOM 2693 C C . VAL A 1 348 ? -7.715 -9.844 -4.772 1.00 91.62 348 VAL A C 1
ATOM 2695 O O . VAL A 1 348 ? -6.988 -9.577 -5.725 1.00 91.62 348 VAL A O 1
ATOM 2698 N N . HIS A 1 349 ? -8.569 -8.964 -4.266 1.00 93.12 349 HIS A N 1
ATOM 2699 C CA . HIS A 1 349 ? -8.655 -7.552 -4.624 1.00 93.12 349 HIS A CA 1
ATOM 2700 C C . HIS A 1 349 ? -7.715 -6.726 -3.764 1.00 93.12 349 HIS A C 1
ATOM 2702 O O . HIS A 1 349 ? -7.626 -6.936 -2.554 1.00 93.12 349 HIS A O 1
ATOM 2708 N N . VAL A 1 350 ? -7.086 -5.720 -4.369 1.00 95.62 350 VAL A N 1
ATOM 2709 C CA . VAL A 1 350 ? -6.275 -4.745 -3.635 1.00 95.62 350 VAL A CA 1
ATOM 2710 C C . VAL A 1 350 ? -6.622 -3.330 -4.072 1.00 95.62 350 VAL A C 1
ATOM 2712 O O . VAL A 1 350 ? -6.826 -3.055 -5.254 1.00 95.62 350 VAL A O 1
ATOM 2715 N N . ALA A 1 351 ? -6.674 -2.406 -3.120 1.00 96.94 351 ALA A N 1
ATOM 2716 C CA . ALA A 1 351 ? -6.743 -0.980 -3.384 1.00 96.94 351 ALA A CA 1
ATOM 2717 C C . ALA A 1 351 ? -5.718 -0.235 -2.532 1.00 96.94 351 ALA A C 1
ATOM 2719 O O . ALA A 1 351 ? -5.723 -0.362 -1.313 1.00 96.94 351 ALA A O 1
ATOM 2720 N N . VAL A 1 352 ? -4.874 0.573 -3.165 1.00 97.88 352 VAL A N 1
ATOM 2721 C CA . VAL A 1 352 ? -3.934 1.459 -2.476 1.00 97.88 352 VAL A CA 1
ATOM 2722 C C . VAL A 1 352 ? -4.444 2.886 -2.600 1.00 97.88 352 VAL A C 1
ATOM 2724 O O . VAL A 1 352 ? -4.551 3.417 -3.708 1.00 97.88 352 VAL A O 1
ATOM 2727 N N . LEU A 1 353 ? -4.812 3.470 -1.463 1.00 97.50 353 LEU A N 1
ATOM 2728 C CA . LEU A 1 353 ? -5.334 4.824 -1.324 1.00 97.50 353 LEU A CA 1
ATOM 2729 C C . LEU A 1 353 ? -4.179 5.767 -1.001 1.00 97.50 353 LEU A C 1
ATOM 2731 O O . LEU A 1 353 ? -3.325 5.433 -0.178 1.00 97.50 353 LEU A O 1
ATOM 2735 N N . LEU A 1 354 ? -4.159 6.932 -1.635 1.00 96.12 354 LEU A N 1
ATOM 2736 C CA . LEU A 1 354 ? -3.069 7.893 -1.508 1.00 96.12 354 LEU A CA 1
ATOM 2737 C C . LEU A 1 354 ? -3.602 9.335 -1.551 1.00 96.12 354 LEU A C 1
ATOM 2739 O O . LEU A 1 354 ? -4.746 9.545 -1.969 1.00 96.12 354 LEU A O 1
ATOM 2743 N N . PRO A 1 355 ? -2.800 10.323 -1.120 1.00 95.94 355 PRO A N 1
ATOM 2744 C CA . PRO A 1 355 ? -3.203 11.721 -1.097 1.00 95.94 355 PRO A CA 1
ATOM 2745 C C . PRO A 1 355 ? -3.394 12.241 -2.518 1.00 95.94 355 PRO A C 1
ATOM 2747 O O . PRO A 1 355 ? -2.718 11.805 -3.454 1.00 95.94 355 PRO A O 1
ATOM 2750 N N . ASN A 1 356 ? -4.302 13.198 -2.693 1.00 93.25 356 ASN A N 1
ATOM 2751 C CA . ASN A 1 356 ? -4.520 13.806 -4.004 1.00 93.25 356 ASN A CA 1
ATOM 2752 C C . ASN A 1 356 ? -3.254 14.535 -4.499 1.00 93.25 356 ASN A C 1
ATOM 2754 O O . ASN A 1 356 ? -2.881 14.385 -5.667 1.00 93.25 356 ASN A O 1
ATOM 2758 N N . ASP A 1 357 ? -2.527 15.184 -3.589 1.00 92.94 357 ASP A N 1
ATOM 2759 C CA . ASP A 1 357 ? -1.366 16.024 -3.902 1.00 92.94 357 ASP A CA 1
ATOM 2760 C C . ASP A 1 357 ? -0.036 15.306 -3.600 1.00 92.94 357 ASP A C 1
ATOM 2762 O O . ASP A 1 357 ? 0.857 15.841 -2.950 1.00 92.94 357 ASP A O 1
ATOM 2766 N N . ALA A 1 358 ? 0.084 14.054 -4.052 1.00 94.38 358 ALA A N 1
ATOM 2767 C CA . ALA A 1 358 ? 1.269 13.211 -3.875 1.00 94.38 358 ALA A CA 1
ATOM 2768 C C . ALA A 1 358 ? 2.060 13.045 -5.188 1.00 94.38 358 ALA A C 1
ATOM 2770 O O . ALA A 1 358 ? 1.790 12.096 -5.930 1.00 94.38 358 ALA A O 1
ATOM 2771 N N . PRO A 1 359 ? 3.015 13.933 -5.522 1.00 93.12 359 PRO A N 1
ATOM 2772 C CA . PRO A 1 359 ? 3.827 13.791 -6.736 1.00 93.12 359 PRO A CA 1
ATOM 2773 C C . PRO A 1 359 ? 4.763 12.573 -6.673 1.00 93.12 359 PRO A C 1
ATOM 2775 O O . PRO A 1 359 ? 4.985 11.911 -7.683 1.00 93.12 359 PRO A O 1
ATOM 2778 N N . TRP A 1 360 ? 5.239 12.214 -5.475 1.00 94.56 360 TRP A N 1
ATOM 2779 C CA . TRP A 1 360 ? 6.068 11.025 -5.234 1.00 94.56 360 TRP A CA 1
ATOM 2780 C C . TRP A 1 360 ? 5.379 9.719 -5.661 1.00 94.56 360 TRP A C 1
ATOM 2782 O O . TRP A 1 360 ? 6.035 8.740 -6.000 1.00 94.56 360 TRP A O 1
ATOM 2792 N N . ALA A 1 361 ? 4.043 9.686 -5.685 1.00 95.00 361 ALA A N 1
ATOM 2793 C CA . ALA A 1 361 ? 3.286 8.494 -6.052 1.00 95.00 361 ALA A CA 1
ATOM 2794 C C . ALA A 1 361 ? 3.265 8.219 -7.565 1.00 95.00 361 ALA A C 1
ATOM 2796 O O . ALA A 1 361 ? 2.837 7.136 -7.979 1.00 95.00 361 ALA A O 1
ATOM 2797 N N . ASP A 1 362 ? 3.690 9.191 -8.379 1.00 94.31 362 ASP A N 1
ATOM 2798 C CA . ASP A 1 362 ? 3.803 9.065 -9.832 1.00 94.31 362 ASP A CA 1
ATOM 2799 C C . ASP A 1 362 ? 5.218 8.669 -10.288 1.00 94.31 362 ASP A C 1
ATOM 2801 O O . ASP A 1 362 ? 5.406 8.359 -11.468 1.00 94.31 362 ASP A O 1
ATOM 2805 N N . GLU A 1 363 ? 6.201 8.656 -9.377 1.00 93.69 363 GLU A N 1
ATOM 2806 C CA . GLU A 1 363 ? 7.572 8.241 -9.677 1.00 93.69 363 GLU A CA 1
ATOM 2807 C C . GLU A 1 363 ? 7.622 6.742 -9.992 1.00 93.69 363 GLU A C 1
ATOM 2809 O O . GLU A 1 363 ? 7.122 5.900 -9.240 1.00 93.69 363 GLU A O 1
ATOM 2814 N N . GLU A 1 364 ? 8.235 6.404 -11.125 1.00 94.25 364 GLU A N 1
ATOM 2815 C CA . GLU A 1 364 ? 8.505 5.022 -11.494 1.00 94.25 364 GLU A CA 1
ATOM 2816 C C . GLU A 1 364 ? 9.820 4.547 -10.901 1.00 94.25 364 GLU A C 1
ATOM 2818 O O . GLU A 1 364 ? 10.878 5.122 -11.154 1.00 94.25 364 GLU A O 1
ATOM 2823 N N . ILE A 1 365 ? 9.746 3.418 -10.207 1.00 95.50 365 ILE A N 1
ATOM 2824 C CA . ILE A 1 365 ? 10.901 2.750 -9.632 1.00 95.50 365 ILE A CA 1
ATOM 2825 C C . ILE A 1 365 ? 11.033 1.386 -10.297 1.00 95.50 365 ILE A C 1
ATOM 2827 O O . ILE A 1 365 ? 10.045 0.698 -10.569 1.00 95.50 365 ILE A O 1
ATOM 2831 N N . VAL A 1 366 ? 12.266 0.994 -10.598 1.00 94.94 366 VAL A N 1
ATOM 2832 C CA . VAL A 1 366 ? 12.587 -0.371 -11.005 1.00 94.94 366 VAL A CA 1
ATOM 2833 C C . VAL A 1 366 ? 12.761 -1.211 -9.748 1.00 94.94 366 VAL A C 1
ATOM 2835 O O . VAL A 1 366 ? 13.738 -1.074 -9.016 1.00 94.94 366 VAL A O 1
ATOM 2838 N N . TRP A 1 367 ? 11.804 -2.094 -9.509 1.00 94.69 367 TRP A N 1
ATOM 2839 C CA . TRP A 1 367 ? 11.827 -3.053 -8.417 1.00 94.69 367 TRP A CA 1
ATOM 2840 C C . TRP A 1 367 ? 12.483 -4.342 -8.890 1.00 94.69 367 TRP A C 1
ATOM 2842 O O . TRP A 1 367 ? 12.079 -4.930 -9.895 1.00 94.69 367 TRP A O 1
ATOM 2852 N N . THR A 1 368 ? 13.496 -4.797 -8.168 1.00 91.94 368 THR A N 1
ATOM 2853 C CA . THR A 1 368 ? 14.231 -6.029 -8.471 1.00 91.94 368 THR A CA 1
ATOM 2854 C C . THR A 1 368 ? 14.459 -6.837 -7.195 1.00 91.94 368 THR A C 1
ATOM 2856 O O . THR A 1 368 ? 14.200 -6.356 -6.097 1.00 91.94 368 THR A O 1
ATOM 2859 N N . ASP A 1 369 ? 14.894 -8.083 -7.323 1.00 85.75 369 ASP A N 1
ATOM 2860 C CA . ASP A 1 369 ? 15.430 -8.888 -6.224 1.00 85.75 369 ASP A CA 1
ATOM 2861 C C . ASP A 1 369 ? 16.520 -9.825 -6.784 1.00 85.75 369 ASP A C 1
ATOM 2863 O O . ASP A 1 369 ? 16.739 -9.882 -7.999 1.00 85.75 369 ASP A O 1
ATOM 2867 N N . GLN A 1 370 ? 17.206 -10.589 -5.930 1.00 76.50 370 GLN A N 1
ATOM 2868 C CA . GLN A 1 370 ? 18.256 -11.524 -6.378 1.00 76.50 370 GLN A CA 1
ATOM 2869 C C . GLN A 1 370 ? 17.758 -12.596 -7.373 1.00 76.50 370 GLN A C 1
ATOM 2871 O O . GLN A 1 370 ? 18.539 -13.160 -8.139 1.00 76.50 370 GLN A O 1
ATOM 2876 N N . ASN A 1 371 ? 16.455 -12.871 -7.378 1.00 70.56 371 ASN A N 1
ATOM 2877 C CA . ASN A 1 371 ? 15.757 -13.831 -8.228 1.00 70.56 371 ASN A CA 1
ATOM 2878 C C . ASN A 1 371 ? 14.851 -13.151 -9.289 1.00 70.56 371 ASN A C 1
ATOM 2880 O O . ASN A 1 371 ? 14.061 -13.842 -9.941 1.00 70.56 371 ASN A O 1
ATOM 2884 N N . GLY A 1 372 ? 14.970 -11.829 -9.475 1.00 61.44 372 GLY A N 1
ATOM 2885 C CA . GLY A 1 372 ? 14.106 -10.924 -10.241 1.00 61.44 372 GLY A CA 1
ATOM 2886 C C . GLY A 1 372 ? 12.600 -11.025 -9.979 1.00 61.44 372 GLY A C 1
ATOM 2887 O O . GLY A 1 372 ? 11.821 -11.168 -10.921 1.00 61.44 372 GLY A O 1
ATOM 2888 N N . LEU A 1 373 ? 12.189 -10.968 -8.711 1.00 77.81 373 LEU A N 1
ATOM 2889 C CA . LEU A 1 373 ? 10.803 -11.003 -8.238 1.00 77.81 373 LEU A CA 1
ATOM 2890 C C . LEU A 1 373 ? 10.069 -12.211 -8.817 1.00 77.81 373 LEU A C 1
ATOM 2892 O O . LEU A 1 373 ? 9.041 -12.088 -9.483 1.00 77.81 373 LEU A O 1
ATOM 2896 N N . ALA A 1 374 ? 10.628 -13.404 -8.586 1.00 74.88 374 ALA A N 1
ATOM 2897 C CA . ALA A 1 374 ? 10.183 -14.662 -9.196 1.00 74.88 374 ALA A CA 1
ATOM 2898 C C . ALA A 1 374 ? 8.668 -14.916 -9.070 1.00 74.88 374 ALA A C 1
ATOM 2900 O O . ALA A 1 374 ? 8.063 -15.533 -9.948 1.00 74.88 374 ALA A O 1
ATOM 2901 N N . GLU A 1 375 ? 8.047 -14.407 -8.006 1.00 80.31 375 GLU A N 1
ATOM 2902 C CA . GLU A 1 375 ? 6.599 -14.415 -7.813 1.00 80.31 375 GLU A CA 1
ATOM 2903 C C . GLU A 1 375 ? 5.846 -13.643 -8.905 1.00 80.31 375 GLU A C 1
ATOM 2905 O O . GLU A 1 375 ? 4.908 -14.178 -9.493 1.00 80.31 375 GLU A O 1
ATOM 2910 N N . PHE A 1 376 ? 6.286 -12.432 -9.246 1.00 83.44 376 PHE A N 1
ATOM 2911 C CA . PHE A 1 376 ? 5.673 -11.607 -10.287 1.00 83.44 376 PHE A CA 1
ATOM 2912 C C . PHE A 1 376 ? 5.976 -12.091 -11.696 1.00 83.44 376 PHE A C 1
ATOM 2914 O O . PHE A 1 376 ? 5.304 -11.675 -12.627 1.00 83.44 376 PHE A O 1
ATOM 2921 N N . ARG A 1 377 ? 6.920 -13.017 -11.876 1.00 76.19 377 ARG A N 1
ATOM 2922 C CA . ARG A 1 377 ? 7.140 -13.702 -13.158 1.00 76.19 377 ARG A CA 1
ATOM 2923 C C . ARG A 1 377 ? 6.147 -14.844 -13.409 1.00 76.19 377 ARG A C 1
ATOM 2925 O O . ARG A 1 377 ? 6.186 -15.454 -14.478 1.00 76.19 377 ARG A O 1
ATOM 2932 N N . GLN A 1 378 ? 5.287 -15.177 -12.442 1.00 77.38 378 GLN A N 1
ATOM 2933 C CA . GLN A 1 378 ? 4.249 -16.191 -12.623 1.00 77.38 378 GLN A CA 1
ATOM 2934 C C . GLN A 1 378 ? 3.209 -15.736 -13.650 1.00 77.38 378 GLN A C 1
ATOM 2936 O O . GLN A 1 378 ? 2.844 -14.564 -13.716 1.00 77.38 378 GLN A O 1
ATOM 2941 N N . ARG A 1 379 ? 2.651 -16.697 -14.399 1.00 69.38 379 ARG A N 1
ATOM 2942 C CA . ARG A 1 379 ? 1.661 -16.432 -15.456 1.00 69.38 379 ARG A CA 1
ATOM 2943 C C . ARG A 1 379 ? 0.469 -15.590 -14.984 1.00 69.38 379 ARG A C 1
ATOM 2945 O O . ARG A 1 379 ? -0.011 -14.778 -15.760 1.00 69.38 379 ARG A O 1
ATOM 2952 N N . LYS A 1 380 ? 0.042 -15.743 -13.725 1.00 76.06 380 LYS A N 1
ATOM 2953 C CA . LYS A 1 380 ? -1.076 -14.982 -13.138 1.00 76.06 380 LYS A CA 1
ATOM 2954 C C . LYS A 1 380 ? -0.851 -13.461 -13.107 1.00 76.06 380 LYS A C 1
ATOM 2956 O O . LYS A 1 380 ? -1.819 -12.715 -13.094 1.00 76.06 380 LYS A O 1
ATOM 2961 N N . TYR A 1 381 ? 0.404 -13.006 -13.104 1.00 80.75 381 TYR A N 1
ATOM 2962 C CA . TYR A 1 381 ? 0.757 -11.583 -13.147 1.00 80.75 381 TYR A CA 1
ATOM 2963 C C . TYR A 1 381 ? 1.185 -11.111 -14.533 1.00 80.75 381 TYR A C 1
ATOM 2965 O O . TYR A 1 381 ? 1.269 -9.906 -14.751 1.00 80.75 381 TYR A O 1
ATOM 2973 N N . TRP A 1 382 ? 1.444 -12.030 -15.467 1.00 78.62 382 TRP A N 1
ATOM 2974 C CA . TRP A 1 382 ? 1.978 -11.672 -16.778 1.00 78.62 382 TRP A CA 1
ATOM 2975 C C . TRP A 1 382 ? 1.038 -10.713 -17.501 1.00 78.62 382 TRP A C 1
ATOM 2977 O O . TRP A 1 382 ? 1.448 -9.607 -17.831 1.00 78.62 382 TRP A O 1
ATOM 2987 N N . ASP A 1 383 ? -0.229 -11.089 -17.664 1.00 74.88 383 ASP A N 1
ATOM 2988 C CA . ASP A 1 383 ? -1.210 -10.266 -18.384 1.00 74.88 383 ASP A CA 1
ATOM 2989 C C . ASP A 1 383 ? -1.522 -8.933 -17.665 1.00 74.88 383 ASP A C 1
ATOM 2991 O O . ASP A 1 383 ? -2.094 -8.022 -18.264 1.00 74.88 383 ASP A O 1
ATOM 2995 N N . LEU A 1 384 ? -1.135 -8.806 -16.388 1.00 77.50 384 LEU A N 1
ATOM 2996 C CA . LEU A 1 384 ? -1.315 -7.601 -15.572 1.00 77.50 384 LEU A CA 1
ATOM 2997 C C . LEU A 1 384 ? -0.133 -6.631 -15.660 1.00 77.50 384 LEU A C 1
ATOM 2999 O O . LEU A 1 384 ? -0.346 -5.421 -15.614 1.00 77.50 384 LEU A O 1
ATOM 3003 N N . ILE A 1 385 ? 1.093 -7.156 -15.736 1.00 83.44 385 ILE A N 1
ATOM 3004 C CA . ILE A 1 385 ? 2.331 -6.371 -15.810 1.00 83.44 385 ILE A CA 1
ATOM 3005 C C . ILE A 1 385 ? 2.669 -6.058 -17.269 1.00 83.44 385 ILE A C 1
ATOM 3007 O O . ILE A 1 385 ? 2.915 -4.923 -17.631 1.00 83.44 385 ILE A O 1
ATOM 3011 N N . ASP A 1 386 ? 2.589 -7.020 -18.173 1.00 76.94 386 ASP A N 1
ATOM 3012 C CA . ASP A 1 386 ? 2.593 -6.696 -19.595 1.00 76.94 386 ASP A CA 1
ATOM 3013 C C . ASP A 1 386 ? 1.154 -6.737 -20.079 1.00 76.94 386 ASP A C 1
ATOM 3015 O O . ASP A 1 386 ? 0.710 -7.734 -20.652 1.00 76.94 386 ASP A O 1
ATOM 3019 N N . LEU A 1 387 ? 0.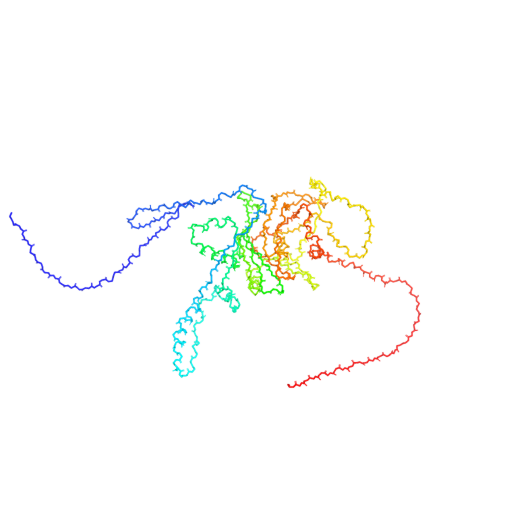421 -5.634 -19.889 1.00 62.66 387 LEU A N 1
ATOM 3020 C CA . LEU A 1 387 ? -0.787 -5.425 -20.680 1.00 62.66 387 LEU A CA 1
ATOM 3021 C C . LEU A 1 387 ? -0.352 -5.548 -22.143 1.00 62.66 387 LEU A C 1
ATOM 3023 O O . LEU A 1 387 ? 0.486 -4.751 -22.585 1.00 62.66 387 LEU A O 1
ATOM 3027 N N . PRO A 1 388 ? -0.857 -6.530 -22.913 1.00 53.56 388 PRO A N 1
ATOM 3028 C CA . PRO A 1 388 ? -0.488 -6.640 -24.307 1.00 53.56 388 PRO A CA 1
ATOM 3029 C C . PRO A 1 388 ? -0.886 -5.319 -24.948 1.00 53.56 388 PRO A C 1
ATOM 3031 O O . PRO A 1 388 ? -2.084 -5.055 -25.059 1.00 53.56 388 PRO A O 1
ATOM 3034 N N . SER A 1 389 ? 0.113 -4.492 -25.312 1.00 52.56 389 SER A N 1
ATOM 3035 C CA . SER A 1 389 ? -0.081 -3.205 -25.992 1.00 52.56 389 SER A CA 1
ATOM 3036 C C . SER A 1 389 ? -1.216 -3.424 -26.971 1.00 52.56 389 SER A C 1
ATOM 3038 O O . SER A 1 389 ? -1.034 -4.308 -27.822 1.00 52.56 389 SER A O 1
ATOM 3040 N N . PRO A 1 390 ? -2.397 -2.792 -26.762 1.00 53.81 390 PRO A N 1
ATOM 3041 C CA . PRO A 1 390 ? -3.652 -3.224 -27.360 1.00 53.81 390 PRO A CA 1
ATOM 3042 C C . PRO A 1 390 ? -3.357 -3.295 -28.823 1.00 53.81 390 PRO A C 1
ATOM 3044 O O . PRO A 1 390 ? -3.109 -2.236 -29.401 1.00 53.81 390 PRO A O 1
ATOM 3047 N N . ARG A 1 391 ? -3.197 -4.534 -29.332 1.00 47.88 391 ARG A N 1
ATOM 3048 C CA . ARG A 1 391 ? -2.484 -4.802 -30.583 1.00 47.88 391 ARG A CA 1
ATOM 3049 C C . ARG A 1 391 ? -2.996 -3.748 -31.514 1.00 47.88 391 ARG A C 1
ATOM 3051 O O . ARG A 1 391 ? -4.176 -3.857 -31.854 1.00 47.88 391 ARG A O 1
ATOM 3058 N N . LYS A 1 392 ? -2.163 -2.728 -31.835 1.00 47.75 392 LYS A N 1
ATOM 3059 C CA . LYS A 1 392 ? -2.479 -1.726 -32.859 1.00 47.75 392 LYS A CA 1
ATOM 3060 C C . LYS A 1 392 ? -3.092 -2.591 -33.901 1.00 47.75 392 LYS A C 1
ATOM 3062 O O . LYS A 1 392 ? -2.400 -3.526 -34.328 1.00 47.75 392 LYS A O 1
ATOM 3067 N N . SER A 1 393 ? -4.394 -2.437 -34.116 1.00 47.84 393 SER A N 1
ATOM 3068 C CA . SER A 1 393 ? -5.118 -3.335 -34.972 1.00 47.84 393 SER A CA 1
ATOM 3069 C C . SER A 1 393 ? -4.436 -3.083 -36.294 1.00 47.84 393 SER A C 1
ATOM 3071 O O . SER A 1 393 ? -4.707 -2.127 -37.010 1.00 47.84 393 SER A O 1
ATOM 3073 N N . ARG A 1 394 ? -3.430 -3.908 -36.594 1.00 48.50 394 ARG A N 1
ATOM 3074 C CA . ARG A 1 394 ? -2.951 -4.156 -37.919 1.00 48.50 394 ARG A CA 1
ATOM 3075 C C . ARG A 1 394 ? -4.241 -4.703 -38.476 1.00 48.50 394 ARG A C 1
ATOM 3077 O O . ARG A 1 394 ? -4.537 -5.884 -38.327 1.00 48.50 394 ARG A O 1
ATOM 3084 N N . GLY A 1 395 ? -5.090 -3.829 -39.017 1.00 47.16 395 GLY A N 1
ATOM 3085 C CA . GLY A 1 395 ? -4.789 -3.424 -40.363 1.00 47.16 395 GLY A CA 1
ATOM 3086 C C . GLY A 1 395 ? -4.449 -4.660 -41.172 1.00 47.16 395 GLY A C 1
ATOM 3087 O O . GLY A 1 395 ? -3.607 -4.615 -42.054 1.00 47.16 395 GLY A O 1
ATOM 3088 N N . ARG A 1 396 ? -5.170 -5.762 -40.928 1.00 47.50 396 ARG A N 1
ATOM 3089 C CA . ARG A 1 396 ? -5.802 -6.501 -41.991 1.00 47.50 396 ARG A CA 1
ATOM 3090 C C . ARG A 1 396 ? -6.700 -5.482 -42.693 1.00 47.50 396 ARG A C 1
ATOM 3092 O O . ARG A 1 396 ? -7.920 -5.586 -42.659 1.00 47.50 396 ARG A O 1
ATOM 3099 N N . SER A 1 397 ? -6.060 -4.527 -43.377 1.00 47.62 397 SER A N 1
ATOM 3100 C CA . SER A 1 397 ? -6.350 -4.225 -44.757 1.00 47.62 397 SER A CA 1
ATOM 3101 C C . SER A 1 397 ? -6.491 -5.581 -45.412 1.00 47.62 397 SER A C 1
ATOM 3103 O O . SER A 1 397 ? -5.544 -6.193 -45.896 1.00 47.62 397 SER A O 1
ATOM 3105 N N . ARG A 1 398 ? -7.710 -6.105 -45.335 1.00 47.91 398 ARG A N 1
ATOM 3106 C CA . ARG A 1 398 ? -8.232 -7.026 -46.310 1.00 47.91 398 ARG A CA 1
ATOM 3107 C C . ARG A 1 398 ? -8.288 -6.210 -47.596 1.00 47.91 398 ARG A C 1
ATOM 3109 O O . ARG A 1 398 ? -9.360 -5.863 -48.063 1.00 47.91 398 ARG A O 1
ATOM 3116 N N . SER A 1 399 ? -7.132 -5.962 -48.206 1.00 49.50 399 SER A N 1
ATOM 3117 C CA . SER A 1 399 ? -7.020 -5.827 -49.649 1.00 49.50 399 SER A CA 1
ATOM 3118 C C . SER A 1 399 ? -7.254 -7.215 -50.260 1.00 49.50 399 SER A C 1
ATOM 3120 O O . SER A 1 399 ? -6.440 -7.768 -50.985 1.00 49.50 399 SER A O 1
ATOM 3122 N N . ARG A 1 400 ? -8.423 -7.801 -49.969 1.00 47.25 400 ARG A N 1
ATOM 3123 C CA . ARG A 1 400 ? -9.092 -8.728 -50.876 1.00 47.25 400 ARG A CA 1
ATOM 3124 C C . ARG A 1 400 ? -9.808 -7.858 -51.896 1.00 47.25 400 ARG A C 1
ATOM 3126 O O . ARG A 1 400 ? -11.025 -7.743 -51.897 1.00 47.25 400 ARG A O 1
ATOM 3133 N N . ALA A 1 401 ? -9.026 -7.171 -52.708 1.00 48.56 401 ALA A N 1
ATOM 3134 C CA . ALA A 1 401 ? -9.527 -6.439 -53.846 1.00 48.56 401 ALA A CA 1
ATOM 3135 C C . ALA A 1 401 ? -8.469 -6.561 -54.930 1.00 48.56 401 ALA A C 1
ATOM 3137 O O . ALA A 1 401 ? -7.495 -5.816 -54.923 1.00 48.56 401 ALA A O 1
ATOM 3138 N N . ARG A 1 402 ? -8.719 -7.519 -55.831 1.00 46.28 402 ARG A N 1
ATOM 3139 C CA . ARG A 1 402 ? -8.236 -7.657 -57.217 1.00 46.28 402 ARG A CA 1
ATOM 3140 C C . ARG A 1 402 ? -7.529 -8.986 -57.453 1.00 46.28 402 ARG A C 1
ATOM 3142 O O . ARG A 1 402 ? -6.418 -9.205 -56.993 1.00 46.28 402 ARG A O 1
ATOM 3149 N N . GLY A 1 403 ? -8.184 -9.829 -58.244 1.00 41.03 403 GLY A N 1
ATOM 3150 C CA . GLY A 1 403 ? -7.531 -10.920 -58.955 1.00 41.03 403 GLY A CA 1
ATOM 3151 C C . GLY A 1 403 ? -8.412 -12.152 -59.088 1.00 41.03 403 GLY A C 1
ATOM 3152 O O . GLY A 1 403 ? -8.458 -12.952 -58.167 1.00 41.03 403 GLY A O 1
ATOM 3153 N N . TRP A 1 404 ? -9.036 -12.290 -60.261 1.00 44.59 404 TRP A N 1
ATOM 3154 C CA . TRP A 1 404 ? -9.743 -13.466 -60.797 1.00 44.59 404 TRP A CA 1
ATOM 3155 C C . TRP A 1 404 ? -11.205 -13.615 -60.361 1.00 44.59 404 TRP A C 1
ATOM 3157 O O . TRP A 1 404 ? -11.518 -14.096 -59.284 1.00 44.59 404 TRP A O 1
ATOM 3167 N N . SER A 1 405 ? -12.169 -13.070 -61.109 1.00 44.06 405 SER A N 1
ATOM 3168 C CA . SER A 1 405 ? -12.555 -13.423 -62.493 1.00 44.06 405 SER A CA 1
ATOM 3169 C C . SER A 1 405 ? -12.941 -14.897 -62.635 1.00 44.06 405 SER A C 1
ATOM 3171 O O . SER A 1 405 ? -12.060 -15.741 -62.758 1.00 44.06 405 SER A O 1
ATOM 3173 N N . ARG A 1 406 ? -14.262 -15.143 -62.688 1.00 41.53 406 ARG A N 1
ATOM 3174 C CA . ARG A 1 406 ? -15.030 -16.234 -63.343 1.00 41.53 406 ARG A CA 1
ATOM 3175 C C . ARG A 1 406 ? -16.162 -16.691 -62.415 1.00 41.53 406 ARG A C 1
ATOM 31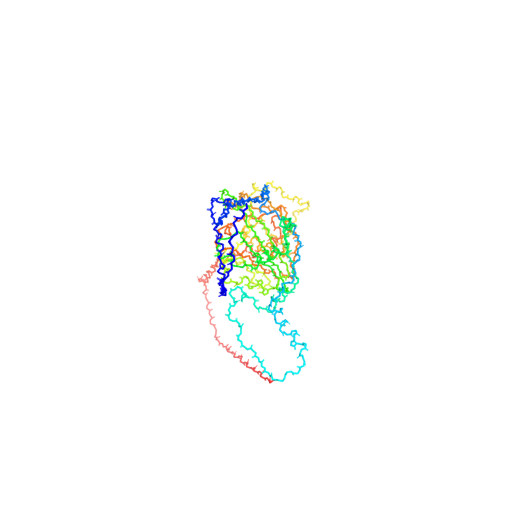77 O O . ARG A 1 406 ? -15.928 -17.325 -61.402 1.00 41.53 406 ARG A O 1
ATOM 3184 N N . SER A 1 407 ? -17.368 -16.162 -62.609 1.00 41.91 407 SER A N 1
ATOM 3185 C CA . SER A 1 407 ? -18.399 -16.695 -63.519 1.00 41.91 407 SER A CA 1
ATOM 3186 C C . SER A 1 407 ? -19.106 -17.935 -62.965 1.00 41.91 407 SER A C 1
ATOM 3188 O O . SER A 1 407 ? -18.475 -18.971 -62.789 1.00 41.91 407 SER A O 1
ATOM 3190 N N . ARG A 1 408 ? -20.439 -17.800 -62.867 1.00 42.28 408 ARG A N 1
ATOM 3191 C CA . ARG A 1 408 ? -21.529 -18.789 -62.694 1.00 42.28 408 ARG A CA 1
ATOM 3192 C C . ARG A 1 408 ? -22.245 -18.644 -61.350 1.00 42.28 408 ARG A C 1
ATOM 3194 O O . ARG A 1 408 ? -21.756 -19.072 -60.319 1.00 42.28 408 ARG A O 1
ATOM 3201 N N . SER A 1 409 ? -23.308 -17.843 -61.289 1.00 41.94 409 SER A N 1
ATOM 3202 C CA . SER A 1 409 ? -24.687 -18.267 -61.591 1.00 41.94 409 SER A CA 1
ATOM 3203 C C . SER A 1 409 ? -25.086 -19.563 -60.874 1.00 41.94 409 SER A C 1
ATOM 3205 O O . SER A 1 409 ? -24.765 -20.657 -61.325 1.00 41.94 409 SER A O 1
ATOM 3207 N N . ARG A 1 410 ? -25.840 -19.431 -59.774 1.00 45.81 410 ARG A N 1
ATOM 3208 C CA . ARG A 1 410 ? -27.049 -20.222 -59.499 1.00 45.81 410 ARG A CA 1
ATOM 3209 C C . ARG A 1 410 ? -27.817 -19.655 -58.301 1.00 45.81 410 ARG A C 1
ATOM 3211 O O . ARG A 1 410 ? -27.248 -19.093 -57.377 1.00 45.81 410 ARG A O 1
ATOM 3218 N N . HIS A 1 411 ? -29.126 -19.756 -58.464 1.00 43.72 411 HIS A N 1
ATOM 3219 C CA . HIS A 1 411 ? -30.242 -19.081 -57.814 1.00 43.72 411 HIS A CA 1
ATOM 3220 C C . HIS A 1 411 ? -30.477 -19.425 -56.327 1.00 43.72 411 HIS A C 1
ATOM 3222 O O . HIS A 1 411 ? -29.896 -20.384 -55.821 1.00 43.72 411 HIS A O 1
ATOM 3228 N N . PRO A 1 412 ? -31.367 -18.663 -55.652 1.00 47.50 412 PRO A N 1
ATOM 3229 C CA . PRO A 1 412 ? -31.667 -18.756 -54.228 1.00 47.50 412 PRO A CA 1
ATOM 3230 C C . PRO A 1 412 ? -32.865 -19.674 -53.947 1.00 47.50 412 PRO A C 1
ATOM 3232 O O . PRO A 1 412 ? -33.740 -19.833 -54.795 1.00 47.50 412 PRO A O 1
ATOM 3235 N N . SER A 1 413 ? -32.959 -20.212 -52.731 1.00 45.28 413 SER A N 1
ATOM 3236 C CA . SER A 1 413 ? -34.242 -20.489 -52.063 1.00 45.28 413 SER A CA 1
ATOM 3237 C C . SER A 1 413 ? -34.037 -21.005 -50.635 1.00 45.28 413 SER A C 1
ATOM 3239 O O . SER A 1 413 ? -33.028 -21.626 -50.319 1.00 45.28 413 SER A O 1
ATOM 3241 N N . HIS A 1 414 ? -35.064 -20.751 -49.821 1.00 45.59 414 HIS A N 1
ATOM 3242 C CA . HIS A 1 414 ? -35.358 -21.302 -48.494 1.00 45.59 414 HIS A CA 1
ATOM 3243 C C . HIS A 1 414 ? -34.902 -20.519 -47.259 1.00 45.59 414 HIS A C 1
ATOM 3245 O O . HIS A 1 414 ? -34.018 -20.884 -46.493 1.00 45.59 414 HIS A O 1
ATOM 3251 N N . SER A 1 415 ? -35.682 -19.461 -47.037 1.00 41.06 415 SER A N 1
ATOM 3252 C CA . SER A 1 415 ? -36.393 -19.201 -45.785 1.00 41.06 415 SER A CA 1
ATOM 3253 C C . SER A 1 415 ? -36.695 -20.445 -44.930 1.00 41.06 415 SER A C 1
ATOM 3255 O O . SER A 1 415 ? -37.247 -21.435 -45.414 1.00 41.06 415 SER A O 1
ATOM 3257 N N . ARG A 1 416 ? -36.483 -20.330 -43.612 1.00 46.94 416 ARG A N 1
ATOM 3258 C CA . ARG A 1 416 ? -37.404 -20.905 -42.621 1.00 46.94 416 ARG A CA 1
ATOM 3259 C C . ARG A 1 416 ? -37.321 -20.175 -41.280 1.00 46.94 416 ARG A C 1
ATOM 3261 O O . ARG A 1 416 ? -36.289 -20.146 -40.622 1.00 46.94 416 ARG A O 1
ATOM 3268 N N . HIS A 1 417 ? -38.463 -19.589 -40.932 1.00 44.09 417 HIS A N 1
ATOM 3269 C CA . HIS A 1 417 ? -38.861 -19.101 -39.619 1.00 44.09 417 HIS A CA 1
ATOM 3270 C C . HIS A 1 417 ? -38.725 -20.177 -38.534 1.00 44.09 417 HIS A C 1
ATOM 3272 O O . HIS A 1 417 ? -39.068 -21.336 -38.762 1.00 44.09 417 HIS A O 1
ATOM 3278 N N . GLY A 1 418 ? -38.338 -19.753 -37.331 1.00 46.12 418 GLY A N 1
ATOM 3279 C CA . GLY A 1 418 ? -38.425 -20.534 -36.101 1.00 46.12 418 GLY A CA 1
ATOM 3280 C C . GLY A 1 418 ? -38.789 -19.629 -34.928 1.00 46.12 418 GLY A C 1
ATOM 3281 O O . GLY A 1 418 ? -37.916 -19.158 -34.211 1.00 46.12 418 GLY A O 1
ATOM 3282 N N . SER A 1 419 ? -40.086 -19.364 -34.779 1.00 48.03 419 SER A N 1
ATOM 3283 C CA . SER A 1 419 ? -40.711 -18.618 -33.683 1.00 48.03 419 SER A CA 1
ATOM 3284 C C . SER A 1 419 ? -41.253 -19.600 -32.631 1.00 48.03 419 SER A C 1
ATOM 3286 O O . SER A 1 419 ? -42.017 -20.495 -32.983 1.00 48.03 419 SER A O 1
ATOM 3288 N N . ARG A 1 420 ? -40.907 -19.426 -31.349 1.00 50.16 420 ARG A N 1
ATOM 3289 C CA . ARG A 1 420 ? -41.567 -19.999 -30.145 1.00 50.16 420 ARG A CA 1
ATOM 3290 C C . ARG A 1 420 ? -40.941 -19.269 -28.944 1.00 50.16 420 ARG A C 1
ATOM 3292 O O . ARG A 1 420 ? -39.737 -19.377 -28.780 1.00 50.16 420 ARG A O 1
ATOM 3299 N N . SER A 1 421 ? -41.564 -18.361 -28.184 1.00 42.97 421 SER A N 1
ATOM 3300 C CA . SER A 1 421 ? -42.888 -18.275 -27.537 1.00 42.97 421 SER A CA 1
ATOM 3301 C C . SER A 1 421 ? -43.199 -19.425 -26.577 1.00 42.97 421 SER A C 1
ATOM 3303 O O . SER A 1 421 ? -43.496 -20.527 -27.037 1.00 42.97 421 SER A O 1
ATOM 3305 N N . GLN A 1 422 ? -43.125 -19.114 -25.271 1.00 50.41 422 GLN A N 1
ATOM 3306 C CA . GLN A 1 422 ? -44.013 -19.465 -24.135 1.00 50.41 422 GLN A CA 1
ATOM 3307 C C . GLN A 1 422 ? -43.199 -19.248 -22.835 1.00 50.41 422 GLN A C 1
ATOM 3309 O O . GLN A 1 422 ? -42.189 -19.909 -22.640 1.00 50.41 422 GLN A O 1
ATOM 3314 N N . SER A 1 423 ? -43.417 -18.212 -22.013 1.00 41.69 423 SER A N 1
ATOM 3315 C CA . SER A 1 423 ? -44.580 -17.935 -21.147 1.00 41.69 423 SER A CA 1
ATOM 3316 C C . SER A 1 423 ? -44.989 -19.135 -20.289 1.00 41.69 423 SER A C 1
ATOM 3318 O O . SER A 1 423 ? -45.638 -20.051 -20.789 1.00 41.69 423 SER A O 1
ATOM 3320 N N . ARG A 1 424 ? -44.654 -19.089 -18.992 1.00 48.06 424 ARG A N 1
ATOM 3321 C CA . ARG A 1 424 ? -45.388 -19.774 -17.918 1.00 48.06 424 ARG A CA 1
ATOM 3322 C C . ARG A 1 424 ? -45.292 -18.978 -16.612 1.00 48.06 424 ARG A C 1
ATOM 3324 O O . ARG A 1 424 ? -44.308 -19.050 -15.888 1.00 48.06 424 ARG A O 1
ATOM 3331 N N . HIS A 1 425 ? -46.354 -18.216 -16.370 1.00 39.22 425 HIS A N 1
ATOM 3332 C CA . HIS A 1 425 ? -46.932 -17.938 -15.056 1.00 39.22 425 HIS A CA 1
ATOM 3333 C C . HIS A 1 425 ? -47.394 -19.252 -14.412 1.00 39.22 425 HIS A C 1
ATOM 3335 O O . HIS A 1 425 ? -48.036 -20.026 -15.118 1.00 39.22 425 HIS A O 1
ATOM 3341 N N . VAL A 1 426 ? -47.186 -19.431 -13.104 1.00 50.81 426 VAL A N 1
ATOM 3342 C CA . VAL A 1 426 ? -48.188 -19.947 -12.148 1.00 50.81 426 VAL A CA 1
ATOM 3343 C C . VAL A 1 426 ? -47.877 -19.324 -10.778 1.00 50.81 426 VAL A C 1
ATOM 3345 O O . VAL A 1 426 ? -46.709 -19.112 -10.465 1.00 50.81 426 VAL A O 1
ATOM 3348 N N . TYR A 1 427 ? -48.960 -18.976 -10.082 1.00 58.91 427 TYR A N 1
ATOM 3349 C CA . TYR A 1 427 ? -49.111 -18.360 -8.760 1.00 58.91 427 TYR A CA 1
ATOM 3350 C C . TYR A 1 427 ? -48.160 -18.830 -7.661 1.00 58.91 427 TYR A C 1
ATOM 3352 O O . TYR A 1 427 ? -47.929 -20.057 -7.570 1.00 58.91 427 TYR A O 1
#

Foldseek 3Di:
DDDDDDDDDDDDDDDDDPDPPPFDWDFDDDPDQWTWTDTPPDDIDIDGPPPPPPPPPPDAFQDDFAFWDKDKAAADPDVVCVVVCVVCVVVVVCPPDDDDDDDDPDDPPDPCDPPVLPPDPVVNVVSRHIWMKTFGVVLVVVCVPDVVNVVVVVVVCVQLDLLQQLADDQKKKKWKAAPVDQWAKIWIKGFDADPPPRHTWHIYTGMMTTRHGPVSSVCSLVPPSQQFKWKAWFPPDVPGATATNVCRPDAKAFFAFDPVQPVPDQPPPPDPDPPPPPPPDDPFQQPPGQFIKHFPRRVVQVLCQAARDFHRWGKHTWDWGATPVGDTFTEIETADGTDGHGHPHDTMMMMMTHHPPCPSRVGIYTYGYSCHPRVCSGPRNCCRNCVPPPPPPPPPPVPPDDDDDDDDDDDDDDDDDDDDDDDDDDD